Protein 9IF9 (pdb70)

Nearest PDB structures (foldseek):
  3ega-assembly1_A  TM=9.102E-01  e=7.122E-33  Homo sapiens
  3egb-assembly1_A  TM=9.262E-01  e=3.272E-31  Homo sapiens
  3egb-assembly2_B  TM=9.569E-01  e=1.793E-30  Homo sapiens
  2lxf-assembly1_A  TM=3.749E-01  e=6.950E+00  Giardia lamblia ATCC 50803
  3ega-assembly1_A  TM=9.260E-01  e=1.514E-33  Homo sapiens

Secondary structure (DSSP, 8-state):
-PPEEEEEEEEPSS-SPP----EEEEE--SS--EEEEEEEESS--HHHHHHHH-TTSEEEEEE-SSS-EEEEEEEEETTEEEEEEES--STT-SEE-------SS-SS-EEEEEESSTT--EEEEES---TTSEEEE-TTSEEEE-TTS-EEEE-SS-EEEE-SS------EEE-TTS-EEPPPSSTT-SS--PBPSS--SB--TTEEEE-SS-EEEEE-/---EEEEEEE--SS-----TTSSEEEEE--SS--EEEEEEEE-S--HHHHHHHH-TTSEEEEEEEETTEEEEEEEEEETTEEEEEEES--STT-SEE---------SS-TT-EEEEEESSTT--EEEEES---TTSEEEE-TTS-EEE-TTS-EEE--SS-EEEE-SBS-SSTT--B---EEE-TT--EE---SSTT-SS---B--S--SB--TT-EEE-SS-EEEEE-SSSTTT--/-TTT------/-TTT------

Foldseek 3Di:
DWAWFWKKAWPFQQPDDAFLAHGMDIDTQDPFADDWAWDDKDKAPDVVLVCQQQQLVWAWEWDPQDPHTIMIITIGGDRFKHKAWEWCAPDPRHSHHDDQNNPVDDLIHRTAWMWMFTRDPLRWIFIAGGAADSSNYHYDDNQFEWDQDPVRHIKTAHQQFKKKWAQWQAPDPPIDGTDIWTQINNWFTFHADPDRRDRDTHHGDPPGTRGHEAQMWIDRRRIIMGIHGPGHRHHDD/DFDWLWKKAWDQPLPDDRPPVRMDIDTQDPFAADWAWDDKDWAPDVVLVCQQQPLVWAWEWEAADPHTIIIITTGGDRFKHKAWEWCAPDPRHPHHDDFNVDALFHRTFWMWIFGNDPPGWIFIAGGGQDSSNYHYDHNLFAWDADPVGDIKGADQQFKWKWAPDACVTAIWTAIRNWFTFHADPDRRDNDTHHGDPSGTRTHDAQMWMDRRRIIIGIHD/DVVPDDDDPD/DVVPDDDDPD

Structure (mmCIF, N/CA/C/O backbone):
data_9IF9
#
_entry.id   9IF9
#
_cell.length_a   52.853
_cell.length_b   75.087
_cell.length_c   165.134
_cell.angle_alpha   90.00
_cell.angle_beta   90.00
_cell.angle_gamma   90.00
#
_symmetry.space_group_name_H-M   'P 21 21 21'
#
loop_
_entity.id
_entity.type
_entity.pdbx_description
1 polymer 'E3 ubiquitin-protein ligase pellino homolog 1'
2 polymer 'Mediator of DNA damage checkpoint protein 1'
3 non-polymer 'SULFATE ION'
4 water water
#
loop_
_atom_site.group_PDB
_atom_site.id
_atom_site.type_symbol
_atom_site.label_atom_id
_atom_site.label_alt_id
_atom_site.label_comp_id
_atom_site.label_asym_id
_atom_site.label_entity_id
_atom_site.label_seq_id
_atom_site.pdbx_PDB_ins_code
_atom_site.Cartn_x
_atom_site.Cartn_y
_atom_site.Cartn_z
_atom_site.occupancy
_atom_site.B_iso_or_equiv
_atom_site.auth_seq_id
_atom_site.auth_comp_id
_atom_site.auth_asym_id
_atom_site.auth_atom_id
_atom_site.pdbx_PDB_model_num
ATOM 1 N N . ALA A 1 1 ? 10.896 33.243 -26.059 1.00 41.71 13 ALA B N 1
ATOM 2 C CA . ALA A 1 1 ? 10.853 32.014 -25.253 1.00 48.68 13 ALA B CA 1
ATOM 3 C C . ALA A 1 1 ? 10.113 30.892 -25.972 1.00 48.59 13 ALA B C 1
ATOM 4 O O . ALA A 1 1 ? 8.946 31.035 -26.348 1.00 50.52 13 ALA B O 1
ATOM 6 N N . PRO A 1 2 ? 10.787 29.763 -26.153 1.00 49.66 14 PRO B N 1
ATOM 7 C CA . PRO A 1 2 ? 10.188 28.676 -26.934 1.00 48.48 14 PRO B CA 1
ATOM 8 C C . PRO A 1 2 ? 9.103 27.990 -26.125 1.00 47.01 14 PRO B C 1
ATOM 9 O O . PRO A 1 2 ? 9.172 27.908 -24.894 1.00 48.26 14 PRO B O 1
ATOM 13 N N . VAL A 1 3 ? 8.084 27.506 -26.834 1.00 38.05 15 VAL B N 1
ATOM 14 C CA . VAL A 1 3 ? 7.011 26.752 -26.197 1.00 31.56 15 VAL B CA 1
ATOM 15 C C . VAL A 1 3 ? 7.558 25.420 -25.706 1.00 28.89 15 VAL B C 1
ATOM 16 O O . VAL A 1 3 ? 8.185 24.677 -26.468 1.00 33.06 15 VAL B O 1
ATOM 20 N N . LYS A 1 4 ? 7.343 25.113 -24.426 1.00 28.13 16 LYS B N 1
ATOM 21 C CA . LYS A 1 4 ? 7.748 23.822 -23.863 1.00 27.03 16 LYS B CA 1
ATOM 22 C C . LYS A 1 4 ? 6.580 22.850 -24.007 1.00 30.96 16 LYS B C 1
ATOM 23 O O . LYS A 1 4 ? 5.593 22.930 -23.271 1.00 34.09 16 LYS B O 1
ATOM 29 N N . TYR A 1 5 ? 6.685 21.942 -24.982 1.00 26.31 17 TYR B N 1
ATOM 30 C CA . TYR A 1 5 ? 5.674 20.903 -25.166 1.00 23.56 17 TYR B CA 1
ATOM 31 C C . TYR A 1 5 ? 5.524 20.041 -23.913 1.00 26.09 17 TYR B C 1
ATOM 32 O O . TYR A 1 5 ? 4.404 19.721 -23.500 1.00 25.38 17 TYR B O 1
ATOM 41 N N . GLY A 1 6 ? 6.635 19.666 -23.295 1.00 26.59 18 GLY B N 1
ATOM 42 C CA . GLY A 1 6 ? 6.609 18.749 -22.174 1.00 22.77 18 GLY B CA 1
ATOM 43 C C . GLY A 1 6 ? 7.974 18.147 -21.905 1.00 22.21 18 GLY B C 1
ATOM 44 O O . GLY A 1 6 ? 8.951 18.408 -22.594 1.00 22.92 18 GLY B O 1
ATOM 45 N N . GLU A 1 7 ? 8.015 17.319 -20.878 1.00 22.71 19 GLU B N 1
ATOM 46 C CA . GLU A 1 7 ? 9.279 16.793 -20.399 1.00 26.98 19 GLU B CA 1
ATOM 47 C C . GLU A 1 7 ? 9.171 15.290 -20.200 1.00 29.67 19 GLU B C 1
ATOM 48 O O . GLU A 1 7 ? 8.156 14.789 -19.702 1.00 28.15 19 GLU B O 1
ATOM 54 N N . LEU A 1 8 ? 10.216 14.576 -20.595 1.00 24.94 20 LEU B N 1
ATOM 55 C CA . LEU A 1 8 ? 10.271 13.140 -20.421 1.00 23.20 20 LEU B CA 1
ATOM 56 C C . LEU A 1 8 ? 11.218 12.850 -19.271 1.00 29.39 20 LEU B C 1
ATOM 57 O O . LEU A 1 8 ? 12.289 13.453 -19.188 1.00 34.59 20 LEU B O 1
ATOM 62 N N . ILE A 1 9 ? 10.821 11.946 -18.379 1.00 31.53 21 ILE B N 1
ATOM 63 C CA . ILE A 1 9 ? 11.596 11.597 -17.190 1.00 32.47 21 ILE B CA 1
ATOM 64 C C . ILE A 1 9 ? 11.782 10.087 -17.158 1.00 33.28 21 ILE B C 1
ATOM 65 O O . ILE A 1 9 ? 10.803 9.336 -17.263 1.00 31.94 21 ILE B O 1
ATOM 70 N N . VAL A 1 10 ? 13.026 9.646 -16.988 1.00 33.16 22 VAL B N 1
ATOM 71 C CA . VAL A 1 10 ? 13.330 8.217 -16.967 1.00 30.65 22 VAL B CA 1
ATOM 72 C C . VAL A 1 10 ? 13.049 7.651 -15.580 1.00 35.22 22 VAL B C 1
ATOM 73 O O . VAL A 1 10 ? 13.518 8.184 -14.564 1.00 38.17 22 VAL B O 1
ATOM 77 N N . LEU A 1 11 ? 12.285 6.559 -15.533 1.00 33.37 23 LEU B N 1
ATOM 78 C CA . LEU A 1 11 ? 11.941 5.908 -14.269 1.00 38.27 23 LEU B CA 1
ATOM 79 C C . LEU A 1 11 ? 12.973 4.815 -14.028 1.00 47.76 23 LEU B C 1
ATOM 80 O O . LEU A 1 11 ? 12.785 3.669 -14.426 1.00 53.22 23 LEU B O 1
ATOM 85 N N . GLY A 1 12 ? 14.064 5.178 -13.355 1.00 46.87 24 GLY B N 1
ATOM 86 C CA . GLY A 1 12 ? 15.236 4.316 -13.296 1.00 49.74 24 GLY B CA 1
ATOM 87 C C . GLY A 1 12 ? 14.957 2.990 -12.604 1.00 59.59 24 GLY B C 1
ATOM 88 O O . GLY A 1 12 ? 14.389 2.950 -11.505 1.00 58.49 24 GLY B O 1
ATOM 89 N N . TYR A 1 13 ? 15.375 1.890 -13.257 1.00 65.37 25 TYR B N 1
ATOM 90 C CA . TYR A 1 13 ? 15.252 0.527 -12.731 1.00 64.70 25 TYR B CA 1
ATOM 91 C C . TYR A 1 13 ? 16.277 0.246 -11.627 1.00 64.54 25 TYR B C 1
ATOM 92 O O . TYR A 1 13 ? 16.023 -0.572 -10.730 1.00 62.01 25 TYR B O 1
ATOM 101 N N . ASN A 1 14 ? 17.433 0.913 -11.678 1.00 67.61 26 ASN B N 1
ATOM 102 C CA . ASN A 1 14 ? 18.525 0.597 -10.762 1.00 66.77 26 ASN B CA 1
ATOM 103 C C . ASN A 1 14 ? 18.129 0.838 -9.308 1.00 67.55 26 ASN B C 1
ATOM 104 O O . ASN A 1 14 ? 18.434 0.019 -8.430 1.00 67.37 26 ASN B O 1
ATOM 109 N N . GLY A 1 15 ? 17.423 1.935 -9.033 1.00 64.07 27 GLY B N 1
ATOM 110 C CA . GLY A 1 15 ? 17.226 2.343 -7.656 1.00 58.37 27 GLY B CA 1
ATOM 111 C C . GLY A 1 15 ? 18.347 3.190 -7.107 1.00 57.11 27 GLY B C 1
ATOM 112 O O . GLY A 1 15 ? 18.516 3.260 -5.885 1.00 50.58 27 GLY B O 1
ATOM 113 N N . SER 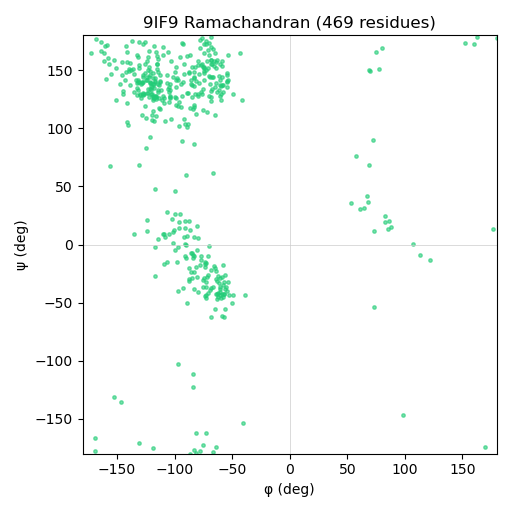A 1 16 ? 19.144 3.805 -7.984 1.00 61.80 28 SER B N 1
ATOM 114 C CA . SER A 1 16 ? 20.137 4.807 -7.617 1.00 58.68 28 SER B CA 1
ATOM 115 C C . SER A 1 16 ? 19.466 6.168 -7.435 1.00 53.64 28 SER B C 1
ATOM 116 O O . SER A 1 16 ? 18.248 6.320 -7.584 1.00 55.62 28 SER B O 1
ATOM 119 N N . LEU A 1 17 ? 20.270 7.174 -7.102 1.00 52.54 29 LEU B N 1
ATOM 120 C CA . LEU A 1 17 ? 19.734 8.516 -6.902 1.00 50.21 29 LEU B CA 1
ATOM 121 C C . LEU A 1 17 ? 19.620 9.239 -8.237 1.00 49.12 29 LEU B C 1
ATOM 122 O O . LEU A 1 17 ? 20.647 9.499 -8.881 1.00 46.11 29 LEU B O 1
ATOM 127 N N . PRO A 1 18 ? 18.402 9.603 -8.672 1.00 47.92 30 PRO B N 1
ATOM 128 C CA . PRO A 1 18 ? 17.971 10.233 -9.929 1.00 47.63 30 PRO B CA 1
ATOM 129 C C . PRO A 1 18 ? 18.831 11.394 -10.444 1.00 39.50 30 PRO B C 1
ATOM 130 O O . PRO A 1 18 ? 19.025 12.365 -9.722 1.00 49.72 30 PRO B O 1
ATOM 134 N N . GLY A 1 23 ? 19.526 16.544 -20.206 1.00 49.77 35 GLY B N 1
ATOM 135 C CA . GLY A 1 23 ? 20.328 16.341 -21.411 1.00 53.10 35 GLY B CA 1
ATOM 136 C C . GLY A 1 23 ? 20.013 15.199 -22.381 1.00 53.16 35 GLY B C 1
ATOM 137 O O . GLY A 1 23 ? 19.251 14.298 -22.030 1.00 53.82 35 GLY B O 1
ATOM 138 N N . ARG A 1 24 ? 20.567 15.204 -23.592 1.00 54.96 36 ARG B N 1
ATOM 139 C CA . ARG A 1 24 ? 20.211 14.161 -24.590 1.00 54.59 36 ARG B CA 1
ATOM 140 C C . ARG A 1 24 ? 20.451 12.761 -24.013 1.00 52.07 36 ARG B C 1
ATOM 141 O O . ARG A 1 24 ? 19.680 11.842 -24.344 1.00 47.25 36 ARG B O 1
ATOM 149 N N . ARG A 1 25 ? 21.505 12.603 -23.215 1.00 51.59 37 ARG B N 1
ATOM 150 C CA . ARG A 1 25 ? 21.767 11.312 -22.583 1.00 58.37 37 ARG B CA 1
ATOM 151 C C . ARG A 1 25 ? 21.508 11.248 -21.082 1.00 62.32 37 ARG B C 1
ATOM 152 O O . ARG A 1 25 ? 21.826 10.231 -20.449 1.00 63.29 37 ARG B O 1
ATOM 160 N N . LYS A 1 26 ? 20.944 12.312 -20.503 1.00 55.99 38 LYS B N 1
ATOM 161 C CA . LYS A 1 26 ? 20.682 12.436 -19.076 1.00 48.07 38 LYS B CA 1
ATOM 162 C C . LYS A 1 26 ? 19.374 11.699 -18.750 1.00 49.70 38 LYS B C 1
ATOM 163 O O . LYS A 1 26 ? 18.932 10.848 -19.531 1.00 48.52 38 LYS B O 1
ATOM 169 N N . SER A 1 27 ? 18.751 11.981 -17.604 1.00 50.22 39 SER B N 1
ATOM 170 C CA . SER A 1 27 ? 17.547 11.280 -17.153 1.00 40.99 39 SER B CA 1
ATOM 171 C C . SER A 1 27 ? 16.259 12.020 -17.453 1.00 39.12 39 SER B C 1
ATOM 172 O O . SER A 1 27 ? 15.183 11.440 -17.278 1.00 36.93 39 SER B O 1
ATOM 175 N N . ARG A 1 28 ? 16.342 13.303 -17.787 1.00 40.84 40 ARG B N 1
ATOM 176 C CA . ARG A 1 28 ? 15.194 14.129 -18.116 1.00 35.77 40 ARG B CA 1
ATOM 177 C C . ARG A 1 28 ? 15.513 14.854 -19.406 1.00 37.10 40 ARG B C 1
ATOM 178 O O . ARG A 1 28 ? 16.648 15.295 -19.608 1.00 44.98 40 ARG B O 1
ATOM 186 N N . PHE A 1 29 ? 14.521 14.969 -20.281 1.00 34.62 41 PHE B N 1
ATOM 187 C CA . PHE A 1 29 ? 14.674 15.706 -21.527 1.00 30.94 41 PHE B CA 1
ATOM 188 C C . PHE A 1 29 ? 13.388 16.464 -21.809 1.00 28.11 41 PHE B C 1
ATOM 189 O O . PHE A 1 29 ? 12.317 15.860 -21.898 1.00 27.81 41 PHE B O 1
ATOM 197 N N . ALA A 1 30 ? 13.488 17.778 -21.933 1.00 27.32 42 ALA B N 1
ATOM 198 C CA . ALA A 1 30 ? 12.341 18.578 -22.328 1.00 29.21 42 ALA B CA 1
ATOM 199 C C . ALA A 1 30 ? 12.217 18.613 -23.847 1.00 34.77 42 ALA B C 1
ATOM 200 O O . ALA A 1 30 ? 13.197 18.461 -24.582 1.00 38.98 42 ALA B O 1
ATOM 202 N N . LEU A 1 31 ? 10.991 18.800 -24.312 1.00 30.92 43 LEU B N 1
ATOM 203 C CA . LEU A 1 31 ? 10.700 18.913 -25.728 1.00 25.17 43 LEU B CA 1
ATOM 204 C C . LEU A 1 31 ? 10.217 20.332 -25.953 1.00 24.69 43 LEU B C 1
ATOM 205 O O . LEU A 1 31 ? 9.329 20.804 -25.240 1.00 26.69 43 LEU B O 1
ATOM 210 N N . PHE A 1 32 ? 10.846 21.030 -26.883 1.00 30.69 44 PHE B N 1
ATOM 211 C CA . PHE A 1 32 ? 10.570 22.437 -27.122 1.00 28.07 44 PHE B CA 1
ATOM 212 C C . PHE A 1 32 ? 10.193 22.617 -28.580 1.00 27.18 44 PHE B C 1
ATOM 213 O O . PHE A 1 32 ? 10.763 21.951 -29.450 1.00 28.06 44 PHE B O 1
ATOM 221 N N . LYS A 1 33 ? 9.220 23.501 -28.831 1.00 25.85 45 LYS B N 1
ATOM 222 C CA . LYS A 1 33 ? 8.882 23.922 -30.189 1.00 25.45 45 LYS B CA 1
ATOM 223 C C . LYS A 1 33 ? 10.146 24.325 -30.929 1.00 28.77 45 LYS B C 1
ATOM 224 O O . LYS A 1 33 ? 10.952 25.107 -30.415 1.00 29.00 45 LYS B O 1
ATOM 230 N N . ARG A 1 34 ? 10.332 23.745 -32.207 1.00 29.70 46 ARG B N 1
ATOM 231 C CA . ARG A 1 34 ? 11.528 23.934 -33.015 1.00 28.42 46 ARG B CA 1
ATOM 232 C C . ARG A 1 34 ? 11.408 25.185 -33.880 1.00 32.67 46 ARG B C 1
ATOM 233 O O . ARG A 1 34 ? 10.298 25.565 -34.287 1.00 33.05 46 ARG B O 1
ATOM 241 N N . PRO A 1 35 ? 12.553 25.838 -34.149 1.00 35.59 47 PRO B N 1
ATOM 242 C CA . PRO A 1 35 ? 12.546 27.019 -35.043 1.00 34.00 47 PRO B CA 1
ATOM 243 C C . PRO A 1 35 ? 11.835 26.815 -36.382 1.00 35.28 47 PRO B C 1
ATOM 244 O O . PRO A 1 35 ? 10.996 27.651 -36.755 1.00 30.68 47 PRO B O 1
ATOM 248 N N . LYS A 1 36 ? 12.150 25.738 -37.120 1.00 35.69 48 LYS B N 1
ATOM 249 C CA . LYS A 1 36 ? 11.383 25.315 -38.291 1.00 37.59 48 LYS B CA 1
ATOM 250 C C . LYS A 1 36 ? 10.792 23.923 -38.046 1.00 35.96 48 LYS B C 1
ATOM 251 O O . LYS A 1 36 ? 11.479 23.018 -37.555 1.00 35.96 48 LYS B O 1
ATOM 257 N N . ALA A 1 37 ? 9.512 23.763 -38.392 1.00 30.50 49 ALA B N 1
ATOM 258 C CA . ALA A 1 37 ? 8.816 22.492 -38.209 1.00 32.62 49 ALA B CA 1
ATOM 259 C C . ALA A 1 37 ? 9.476 21.348 -38.969 1.00 32.4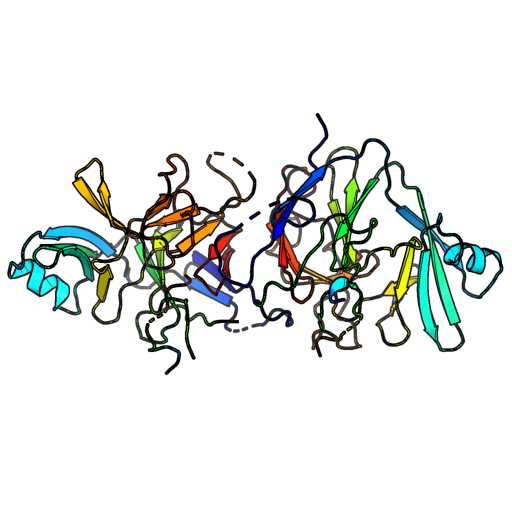8 49 ALA B C 1
ATOM 260 O O . ALA A 1 37 ? 9.816 21.488 -40.144 1.00 36.33 49 ALA B O 1
ATOM 262 N N . ASN A 1 38 ? 9.596 20.191 -38.308 1.00 31.07 50 ASN B N 1
ATOM 263 C CA . ASN A 1 38 ? 10.269 19.014 -38.851 1.00 30.89 50 ASN B CA 1
ATOM 264 C C . ASN A 1 38 ? 9.369 17.787 -38.866 1.00 28.57 50 ASN B C 1
ATOM 265 O O . ASN A 1 38 ? 9.857 16.666 -39.060 1.00 31.80 50 ASN B O 1
ATOM 270 N N . GLY A 1 39 ? 8.090 17.952 -38.639 1.00 27.56 51 GLY B N 1
ATOM 271 C CA . GLY A 1 39 ? 7.225 16.805 -38.560 1.00 25.51 51 GLY B CA 1
ATOM 272 C C . GLY A 1 39 ? 6.852 16.269 -39.921 1.00 29.45 51 GLY B C 1
ATOM 273 O O . GLY A 1 39 ? 6.838 16.964 -40.938 1.00 31.79 51 GLY B O 1
ATOM 274 N N . VAL A 1 40 ? 6.540 14.985 -39.942 1.00 31.99 52 VAL B N 1
ATOM 275 C CA . VAL A 1 40 ? 6.109 14.331 -41.163 1.00 29.30 52 VAL B CA 1
ATOM 276 C C . VAL A 1 40 ? 4.679 13.870 -40.958 1.00 29.58 52 VAL B C 1
ATOM 277 O O . VAL A 1 40 ? 4.178 13.815 -39.828 1.00 32.98 52 VAL B O 1
ATOM 281 N N . LYS A 1 41 ? 4.030 13.521 -42.066 1.00 27.86 53 LYS B N 1
ATOM 282 C CA . LYS A 1 41 ? 2.658 13.037 -42.088 1.00 26.31 53 LYS B CA 1
ATOM 283 C C . LYS A 1 41 ? 2.539 12.021 -43.198 1.00 25.60 53 LYS B C 1
ATOM 284 O O . LYS A 1 41 ? 3.355 12.028 -44.139 1.00 27.22 53 LYS B O 1
ATOM 290 N N . PRO A 1 42 ? 1.563 11.105 -43.155 1.00 23.66 54 PRO B N 1
ATOM 291 C CA . PRO A 1 42 ? 1.434 10.090 -44.205 1.00 24.94 54 PRO B CA 1
ATOM 292 C C . PRO A 1 42 ? 1.234 10.705 -45.586 1.00 26.90 54 PRO B C 1
ATOM 293 O O . PRO A 1 42 ? 0.735 11.823 -45.724 1.00 27.25 54 PRO B O 1
ATOM 297 N N . SER A 1 43 ? 1.646 9.961 -46.616 1.00 30.93 55 SER B N 1
ATOM 298 C CA . SER A 1 43 ? 1.568 10.430 -48.001 1.00 27.65 55 SER B CA 1
ATOM 299 C C . SER A 1 43 ? 1.435 9.260 -48.971 1.00 29.69 55 SER B C 1
ATOM 300 O O . SER A 1 43 ? 0.594 8.386 -48.760 1.00 32.35 55 SER B O 1
ATOM 303 N N . THR A 1 44 ? 2.243 9.222 -50.032 1.00 31.02 56 THR B N 1
ATOM 304 C CA . THR A 1 44 ? 1.951 8.322 -51.147 1.00 29.42 56 THR B CA 1
ATOM 305 C C . THR A 1 44 ? 2.274 6.875 -50.792 1.00 29.10 56 THR B C 1
ATOM 306 O O . THR A 1 44 ? 3.273 6.589 -50.127 1.00 30.78 56 THR B O 1
ATOM 310 N N . VAL A 1 45 ? 1.422 5.961 -51.251 1.00 29.41 57 VAL B N 1
ATOM 311 C CA . VAL A 1 45 ? 1.563 4.525 -51.028 1.00 27.35 57 VAL B CA 1
ATOM 312 C C . VAL A 1 45 ? 2.036 3.874 -52.323 1.00 27.84 57 VAL B C 1
ATOM 313 O O . VAL A 1 45 ? 1.499 4.155 -53.403 1.00 28.02 57 VAL B O 1
ATOM 317 N N . HIS A 1 46 ? 3.035 2.995 -52.209 1.00 30.86 58 HIS B N 1
ATOM 318 C CA . HIS A 1 46 ? 3.552 2.191 -53.313 1.00 27.50 58 HIS B CA 1
ATOM 319 C C . HIS A 1 46 ? 3.425 0.715 -52.971 1.00 30.57 58 HIS B C 1
ATOM 320 O O . HIS A 1 46 ? 3.695 0.311 -51.836 1.00 34.57 58 HIS B O 1
ATOM 327 N N . ILE A 1 47 ? 3.042 -0.103 -53.950 1.00 32.39 59 ILE B N 1
ATOM 328 C CA . ILE A 1 47 ? 2.804 -1.518 -53.702 1.00 31.08 59 ILE B CA 1
ATOM 329 C C . ILE A 1 47 ? 3.756 -2.420 -54.475 1.00 30.20 59 ILE B C 1
ATOM 330 O O . ILE A 1 47 ? 3.712 -3.648 -54.303 1.00 30.76 59 ILE B O 1
ATOM 335 N N . ALA A 1 48 ? 4.633 -1.855 -55.297 1.00 26.26 60 ALA B N 1
ATOM 336 C CA . ALA A 1 48 ? 5.628 -2.657 -55.985 1.00 30.74 60 ALA B CA 1
ATOM 337 C C . ALA A 1 48 ? 6.838 -1.782 -56.261 1.00 29.33 60 ALA B C 1
ATOM 338 O O . ALA A 1 48 ? 6.737 -0.555 -56.288 1.00 30.35 60 ALA B O 1
ATOM 340 N N .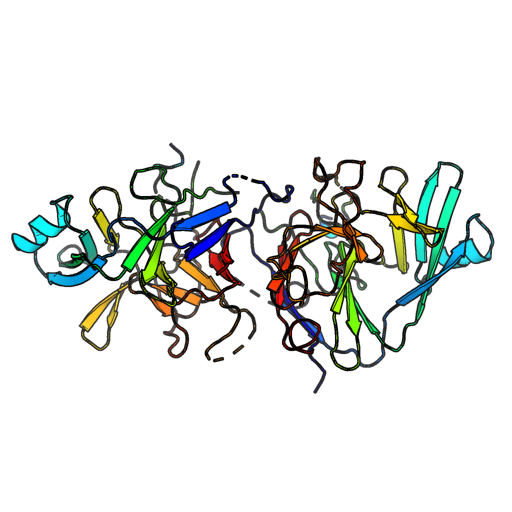 CYS A 1 49 ? 7.990 -2.418 -56.482 1.00 28.01 61 CYS B N 1
ATOM 341 C CA . CYS A 1 49 ? 9.224 -1.648 -56.620 1.00 30.90 61 CYS B CA 1
ATOM 342 C C . CYS A 1 49 ? 9.259 -0.770 -57.870 1.00 30.21 61 CYS B C 1
ATOM 343 O O . CYS A 1 49 ? 10.132 -0.914 -58.736 1.00 26.86 61 CYS B O 1
ATOM 346 N N . THR A 1 50 ? 8.324 0.168 -57.941 1.00 28.29 62 THR B N 1
ATOM 347 C CA . THR A 1 50 ? 8.320 1.177 -58.977 1.00 29.84 62 THR B CA 1
ATOM 348 C C . THR A 1 50 ? 9.446 2.183 -58.723 1.00 30.58 62 THR B C 1
ATOM 349 O O . THR A 1 50 ? 9.929 2.307 -57.596 1.00 29.93 62 THR B O 1
ATOM 353 N N . PRO A 1 51 ? 9.891 2.909 -59.756 1.00 27.79 63 PRO B N 1
ATOM 354 C CA . PRO A 1 51 ? 11.045 3.793 -59.551 1.00 25.42 63 PRO B CA 1
ATOM 355 C C . PRO A 1 51 ? 10.788 4.842 -58.498 1.00 29.04 63 PRO B C 1
ATOM 356 O O . PRO A 1 51 ? 11.699 5.179 -57.728 1.00 28.62 63 PRO B O 1
ATOM 360 N N . GLN A 1 52 ? 9.555 5.355 -58.433 1.00 30.67 64 GLN B N 1
ATOM 361 C CA . GLN A 1 52 ? 9.201 6.253 -57.341 1.00 30.18 64 GLN B CA 1
ATOM 362 C C . GLN A 1 52 ? 9.294 5.546 -56.001 1.00 26.70 64 GLN B C 1
ATOM 363 O O . GLN A 1 52 ? 9.848 6.093 -55.040 1.00 29.21 64 GLN B O 1
ATOM 369 N N . ALA A 1 53 ? 8.760 4.327 -55.916 1.00 26.80 65 ALA B N 1
ATOM 370 C CA . ALA A 1 53 ? 8.890 3.550 -54.686 1.00 26.70 65 ALA B CA 1
ATOM 371 C C . ALA A 1 53 ? 10.351 3.384 -54.298 1.00 28.13 65 ALA B C 1
ATOM 372 O O . ALA A 1 53 ? 10.694 3.433 -53.115 1.00 26.44 65 ALA B O 1
ATOM 374 N N . ALA A 1 54 ? 11.225 3.190 -55.290 1.00 28.53 66 ALA B N 1
ATOM 375 C CA . ALA A 1 54 ? 12.653 3.064 -55.029 1.00 26.50 66 ALA B CA 1
ATOM 376 C C . ALA A 1 54 ? 13.235 4.391 -54.577 1.00 30.09 66 ALA B C 1
ATOM 377 O O . ALA A 1 54 ? 14.093 4.420 -53.686 1.00 29.65 66 ALA B O 1
ATOM 379 N N . LYS A 1 55 ? 12.776 5.499 -55.178 1.00 28.24 67 LYS B N 1
ATOM 380 C CA . LYS A 1 55 ? 13.188 6.823 -54.717 1.00 25.81 67 LYS B CA 1
ATOM 381 C C . LYS A 1 55 ? 12.844 7.020 -53.245 1.00 30.80 67 LYS B C 1
ATOM 382 O O . LYS A 1 55 ? 13.668 7.526 -52.479 1.00 34.19 67 LYS B O 1
ATOM 388 N N . ALA A 1 56 ? 11.648 6.586 -52.819 1.00 31.18 68 ALA B N 1
ATOM 389 C CA . ALA A 1 56 ? 11.228 6.776 -51.429 1.00 28.59 68 ALA B CA 1
ATOM 390 C C . ALA A 1 56 ? 12.190 6.128 -50.434 1.00 25.85 68 ALA B C 1
ATOM 391 O O . ALA A 1 56 ? 12.312 6.600 -49.298 1.00 30.52 68 ALA B O 1
ATOM 393 N N . ILE A 1 57 ? 12.887 5.065 -50.824 1.00 25.61 69 ILE B N 1
ATOM 394 C CA . ILE A 1 57 ? 13.735 4.356 -49.864 1.00 29.04 69 ILE B CA 1
ATOM 395 C C . ILE A 1 57 ? 15.196 4.801 -49.955 1.00 26.74 69 ILE B C 1
ATOM 396 O O . ILE A 1 57 ? 15.872 4.946 -48.931 1.00 24.11 69 ILE B O 1
ATOM 401 N N . SER A 1 58 ? 15.717 5.025 -51.161 1.00 26.34 70 SER B N 1
ATOM 402 C CA . SER A 1 58 ? 17.138 5.321 -51.276 1.00 30.04 70 SER B CA 1
ATOM 403 C C . SER A 1 58 ? 17.431 6.802 -51.074 1.00 29.34 70 SER B C 1
ATOM 404 O O . SER A 1 58 ? 18.557 7.172 -50.716 1.00 28.55 70 SER B O 1
ATOM 407 N N . ASN A 1 59 ? 16.448 7.659 -51.303 1.00 26.65 71 ASN B N 1
ATOM 408 C CA . ASN A 1 59 ? 16.638 9.080 -51.067 1.00 30.36 71 ASN B CA 1
ATOM 409 C C . ASN A 1 59 ? 16.677 9.331 -49.567 1.00 33.76 71 ASN B C 1
ATOM 410 O O . ASN A 1 59 ? 15.679 9.132 -48.861 1.00 35.31 71 ASN B O 1
ATOM 415 N N . LYS A 1 60 ? 17.836 9.761 -49.076 1.00 32.03 72 LYS B N 1
ATOM 416 C CA . LYS A 1 60 ? 17.990 9.970 -47.647 1.00 32.45 72 LYS B CA 1
ATOM 417 C C . LYS A 1 60 ? 17.387 11.299 -47.191 1.00 38.10 72 LYS B C 1
ATOM 418 O O . LYS A 1 60 ? 17.489 11.645 -46.005 1.00 35.55 72 LYS B O 1
ATOM 424 N N . ASP A 1 61 ? 16.719 12.018 -48.098 1.00 36.85 73 ASP B N 1
ATOM 425 C CA . ASP A 1 61 ? 16.006 13.252 -47.797 1.00 38.98 73 ASP B CA 1
ATOM 426 C C . ASP A 1 61 ? 14.497 13.063 -47.758 1.00 36.97 73 ASP B C 1
ATOM 427 O O . ASP A 1 61 ? 13.765 14.057 -47.720 1.00 39.16 73 ASP B O 1
ATOM 432 N N . GLN A 1 62 ? 14.021 11.819 -47.813 1.00 33.97 74 GLN B N 1
ATOM 433 C CA . GLN A 1 62 ? 12.600 11.487 -47.855 1.00 32.87 74 GLN B CA 1
ATOM 434 C C . GLN A 1 62 ? 12.362 10.454 -46.774 1.00 33.56 74 GLN B C 1
ATOM 435 O O . GLN A 1 62 ? 13.047 9.427 -46.751 1.00 35.66 74 GLN B O 1
ATOM 441 N N . HIS A 1 63 ? 11.411 10.719 -45.883 1.00 28.83 75 HIS B N 1
ATOM 442 C CA . HIS A 1 63 ? 10.983 9.687 -44.957 1.00 24.22 75 HIS B CA 1
ATOM 443 C C . HIS A 1 63 ? 10.163 8.642 -45.689 1.00 27.59 75 HIS B C 1
ATOM 444 O O . HIS A 1 63 ? 9.491 8.934 -46.679 1.00 29.62 75 HIS B O 1
ATOM 451 N N . SER A 1 64 ? 10.230 7.408 -45.202 1.00 25.88 76 SER B N 1
ATOM 452 C CA . SER A 1 64 ? 9.397 6.355 -45.761 1.00 24.24 76 SER B CA 1
ATOM 453 C C . SER A 1 64 ? 9.308 5.212 -44.761 1.00 25.86 76 SER B C 1
ATOM 454 O O . SER A 1 64 ? 10.170 5.059 -43.888 1.00 24.97 76 SER B O 1
ATOM 457 N N . ILE A 1 65 ? 8.247 4.411 -44.905 1.00 24.53 77 ILE B N 1
ATOM 458 C CA . ILE A 1 65 ? 7.994 3.240 -44.068 1.00 21.54 77 ILE B CA 1
ATOM 459 C C . ILE A 1 65 ? 7.708 2.038 -44.959 1.00 25.09 77 ILE B C 1
ATOM 460 O O . ILE A 1 65 ? 6.845 2.110 -45.841 1.00 24.13 77 ILE B O 1
ATOM 465 N N . SER A 1 66 ? 8.408 0.929 -44.715 1.00 26.98 78 SER B N 1
ATOM 466 C CA . SER A 1 66 ? 8.357 -0.248 -45.579 1.00 25.43 78 SER B CA 1
ATOM 467 C C . SER A 1 66 ? 7.697 -1.406 -44.838 1.00 28.85 78 SER B C 1
ATOM 468 O O . SER A 1 66 ? 8.235 -1.893 -43.838 1.00 29.98 78 SER B O 1
ATOM 471 N N . TYR A 1 67 ? 6.546 -1.863 -45.345 1.00 29.46 79 TYR B N 1
ATOM 472 C CA . TYR A 1 67 ? 5.769 -2.942 -44.739 1.00 27.13 79 TYR B CA 1
ATOM 473 C C . TYR A 1 67 ? 5.992 -4.224 -45.533 1.00 29.49 79 TYR B C 1
ATOM 474 O O . TYR A 1 67 ? 5.469 -4.359 -46.644 1.00 29.80 79 TYR B O 1
ATOM 483 N N . THR A 1 68 ? 6.732 -5.175 -44.950 1.00 29.57 80 THR B N 1
ATOM 484 C CA . THR A 1 68 ? 7.098 -6.433 -45.613 1.00 27.40 80 THR B CA 1
ATOM 485 C C . THR A 1 68 ? 5.958 -7.439 -45.468 1.00 26.59 80 THR B C 1
ATOM 486 O O . THR A 1 68 ? 5.943 -8.279 -44.565 1.00 30.13 80 THR B O 1
ATOM 490 N N . LEU A 1 69 ? 4.997 -7.376 -46.390 1.00 24.73 81 LEU B N 1
ATOM 491 C CA . LEU A 1 69 ? 3.874 -8.309 -46.358 1.00 25.62 81 LEU B CA 1
ATOM 492 C C . LEU A 1 69 ? 4.303 -9.729 -46.673 1.00 26.93 81 LEU B C 1
ATOM 493 O O . LEU A 1 69 ? 3.748 -10.687 -46.121 1.00 29.17 81 LEU B O 1
ATOM 498 N N . SER A 1 70 ? 5.243 -9.886 -47.600 1.00 29.69 82 SER B N 1
ATOM 499 C CA . SER A 1 70 ? 5.530 -11.198 -48.158 1.00 30.99 82 SER B CA 1
ATOM 500 C C . SER A 1 70 ? 6.928 -11.202 -48.757 1.00 31.16 82 SER B C 1
ATOM 501 O O . SER A 1 70 ? 7.584 -10.159 -48.874 1.00 30.81 82 SER B O 1
ATOM 504 N N . ARG A 1 71 ? 7.377 -12.404 -49.144 1.00 31.54 83 ARG B N 1
ATOM 505 C CA . ARG A 1 71 ? 8.664 -12.491 -49.818 1.00 34.14 83 ARG B CA 1
ATOM 506 C C . ARG A 1 71 ? 8.618 -11.722 -51.131 1.00 30.72 83 ARG B C 1
ATOM 507 O O . ARG A 1 71 ? 9.637 -11.174 -51.561 1.00 30.87 83 ARG B O 1
ATOM 515 N N . ALA A 1 72 ? 7.431 -11.597 -51.736 1.00 29.63 84 ALA B N 1
ATOM 516 C CA . ALA A 1 72 ? 7.281 -10.956 -53.039 1.00 29.59 84 ALA B CA 1
ATOM 517 C C . ALA A 1 72 ? 6.795 -9.512 -52.974 1.00 31.19 84 ALA B C 1
ATOM 518 O O . ALA A 1 72 ? 6.740 -8.852 -54.024 1.00 29.69 84 ALA B O 1
ATOM 520 N N . GLN A 1 73 ? 6.457 -8.999 -51.789 1.00 32.18 85 GLN B N 1
ATOM 521 C CA . GLN A 1 73 ? 5.885 -7.665 -51.680 1.00 31.45 85 GLN B CA 1
ATOM 522 C C . GLN A 1 73 ? 6.354 -6.975 -50.414 1.00 28.61 85 GLN B C 1
ATOM 523 O O . GLN A 1 73 ? 6.266 -7.553 -49.330 1.00 27.80 85 GLN B O 1
ATOM 529 N N . THR A 1 74 ? 6.857 -5.746 -50.558 1.00 27.66 86 THR B N 1
ATOM 530 C CA . THR A 1 74 ? 6.955 -4.814 -49.447 1.00 27.35 86 THR B CA 1
ATOM 531 C C . THR A 1 74 ? 6.339 -3.498 -49.893 1.00 25.98 86 THR B C 1
ATOM 532 O O . THR A 1 74 ? 6.551 -3.063 -51.025 1.00 27.17 86 THR B O 1
ATOM 536 N N . VAL A 1 75 ? 5.567 -2.870 -49.005 1.00 31.23 87 VAL B N 1
ATOM 537 C CA . VAL A 1 75 ? 4.784 -1.677 -49.331 1.00 29.51 87 VAL B CA 1
ATOM 538 C C . VAL A 1 75 ? 5.464 -0.447 -48.751 1.00 26.97 87 VAL B C 1
ATOM 539 O O . VAL A 1 75 ? 5.698 -0.374 -47.538 1.00 27.44 87 VAL B O 1
ATOM 543 N N . VAL A 1 76 ? 5.711 0.549 -49.594 1.00 25.48 88 VAL B N 1
ATOM 544 C CA . VAL A 1 76 ? 6.466 1.732 -49.205 1.00 25.92 88 VAL B CA 1
ATOM 545 C C . VAL A 1 76 ? 5.505 2.918 -49.109 1.00 29.52 88 VAL B C 1
ATOM 546 O O . VAL A 1 76 ? 5.043 3.455 -50.127 1.00 26.29 88 VAL B O 1
ATOM 550 N N . VAL A 1 77 ? 5.211 3.314 -47.864 1.00 26.72 89 VAL B N 1
ATOM 551 C CA . VAL A 1 77 ? 4.386 4.472 -47.536 1.00 23.32 89 VAL B CA 1
ATOM 552 C C . VAL A 1 77 ? 5.309 5.660 -47.297 1.00 24.94 89 VAL B C 1
ATOM 553 O O . VAL A 1 77 ? 6.138 5.641 -46.374 1.00 25.56 89 VAL B O 1
ATOM 557 N N . GLU A 1 78 ? 5.173 6.696 -48.118 1.00 25.55 90 GLU B N 1
ATOM 558 C CA . GLU A 1 78 ? 5.968 7.891 -47.905 1.00 25.77 90 GLU B CA 1
ATOM 559 C C . GLU A 1 78 ? 5.357 8.736 -46.802 1.00 25.58 90 GLU B C 1
ATOM 560 O O . GLU A 1 78 ? 4.169 8.629 -46.494 1.00 26.25 90 GLU B O 1
ATOM 566 N N . TYR A 1 79 ? 6.189 9.586 -46.206 1.00 25.65 91 TYR B N 1
ATOM 567 C CA . TYR A 1 79 ? 5.728 10.628 -45.298 1.00 29.66 91 TYR B CA 1
ATOM 568 C C . TYR A 1 79 ? 6.357 11.953 -45.717 1.00 32.26 91 TYR B C 1
ATOM 569 O O . TYR A 1 79 ? 7.580 12.049 -45.888 1.00 31.86 91 TYR B O 1
ATOM 578 N N . THR A 1 80 ? 5.525 12.973 -45.877 1.00 31.80 92 THR B N 1
ATOM 579 C CA . THR A 1 80 ? 5.986 14.281 -46.313 1.00 33.03 92 THR B CA 1
ATOM 580 C C . THR A 1 80 ? 5.892 15.315 -45.200 1.00 31.24 92 THR B C 1
ATOM 581 O O . THR A 1 80 ? 5.305 15.097 -44.132 1.00 28.43 92 THR B O 1
ATOM 585 N N . HIS A 1 81 ? 6.502 16.458 -45.493 1.00 30.48 93 HIS B N 1
ATOM 586 C CA . HIS A 1 81 ? 6.612 17.529 -44.524 1.00 29.87 93 HIS B CA 1
ATOM 587 C C . HIS A 1 81 ? 5.240 17.906 -43.978 1.00 33.45 93 HIS B C 1
ATOM 588 O O . HIS A 1 81 ? 4.229 17.886 -44.691 1.00 30.82 93 HIS B O 1
ATOM 595 N N . ASP A 1 82 ? 5.209 18.172 -42.677 1.00 31.75 94 ASP B N 1
ATOM 596 C CA . ASP A 1 82 ? 4.052 18.732 -42.003 1.00 28.64 94 ASP B CA 1
ATOM 597 C C . ASP A 1 82 ? 4.521 19.988 -41.293 1.00 28.31 94 ASP B C 1
ATOM 598 O O . ASP A 1 82 ? 5.248 19.905 -40.302 1.00 29.80 94 ASP B O 1
ATOM 603 N N . SER A 1 83 ? 4.112 21.148 -41.807 1.00 28.37 95 SER B N 1
ATOM 604 C CA . SER A 1 83 ? 4.541 22.415 -41.232 1.00 30.30 95 SER B CA 1
ATOM 605 C C . SER A 1 83 ? 3.852 22.719 -39.904 1.00 32.73 95 SER B C 1
ATOM 606 O O . SER A 1 83 ? 4.319 23.597 -39.168 1.00 30.55 95 SER B O 1
ATOM 609 N N . ASN A 1 84 ? 2.762 22.013 -39.583 1.00 29.66 96 ASN B N 1
ATOM 610 C CA . ASN A 1 84 ? 1.961 22.259 -38.392 1.00 27.08 96 ASN B CA 1
ATOM 611 C C . ASN A 1 84 ? 2.430 21.481 -37.185 1.00 33.79 96 ASN B C 1
ATOM 612 O O . ASN A 1 84 ? 1.750 21.485 -36.153 1.00 32.33 96 ASN B O 1
ATOM 617 N N . THR A 1 85 ? 3.561 20.799 -37.282 1.00 33.51 97 THR B N 1
ATOM 618 C CA . THR A 1 85 ? 3.835 19.779 -36.296 1.00 25.82 97 THR B CA 1
ATOM 619 C C . THR A 1 85 ? 5.337 19.636 -36.116 1.00 25.64 97 THR B C 1
ATOM 620 O O . THR A 1 85 ? 6.121 19.917 -37.020 1.00 27.12 97 THR B O 1
ATOM 624 N N . ASP A 1 86 ? 5.724 19.226 -34.923 1.00 27.58 98 ASP B N 1
ATOM 625 C CA . ASP A 1 86 ? 7.110 18.974 -34.570 1.00 27.44 98 ASP B CA 1
ATOM 626 C C . ASP A 1 86 ? 7.227 17.517 -34.148 1.00 26.40 98 ASP B C 1
ATOM 627 O O . ASP A 1 86 ? 6.334 16.980 -33.477 1.00 25.03 98 ASP B O 1
ATOM 632 N N . MET A 1 87 ? 8.310 16.879 -34.576 1.00 22.22 99 MET B N 1
ATOM 633 C CA . MET A 1 87 ? 8.552 15.467 -34.338 1.00 22.64 99 MET B CA 1
ATOM 634 C C . MET A 1 87 ? 9.826 15.284 -33.528 1.00 26.27 99 MET B C 1
ATOM 635 O O . MET A 1 87 ? 10.836 15.951 -33.781 1.00 26.48 99 MET B O 1
ATOM 640 N N . PHE A 1 88 ? 9.758 14.361 -32.563 1.00 24.41 100 PHE B N 1
ATOM 641 C CA . PHE A 1 88 ? 10.824 14.031 -31.629 1.00 23.44 100 PHE B CA 1
ATOM 642 C C . PHE A 1 88 ? 10.913 12.515 -31.540 1.00 23.62 100 PHE B C 1
ATOM 643 O O . PHE A 1 88 ? 9.891 11.832 -31.622 1.00 23.75 100 PHE B O 1
ATOM 651 N N . GLN A 1 89 ? 12.118 11.988 -31.353 1.00 20.61 101 GLN B N 1
ATOM 652 C CA . GLN A 1 89 ? 12.314 10.550 -31.398 1.00 23.96 101 GLN B CA 1
ATOM 653 C C . GLN A 1 89 ? 13.160 10.069 -30.222 1.00 26.36 101 GLN B C 1
ATOM 654 O O . GLN A 1 89 ? 14.114 10.737 -29.815 1.00 24.64 101 GLN B O 1
ATOM 660 N N . ILE A 1 90 ? 12.800 8.900 -29.688 1.00 25.08 102 ILE B N 1
ATOM 661 C CA . ILE A 1 90 ? 13.433 8.281 -28.529 1.00 26.29 102 ILE B CA 1
ATOM 662 C C . ILE A 1 90 ? 13.965 6.918 -28.941 1.00 26.00 102 ILE B C 1
ATOM 663 O O . ILE A 1 90 ? 13.338 6.235 -29.752 1.00 29.80 102 ILE B O 1
ATOM 668 N N . GLY A 1 91 ? 15.089 6.491 -28.371 1.00 24.58 103 GLY B N 1
ATOM 669 C CA . GLY A 1 91 ? 15.516 5.129 -28.627 1.00 26.94 103 GLY B CA 1
ATOM 670 C C . GLY A 1 91 ? 16.920 4.846 -28.137 1.00 29.42 103 GLY B C 1
ATOM 671 O O . GLY A 1 91 ? 17.562 5.685 -27.508 1.00 31.20 103 GLY B O 1
ATOM 672 N N . ARG A 1 92 ? 17.384 3.630 -28.460 1.00 30.24 104 ARG B N 1
ATOM 673 C CA . ARG A 1 92 ? 18.688 3.150 -28.011 1.00 29.31 104 ARG B CA 1
ATOM 674 C C . ARG A 1 92 ? 19.832 3.788 -28.778 1.00 33.90 104 ARG B C 1
ATOM 675 O O . ARG A 1 92 ? 20.889 4.056 -28.192 1.00 37.63 104 ARG B O 1
ATOM 683 N N . SER A 1 93 ? 19.646 4.032 -30.074 1.00 33.98 105 SER B N 1
ATOM 684 C CA . SER A 1 93 ? 20.720 4.571 -30.888 1.00 33.54 105 SER B CA 1
ATOM 685 C C . SER A 1 93 ? 21.107 5.964 -30.410 1.00 32.66 105 SER B C 1
ATOM 686 O O . SER A 1 93 ? 20.337 6.661 -29.744 1.00 34.77 105 SER B O 1
ATOM 689 N N . THR A 1 94 ? 22.338 6.353 -30.743 1.00 37.74 106 THR B N 1
ATOM 690 C CA . THR A 1 94 ? 22.883 7.669 -30.429 1.00 35.71 106 THR B CA 1
ATOM 691 C C . THR A 1 94 ? 23.046 8.535 -31.672 1.00 35.13 106 THR B C 1
ATOM 692 O O . THR A 1 94 ? 23.643 9.616 -31.588 1.00 34.83 106 THR B O 1
ATOM 696 N N . GLU A 1 95 ? 22.525 8.085 -32.819 1.00 33.73 107 GLU B N 1
ATOM 697 C CA . GLU A 1 95 ? 22.674 8.786 -34.083 1.00 33.42 107 GLU B CA 1
ATOM 698 C C . GLU A 1 95 ? 21.887 10.085 -34.048 1.00 32.70 107 GLU B C 1
ATOM 699 O O . GLU A 1 95 ? 21.106 10.346 -33.132 1.00 35.85 107 GLU B O 1
ATOM 705 N N . SER A 1 96 ? 22.100 10.920 -35.056 1.00 33.40 108 SER B N 1
ATOM 706 C CA . SER A 1 96 ? 21.433 12.210 -35.047 1.00 36.67 108 SER B CA 1
ATOM 707 C C . SER A 1 96 ? 19.902 12.129 -35.042 1.00 38.81 108 SER B C 1
ATOM 708 O O . SER A 1 96 ? 19.292 13.053 -34.482 1.00 41.05 108 SER B O 1
ATOM 711 N N . PRO A 1 97 ? 19.226 11.107 -35.595 1.00 34.33 109 PRO B N 1
ATOM 712 C CA . PRO A 1 97 ? 17.750 11.122 -35.541 1.00 34.02 109 PRO B CA 1
ATOM 713 C C . PRO A 1 97 ? 17.159 10.941 -34.141 1.00 35.52 109 PRO B C 1
ATOM 714 O O . PRO A 1 97 ? 16.009 11.355 -33.916 1.00 30.14 109 PRO B O 1
ATOM 718 N N . ILE A 1 98 ? 17.895 10.362 -33.196 1.00 31.92 110 ILE B N 1
ATOM 719 C CA . ILE A 1 98 ? 17.392 10.169 -31.845 1.00 27.37 110 ILE B CA 1
ATOM 720 C C . ILE A 1 98 ? 17.596 11.450 -31.059 1.00 27.45 110 ILE B C 1
ATOM 721 O O . ILE A 1 98 ? 18.727 11.910 -30.890 1.00 32.28 110 ILE B O 1
ATOM 726 N N . ASP A 1 99 ? 16.507 12.027 -30.571 1.00 28.38 111 ASP B N 1
ATOM 727 C CA . ASP A 1 99 ? 16.612 13.247 -29.786 1.00 27.89 111 ASP B CA 1
ATOM 728 C C . ASP A 1 99 ? 16.825 12.981 -28.306 1.00 29.75 111 ASP B C 1
ATOM 729 O O . ASP A 1 99 ? 17.330 13.863 -27.603 1.00 33.33 111 ASP B O 1
ATOM 734 N N . PHE A 1 100 ? 16.484 11.783 -27.827 1.00 32.01 112 PHE B N 1
ATOM 735 C CA . PHE A 1 100 ? 16.647 11.407 -26.422 1.00 29.69 112 PHE B CA 1
ATOM 736 C C . PHE A 1 100 ? 17.126 9.963 -26.372 1.00 32.90 112 PHE B C 1
ATOM 737 O O . PHE A 1 100 ? 16.326 9.039 -26.554 1.00 30.45 112 PHE B O 1
ATOM 745 N N . VAL A 1 101 ? 18.422 9.772 -26.110 1.00 37.06 113 VAL B N 1
ATOM 746 C CA . VAL A 1 101 ? 18.956 8.424 -26.037 1.00 31.59 113 VAL B CA 1
ATOM 747 C C . VAL A 1 101 ? 18.505 7.790 -24.733 1.00 33.17 113 VAL B C 1
ATOM 748 O O . VAL A 1 101 ? 18.318 8.470 -23.718 1.00 39.54 113 VAL B O 1
ATOM 752 N N . VAL A 1 102 ? 18.337 6.472 -24.753 1.00 32.39 114 VAL B N 1
ATOM 753 C CA . VAL A 1 102 ? 17.748 5.739 -23.643 1.00 32.51 114 VAL B CA 1
ATOM 754 C C . VAL A 1 102 ? 18.442 4.389 -23.540 1.00 35.95 114 VAL B C 1
ATOM 755 O O . VAL A 1 102 ? 18.611 3.707 -24.554 1.00 34.69 114 VAL B O 1
ATOM 759 N N . THR A 1 103 ? 18.852 4.006 -22.326 1.00 40.91 115 THR B N 1
ATOM 760 C CA . THR A 1 103 ? 19.626 2.787 -22.099 1.00 39.50 115 THR B CA 1
ATOM 761 C C . THR A 1 103 ? 18.866 1.820 -21.205 1.00 40.23 115 THR B C 1
ATOM 762 O O . THR A 1 103 ? 17.846 2.154 -20.595 1.00 39.55 115 THR B O 1
ATOM 766 N N . ASP A 1 104 ? 19.404 0.613 -21.106 1.00 43.31 116 ASP B N 1
ATOM 767 C CA . ASP A 1 104 ? 18.866 -0.350 -20.164 1.00 49.45 116 ASP B CA 1
ATOM 768 C C . ASP A 1 104 ? 19.294 0.021 -18.758 1.00 54.87 116 ASP B C 1
ATOM 769 O O . ASP A 1 104 ? 20.489 0.026 -18.441 1.00 52.25 116 ASP B O 1
ATOM 774 N N . THR A 1 105 ? 18.318 0.355 -17.926 1.00 60.65 117 THR B N 1
ATOM 775 C CA . THR A 1 105 ? 18.591 0.742 -16.552 1.00 64.00 117 THR B CA 1
ATOM 776 C C . THR A 1 105 ? 18.681 -0.448 -15.613 1.00 67.48 117 THR B C 1
ATOM 777 O O . THR A 1 105 ? 19.064 -0.271 -14.456 1.00 66.90 117 THR B O 1
ATOM 781 N N . VAL A 1 106 ? 18.363 -1.647 -16.092 1.00 75.67 118 VAL B N 1
ATOM 782 C CA . VAL A 1 106 ? 18.192 -2.825 -15.242 1.00 75.09 118 VAL B CA 1
ATOM 783 C C . VAL A 1 106 ? 19.483 -3.166 -14.498 1.00 81.02 118 VAL B C 1
ATOM 784 O O . VAL A 1 106 ? 19.407 -3.714 -13.388 1.00 87.15 118 VAL B O 1
ATOM 788 N N . PRO A 1 107 ? 20.684 -2.925 -15.074 1.00 82.08 119 PRO B N 1
ATOM 789 C CA . PRO A 1 107 ? 21.939 -2.977 -14.314 1.00 88.01 119 PRO B CA 1
ATOM 790 C C . PRO A 1 107 ? 21.833 -2.362 -12.932 1.00 81.05 119 PRO B C 1
ATOM 791 O O . PRO A 1 107 ? 22.235 -1.201 -12.718 1.00 85.14 119 PRO B O 1
ATOM 795 N N . VAL A 1 118 ? 25.973 -6.986 -24.833 1.00 61.85 130 VAL B N 1
ATOM 796 C CA . VAL A 1 118 ? 25.544 -5.798 -25.572 1.00 65.97 130 VAL B CA 1
ATOM 797 C C . VAL A 1 118 ? 24.155 -6.037 -26.178 1.00 67.08 130 VAL B C 1
ATOM 798 O O . VAL A 1 118 ? 23.743 -5.352 -27.128 1.00 63.00 130 VAL B O 1
ATOM 802 N N . GLN A 1 119 ? 23.447 -7.026 -25.631 1.00 60.98 131 GLN B N 1
ATOM 803 C CA . GLN A 1 119 ? 22.105 -7.360 -26.079 1.00 60.52 131 GLN B CA 1
ATOM 804 C C . GLN A 1 119 ? 21.088 -6.476 -25.372 1.00 63.84 131 GLN B C 1
ATOM 805 O O . GLN A 1 119 ? 21.180 -6.245 -24.161 1.00 68.58 131 GLN B O 1
ATOM 811 N N . SER A 1 120 ? 20.109 -5.991 -26.128 1.00 54.95 132 SER B N 1
ATOM 812 C CA . SER A 1 120 ? 19.077 -5.142 -25.562 1.00 47.98 132 SER B CA 1
ATOM 813 C C . SER A 1 120 ? 17.758 -5.402 -26.272 1.00 51.73 132 SER B C 1
ATOM 814 O O . SER A 1 120 ? 17.728 -5.684 -27.474 1.00 54.38 132 SER B O 1
ATOM 817 N N . THR A 1 121 ? 16.665 -5.303 -25.516 1.00 50.42 133 THR B N 1
ATOM 818 C CA . THR A 1 121 ? 15.319 -5.382 -26.074 1.00 43.94 133 THR B CA 1
ATOM 819 C C . THR A 1 121 ? 14.762 -4.019 -26.484 1.00 43.05 133 THR B C 1
ATOM 820 O O . THR A 1 121 ? 13.635 -3.952 -26.985 1.00 42.55 133 THR B O 1
ATOM 824 N N . ILE A 1 122 ? 15.518 -2.941 -26.291 1.00 42.11 134 ILE B N 1
ATOM 825 C CA . ILE A 1 122 ? 15.073 -1.593 -26.633 1.00 40.20 134 ILE B CA 1
ATOM 826 C C . ILE A 1 122 ? 15.468 -1.297 -28.075 1.00 40.10 134 ILE B C 1
ATOM 827 O O . ILE A 1 122 ? 16.625 -1.495 -28.468 1.00 40.84 134 ILE B O 1
ATOM 832 N N . SER A 1 123 ? 14.517 -0.823 -28.869 1.00 37.91 135 SER B N 1
ATOM 833 C CA . SER A 1 123 ? 14.826 -0.549 -30.260 1.00 35.71 135 SER B CA 1
ATOM 834 C C . SER A 1 123 ? 15.747 0.653 -30.401 1.00 34.00 135 SER B C 1
ATOM 835 O O . SER A 1 123 ? 15.680 1.623 -29.641 1.00 31.09 135 SER B O 1
ATOM 838 N N . ARG A 1 124 ? 16.619 0.570 -31.400 1.00 35.20 136 ARG B N 1
ATOM 839 C CA . ARG A 1 124 ? 17.508 1.680 -31.694 1.00 30.93 136 ARG B CA 1
ATOM 840 C C . ARG A 1 124 ? 16.729 2.948 -31.984 1.00 28.79 136 ARG B C 1
ATOM 841 O O . ARG A 1 124 ? 17.165 4.049 -31.630 1.00 26.49 136 ARG B O 1
ATOM 849 N N . PHE A 1 125 ? 15.572 2.813 -32.623 1.00 29.49 137 PHE B N 1
ATOM 850 C CA . PHE A 1 125 ? 14.672 3.934 -32.878 1.00 25.77 137 PHE B CA 1
ATOM 851 C C . PHE A 1 125 ? 13.305 3.577 -32.300 1.00 27.27 137 PHE B C 1
ATOM 852 O O . PHE A 1 125 ? 12.404 3.133 -33.010 1.00 29.74 137 PHE B O 1
ATOM 860 N N . ALA A 1 126 ? 13.155 3.809 -30.993 1.00 27.92 138 ALA B N 1
ATOM 861 C CA . ALA A 1 126 ? 12.043 3.237 -30.242 1.00 26.61 138 ALA B CA 1
ATOM 862 C C . ALA A 1 126 ? 10.698 3.773 -30.714 1.00 23.69 138 ALA B C 1
ATOM 863 O O . ALA A 1 126 ? 9.794 2.994 -31.040 1.00 26.90 138 ALA B O 1
ATOM 865 N N . CYS A 1 127 ? 10.533 5.092 -30.723 1.00 21.27 139 CYS B N 1
ATOM 866 C CA . CYS A 1 127 ? 9.248 5.689 -31.057 1.00 22.19 139 CYS B CA 1
ATOM 867 C C . CYS A 1 127 ? 9.482 7.137 -31.459 1.00 23.11 139 CYS B C 1
ATOM 868 O O . CYS A 1 127 ? 10.587 7.665 -31.315 1.00 25.10 139 CYS B O 1
ATOM 871 N N . ARG A 1 128 ? 8.438 7.776 -31.983 1.00 21.13 140 ARG B N 1
ATOM 872 C CA . ARG A 1 128 ? 8.471 9.208 -32.230 1.00 20.08 140 ARG B CA 1
ATOM 873 C C . ARG A 1 128 ? 7.298 9.855 -31.507 1.00 22.29 140 ARG B C 1
ATOM 874 O O . ARG A 1 128 ? 6.232 9.248 -31.359 1.00 23.75 140 ARG B O 1
ATOM 882 N N . ILE A 1 129 ? 7.525 11.062 -30.998 1.00 19.58 141 ILE B N 1
ATOM 883 C CA . ILE A 1 129 ? 6.504 11.868 -30.343 1.00 18.50 141 ILE B CA 1
ATOM 884 C C . ILE A 1 129 ? 6.309 13.109 -31.183 1.00 22.62 141 ILE B C 1
ATOM 885 O O . ILE A 1 129 ? 7.276 13.814 -31.483 1.00 26.55 141 ILE B O 1
ATOM 890 N N . ILE A 1 130 ? 5.069 13.381 -31.562 1.00 24.66 142 ILE B N 1
ATOM 891 C CA . ILE A 1 130 ? 4.762 14.435 -32.512 1.00 21.54 142 ILE B CA 1
ATOM 892 C C . ILE A 1 130 ? 3.878 15.452 -31.808 1.00 22.22 142 ILE B C 1
ATOM 893 O O . ILE A 1 130 ? 2.831 15.102 -31.247 1.00 20.78 142 ILE B O 1
ATOM 898 N N . CYS A 1 131 ? 4.312 16.701 -31.810 1.00 23.11 143 CYS B N 1
ATOM 899 C CA . CYS A 1 131 ? 3.686 17.732 -31.004 1.00 22.62 143 CYS B CA 1
ATOM 900 C C . CYS A 1 131 ? 3.203 18.848 -31.903 1.00 22.19 143 CYS B C 1
ATOM 901 O O . CYS A 1 131 ? 3.946 19.303 -32.770 1.00 24.55 143 CYS B O 1
ATOM 904 N N . GLU A 1 132 ? 1.973 19.300 -31.677 1.00 23.41 144 GLU B N 1
ATOM 905 C CA . GLU A 1 132 ? 1.448 20.428 -32.434 1.00 24.15 144 GLU B CA 1
ATOM 906 C C . GLU A 1 132 ? 2.209 21.708 -32.102 1.00 24.43 144 GLU B C 1
ATOM 907 O O . GLU A 1 132 ? 2.631 21.925 -30.970 1.00 24.98 144 GLU B O 1
ATOM 913 N N . ARG A 1 133 ? 2.395 22.557 -33.106 1.00 28.80 145 ARG B N 1
ATOM 914 C CA . ARG A 1 133 ? 3.144 23.793 -32.953 1.00 24.36 145 ARG B CA 1
ATOM 915 C C . ARG A 1 133 ? 2.265 24.958 -32.542 1.00 22.99 145 ARG B C 1
ATOM 916 O O . ARG A 1 133 ? 2.794 26.014 -32.191 1.00 23.19 145 ARG B O 1
ATOM 924 N N . ASN A 1 134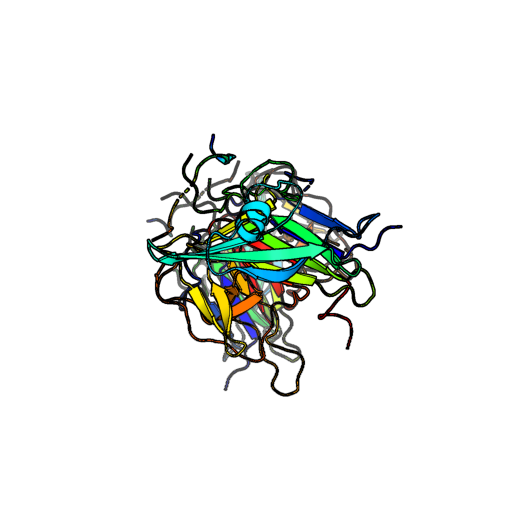 ? 0.945 24.797 -32.606 1.00 22.31 146 ASN B N 1
ATOM 925 C CA . ASN A 1 134 ? 0.000 25.787 -32.129 1.00 24.79 146 ASN B CA 1
ATOM 926 C C . ASN A 1 134 ? -0.921 25.203 -31.059 1.00 28.95 146 ASN B C 1
ATOM 927 O O . ASN A 1 134 ? -1.161 23.987 -31.034 1.00 31.21 146 ASN B O 1
ATOM 932 N N . PRO A 1 135 ? -1.431 26.026 -30.155 1.00 28.50 147 PRO B N 1
ATOM 933 C CA . PRO A 1 135 ? -2.198 25.520 -29.020 1.00 26.69 147 PRO B CA 1
ATOM 934 C C . PRO A 1 135 ? -3.349 24.642 -29.478 1.00 25.63 147 PRO B C 1
ATOM 935 O O . PRO A 1 135 ? -3.944 24.874 -30.549 1.00 29.91 147 PRO B O 1
ATOM 939 N N . PRO A 1 136 ? -3.722 23.616 -28.689 1.00 28.28 148 PRO B N 1
ATOM 940 C CA . PRO A 1 136 ? -3.215 23.273 -27.353 1.00 26.05 148 PRO B CA 1
ATOM 941 C C . PRO A 1 136 ? -1.901 22.516 -27.358 1.00 26.93 148 PRO B C 1
ATOM 942 O O . PRO A 1 136 ? -1.569 21.957 -26.328 1.00 30.43 148 PRO B O 1
ATOM 946 N N . PHE A 1 137 ? -1.135 22.478 -28.453 1.00 23.85 149 PHE B N 1
ATOM 947 C CA . PHE A 1 137 ? 0.177 21.828 -28.464 1.00 23.03 149 PHE B CA 1
ATOM 948 C C . PHE A 1 137 ? 0.079 20.332 -28.146 1.00 26.65 149 PHE B C 1
ATOM 949 O O . PHE A 1 137 ? 0.999 19.754 -27.547 1.00 23.24 149 PHE B O 1
ATOM 957 N N . THR A 1 138 ? -1.043 19.704 -28.518 1.00 26.75 150 THR B N 1
ATOM 958 C CA . THR A 1 138 ? -1.258 18.286 -28.231 1.00 23.27 150 THR B CA 1
ATOM 959 C C . THR A 1 138 ? -0.114 17.436 -28.770 1.00 22.14 150 THR B C 1
ATOM 960 O O . THR A 1 138 ? 0.329 17.617 -29.908 1.00 23.69 150 THR B O 1
ATOM 964 N N . ALA A 1 139 ? 0.350 16.492 -27.949 1.00 23.30 151 ALA B N 1
ATOM 965 C CA . ALA A 1 139 ? 1.428 15.573 -28.304 1.00 23.38 151 ALA B CA 1
ATOM 966 C C . ALA A 1 139 ? 0.898 14.147 -28.491 1.00 22.12 151 ALA B C 1
ATOM 967 O O . ALA A 1 139 ? 0.228 13.599 -27.608 1.00 21.22 151 ALA B O 1
ATOM 969 N N . ARG A 1 140 ? 1.215 13.544 -29.635 1.00 21.75 152 ARG B N 1
ATOM 970 C CA . ARG A 1 140 ? 0.805 12.184 -29.962 1.00 22.14 152 ARG B CA 1
ATOM 971 C C . ARG A 1 140 ? 2.031 11.282 -30.080 1.00 21.28 152 ARG B C 1
ATOM 972 O O . ARG A 1 140 ? 3.124 11.736 -30.432 1.00 21.25 152 ARG B O 1
ATOM 980 N N . ILE A 1 141 ? 1.849 9.999 -29.776 1.00 20.60 153 ILE B N 1
ATOM 981 C CA . ILE A 1 141 ? 2.946 9.037 -29.759 1.00 22.89 153 ILE B CA 1
ATOM 982 C C . ILE A 1 141 ? 2.714 7.959 -30.819 1.00 22.88 153 ILE B C 1
ATOM 983 O O . ILE A 1 141 ? 1.585 7.505 -31.032 1.00 21.47 153 ILE B O 1
ATOM 988 N N . TYR A 1 142 ? 3.791 7.572 -31.500 1.00 20.70 154 TYR B N 1
ATOM 989 C CA . TYR A 1 142 ? 3.765 6.549 -32.535 1.00 23.72 154 TYR B CA 1
ATOM 990 C C . TYR A 1 142 ? 4.890 5.569 -32.259 1.00 21.80 154 TYR B C 1
ATOM 991 O O . TYR A 1 142 ? 5.901 5.925 -31.657 1.00 23.35 154 TYR B O 1
ATOM 1000 N N . ALA A 1 143 ? 4.703 4.330 -32.687 1.00 24.28 155 ALA B N 1
ATOM 1001 C CA . ALA A 1 143 ? 5.718 3.308 -32.496 1.00 26.03 155 ALA B CA 1
ATOM 1002 C C . ALA A 1 143 ? 6.767 3.386 -33.600 1.00 27.05 155 ALA B C 1
ATOM 1003 O O . ALA A 1 143 ? 6.452 3.689 -34.759 1.00 27.97 155 ALA B O 1
ATOM 1005 N N . ALA A 1 144 ? 8.028 3.121 -33.220 1.00 23.00 156 ALA B N 1
ATOM 1006 C CA . ALA A 1 144 ? 9.200 3.109 -34.100 1.00 20.06 156 ALA B CA 1
ATOM 1007 C C . ALA A 1 144 ? 9.543 4.500 -34.590 1.00 21.53 156 ALA B C 1
ATOM 1008 O O . ALA A 1 144 ? 8.664 5.351 -34.736 1.00 24.55 156 ALA B O 1
ATOM 1010 N N . GLY A 1 145 ? 10.820 4.748 -34.855 1.00 20.08 157 GLY B N 1
ATOM 1011 C CA . GLY A 1 145 ? 11.244 6.018 -35.392 1.00 20.97 157 GLY B CA 1
ATOM 1012 C C . GLY A 1 145 ? 12.046 5.796 -36.657 1.00 25.28 157 GLY B C 1
ATOM 1013 O O . GLY A 1 145 ? 12.356 4.656 -37.026 1.00 25.67 157 GLY B O 1
ATOM 1014 N N . PHE A 1 146 ? 12.390 6.905 -37.308 1.00 23.69 158 PHE B N 1
ATOM 1015 C CA . PHE A 1 146 ? 13.114 6.848 -38.569 1.00 26.52 158 PHE B CA 1
ATOM 1016 C C . PHE A 1 146 ? 14.621 6.755 -38.348 1.00 31.09 158 PHE B C 1
ATOM 1017 O O . PHE A 1 146 ? 15.171 7.430 -37.475 1.00 34.90 158 PHE B O 1
ATOM 1025 N N . ASP A 1 147 ? 15.282 5.902 -39.144 1.00 30.88 159 ASP B N 1
ATOM 1026 C CA . ASP A 1 147 ? 16.722 5.679 -39.080 1.00 28.55 159 ASP B CA 1
ATOM 1027 C C . ASP A 1 147 ? 17.457 6.862 -39.717 1.00 28.98 159 ASP B C 1
ATOM 1028 O O . ASP A 1 147 ? 16.858 7.879 -40.072 1.00 26.55 159 ASP B O 1
ATOM 1033 N N . SER A 1 148 ? 18.775 6.743 -39.878 1.00 28.80 160 SER B N 1
ATOM 1034 C CA . SER A 1 148 ? 19.521 7.826 -40.500 1.00 31.81 160 SER B CA 1
ATOM 1035 C C . SER A 1 148 ? 19.256 7.956 -41.998 1.00 31.61 160 SER B C 1
ATOM 1036 O O . SER A 1 148 ? 19.680 8.945 -42.606 1.00 28.52 160 SER B O 1
ATOM 1039 N N . SER A 1 149 ? 18.565 7.000 -42.602 1.00 33.19 161 SER B N 1
ATOM 1040 C CA . SER A 1 149 ? 18.109 7.106 -43.980 1.00 30.15 161 SER B CA 1
ATOM 1041 C C . SER A 1 149 ? 16.717 7.706 -44.070 1.00 29.42 161 SER B C 1
ATOM 1042 O O . SER A 1 149 ? 16.179 7.843 -45.176 1.00 30.03 161 SER B O 1
ATOM 1045 N N . LYS A 1 150 ? 16.133 8.051 -42.924 1.00 27.96 162 LYS B N 1
ATOM 1046 C CA . LYS A 1 150 ? 14.747 8.485 -42.824 1.00 27.50 162 LYS B CA 1
ATOM 1047 C C . LYS A 1 150 ? 13.776 7.368 -43.221 1.00 28.24 162 LYS B C 1
ATOM 1048 O O . LYS A 1 150 ? 12.680 7.627 -43.728 1.00 26.18 162 LYS B O 1
ATOM 1054 N N . ASN A 1 151 ? 14.153 6.111 -42.961 1.00 26.38 163 ASN B N 1
ATOM 1055 C CA . ASN A 1 151 ? 13.335 4.954 -43.305 1.00 28.60 163 ASN B CA 1
ATOM 1056 C C . ASN A 1 151 ? 12.926 4.174 -42.056 1.00 28.17 163 ASN B C 1
ATOM 1057 O O . ASN A 1 151 ? 13.727 3.975 -41.136 1.00 28.83 163 ASN B O 1
ATOM 1062 N N . ILE A 1 152 ? 11.676 3.734 -42.010 1.00 24.19 164 ILE B N 1
ATOM 1063 C CA . ILE A 1 152 ? 11.231 2.798 -40.988 1.00 21.96 164 ILE B CA 1
ATOM 1064 C C . ILE A 1 152 ? 10.926 1.501 -41.696 1.00 24.01 164 ILE B C 1
ATOM 1065 O O . ILE A 1 152 ? 10.406 1.516 -42.820 1.00 26.18 164 ILE B O 1
ATOM 1070 N N . PHE A 1 153 ? 11.302 0.387 -41.060 1.00 23.14 165 PHE B N 1
ATOM 1071 C CA . PHE A 1 153 ? 11.153 -0.947 -41.624 1.00 20.32 165 PHE B CA 1
ATOM 1072 C C . PHE A 1 153 ? 10.339 -1.773 -40.659 1.00 20.57 165 PHE B C 1
ATOM 1073 O O . PHE A 1 153 ? 10.640 -1.816 -39.467 1.00 23.18 165 PHE B O 1
ATOM 1081 N N . LEU A 1 154 ? 9.329 -2.428 -41.178 1.00 28.50 166 LEU B N 1
ATOM 1082 C CA . LEU A 1 154 ? 8.549 -3.413 -40.454 1.00 28.33 166 LEU B CA 1
ATOM 1083 C C . LEU A 1 154 ? 8.740 -4.733 -41.198 1.00 29.07 166 LEU B C 1
ATOM 1084 O O . LEU A 1 154 ? 8.223 -4.910 -42.304 1.00 26.76 166 LEU B O 1
ATOM 1089 N N . GLY A 1 155 ? 9.525 -5.631 -40.613 1.00 34.50 167 GLY B N 1
ATOM 1090 C CA . GLY A 1 155 ? 9.963 -6.853 -41.275 1.00 32.76 167 GLY B CA 1
ATOM 1091 C C . GLY A 1 155 ? 8.854 -7.882 -41.416 1.00 30.83 167 GLY B C 1
ATOM 1092 O O . GLY A 1 155 ? 7.737 -7.720 -40.924 1.00 31.65 167 GLY B O 1
ATOM 1093 N N . GLU A 1 156 ? 9.186 -8.977 -42.112 1.00 34.74 168 GLU B N 1
ATOM 1094 C CA . GLU A 1 156 ? 8.181 -9.984 -42.475 1.00 38.90 168 GLU B CA 1
ATOM 1095 C C . GLU A 1 156 ? 7.483 -10.539 -41.237 1.00 36.57 168 GLU B C 1
ATOM 1096 O O . GLU A 1 156 ? 6.253 -10.637 -41.191 1.00 32.38 168 GLU B O 1
ATOM 1102 N N . LYS A 1 157 ? 8.258 -10.869 -40.207 1.00 38.89 169 LYS B N 1
ATOM 1103 C CA . LYS A 1 157 ? 7.734 -11.559 -39.034 1.00 40.90 169 LYS B CA 1
ATOM 1104 C C . LYS A 1 157 ? 6.882 -10.657 -38.132 1.00 41.47 169 LYS B C 1
ATOM 1105 O O . LYS A 1 157 ? 6.090 -11.176 -37.341 1.00 35.19 169 LYS B O 1
ATOM 1111 N N . ALA A 1 158 ? 7.009 -9.331 -38.231 1.00 43.11 170 ALA B N 1
ATOM 1112 C CA . ALA A 1 158 ? 6.221 -8.444 -37.382 1.00 33.29 170 ALA B CA 1
ATOM 1113 C C . ALA A 1 158 ? 4.750 -8.452 -37.797 1.00 29.68 170 ALA B C 1
ATOM 1114 O O . ALA A 1 158 ? 4.376 -8.961 -38.850 1.00 35.73 170 ALA B O 1
ATOM 1116 N N . ALA A 1 159 ? 3.908 -7.886 -36.944 1.00 28.36 171 ALA B N 1
ATOM 1117 C CA . ALA A 1 159 ? 2.470 -7.898 -37.180 1.00 29.50 171 ALA B CA 1
ATOM 1118 C C . ALA A 1 159 ? 2.049 -6.694 -38.017 1.00 32.43 171 ALA B C 1
ATOM 1119 O O . ALA A 1 159 ? 2.417 -5.555 -37.717 1.00 34.63 171 ALA B O 1
ATOM 1121 N N . LYS A 1 160 ? 1.284 -6.937 -39.072 1.00 29.40 172 LYS B N 1
ATOM 1122 C CA . LYS A 1 160 ? 0.735 -5.841 -39.851 1.00 26.47 172 LYS B CA 1
ATOM 1123 C C . LYS A 1 160 ? -0.674 -6.219 -40.272 1.00 31.47 172 LYS B C 1
ATOM 1124 O O . LYS A 1 160 ? -1.126 -7.353 -40.065 1.00 34.03 172 LYS B O 1
ATOM 1130 N N . TRP A 1 161 ? -1.381 -5.243 -40.831 1.00 27.58 173 TRP B N 1
ATOM 1131 C CA . TRP A 1 161 ? -2.743 -5.450 -41.299 1.00 28.19 173 TRP B CA 1
ATOM 1132 C C . TRP A 1 161 ? -3.095 -4.295 -42.220 1.00 32.14 173 TRP B C 1
ATOM 1133 O O . TRP A 1 161 ? -2.375 -3.298 -42.304 1.00 36.16 173 TRP B O 1
ATOM 1144 N N . LYS A 1 162 ? -4.190 -4.462 -42.943 1.00 31.62 174 LYS B N 1
ATOM 1145 C CA . LYS A 1 162 ? -4.776 -3.380 -43.705 1.00 37.74 174 LYS B CA 1
ATOM 1146 C C . LYS A 1 162 ? -5.915 -2.816 -42.856 1.00 46.63 174 LYS B C 1
ATOM 1147 O O . LYS A 1 162 ? -6.570 -3.568 -42.130 1.00 45.94 174 LYS B O 1
ATOM 1153 N N . THR A 1 163 ? -6.108 -1.488 -42.892 1.00 51.57 175 THR B N 1
ATOM 1154 C CA . THR A 1 163 ? -7.086 -0.823 -42.030 1.00 48.52 175 THR B CA 1
ATOM 1155 C C . THR A 1 163 ? -8.475 -0.830 -42.674 1.00 56.45 175 THR B C 1
ATOM 1156 O O . THR A 1 163 ? -8.688 -1.362 -43.769 1.00 58.58 175 THR B O 1
ATOM 1160 N N . SER A 1 164 ? -9.446 -0.243 -41.967 1.00 60.64 176 SER B N 1
ATOM 1161 C CA . SER A 1 164 ? -10.737 0.059 -42.582 1.00 59.91 176 SER B CA 1
ATOM 1162 C C . SER A 1 164 ? -10.559 0.949 -43.813 1.00 59.91 176 SER B C 1
ATOM 1163 O O . SER A 1 164 ? -11.200 0.738 -44.849 1.00 57.22 176 SER B O 1
ATOM 1166 N N . ASP A 1 165 ? -9.686 1.953 -43.711 1.00 54.50 177 ASP B N 1
ATOM 1167 C CA . ASP A 1 165 ? -9.306 2.863 -44.789 1.00 55.16 177 ASP B CA 1
ATOM 1168 C C . ASP A 1 165 ? -8.459 2.132 -45.837 1.00 63.27 177 ASP B C 1
ATOM 1169 O O . ASP A 1 165 ? -8.069 2.711 -46.848 1.00 59.78 177 ASP B O 1
ATOM 1174 N N . GLY A 1 166 ? -8.192 0.853 -45.608 1.00 61.98 178 GLY B N 1
ATOM 1175 C CA . GLY A 1 166 ? -7.389 0.074 -46.516 1.00 55.75 178 GLY B CA 1
ATOM 1176 C C . GLY A 1 166 ? -5.939 0.527 -46.532 1.00 54.19 178 GLY B C 1
ATOM 1177 O O . GLY A 1 166 ? -5.276 0.542 -47.588 1.00 55.99 178 GLY B O 1
ATOM 1178 N N . GLN A 1 167 ? -5.428 0.929 -45.376 1.00 50.71 179 GLN B N 1
ATOM 1179 C CA . GLN A 1 167 ? -4.083 1.462 -45.263 1.00 48.97 179 GLN B CA 1
ATOM 1180 C C . GLN A 1 167 ? -3.197 0.471 -44.523 1.00 43.86 179 GLN B C 1
ATOM 1181 O O . GLN A 1 167 ? -3.677 -0.441 -43.853 1.00 45.55 179 GLN B O 1
ATOM 1187 N N . MET A 1 168 ? -1.895 0.649 -44.646 1.00 37.90 180 MET B N 1
ATOM 1188 C CA . MET A 1 168 ? -0.997 -0.188 -43.873 1.00 35.33 180 MET B CA 1
ATOM 1189 C C . MET A 1 168 ? -0.901 0.298 -42.423 1.00 40.87 180 MET B C 1
ATOM 1190 O O . MET A 1 168 ? -0.976 1.499 -42.131 1.00 39.58 180 MET B O 1
ATOM 1195 N N . ASP A 1 169 ? -0.733 -0.658 -41.509 1.00 35.52 181 ASP B N 1
ATOM 1196 C CA . ASP A 1 169 ? -0.413 -0.360 -40.120 1.00 34.84 181 ASP B CA 1
ATOM 1197 C C . ASP A 1 169 ? 0.234 -1.608 -39.554 1.00 28.05 181 ASP B C 1
ATOM 1198 O O . ASP A 1 169 ? 0.087 -2.694 -40.112 1.00 28.05 181 ASP B O 1
ATOM 1203 N N . GLY A 1 170 ? 0.957 -1.446 -38.450 1.00 27.96 182 GLY B N 1
ATOM 1204 C CA . GLY A 1 170 ? 1.638 -2.590 -37.871 1.00 28.79 182 GLY B CA 1
ATOM 1205 C C . GLY A 1 170 ? 2.166 -2.302 -36.483 1.00 30.61 182 GLY B C 1
ATOM 1206 O O . GLY A 1 170 ? 2.060 -1.186 -35.967 1.00 31.14 182 GLY B O 1
ATOM 1207 N N . LEU A 1 171 ? 2.738 -3.346 -35.881 1.00 28.03 183 LEU B N 1
ATOM 1208 C CA . LEU A 1 171 ? 3.346 -3.288 -34.560 1.00 26.35 183 LEU B CA 1
ATOM 1209 C C . LEU A 1 171 ? 4.839 -3.523 -34.685 1.00 27.66 183 LEU B C 1
ATOM 1210 O O . LEU A 1 171 ? 5.289 -4.266 -35.561 1.00 32.54 183 LEU B O 1
ATOM 1215 N N . THR A 1 172 ? 5.606 -2.902 -33.796 1.00 23.88 184 THR B N 1
ATOM 1216 C CA . THR A 1 172 ? 7.000 -3.286 -33.675 1.00 25.39 184 THR B CA 1
ATOM 1217 C C . THR A 1 172 ? 7.082 -4.693 -33.091 1.00 29.77 184 THR B C 1
ATOM 1218 O O . THR A 1 172 ? 6.071 -5.333 -32.782 1.00 33.75 184 THR B O 1
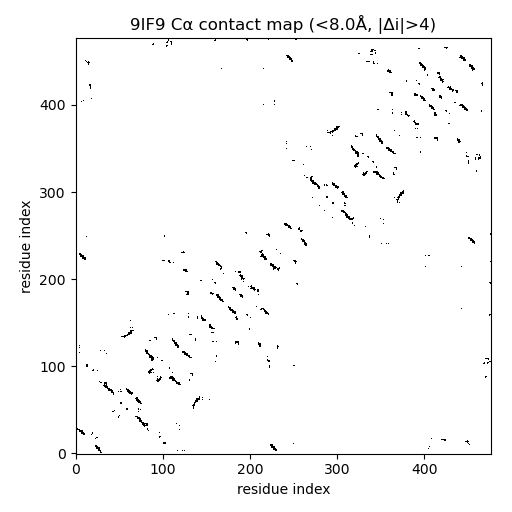ATOM 1222 N N . THR A 1 173 ? 8.303 -5.196 -32.941 1.00 29.59 185 THR B N 1
ATOM 1223 C CA . THR A 1 173 ? 8.452 -6.544 -32.409 1.00 33.96 185 THR B CA 1
ATOM 1224 C C . THR A 1 173 ? 8.033 -6.601 -30.945 1.00 34.62 185 THR B C 1
ATOM 1225 O O . THR A 1 173 ? 7.083 -7.307 -30.583 1.00 33.54 185 THR B O 1
ATOM 1229 N N . ASN A 1 174 ? 8.729 -5.858 -30.087 1.00 35.38 186 ASN B N 1
ATOM 1230 C CA . ASN A 1 174 ? 8.401 -5.860 -28.667 1.00 34.09 186 ASN B CA 1
ATOM 1231 C C . ASN A 1 174 ? 7.277 -4.893 -28.318 1.00 35.47 186 ASN B C 1
ATOM 1232 O O . ASN A 1 174 ? 6.811 -4.911 -27.172 1.00 38.05 186 ASN B O 1
ATOM 1237 N N . GLY A 1 175 ? 6.847 -4.045 -29.258 1.00 28.30 187 GLY B N 1
ATOM 1238 C CA . GLY A 1 175 ? 5.750 -3.120 -29.020 1.00 26.28 187 GLY B CA 1
ATOM 1239 C C . GLY A 1 175 ? 6.083 -1.882 -28.195 1.00 30.74 187 GLY B C 1
ATOM 1240 O O . GLY A 1 175 ? 6.981 -1.892 -27.339 1.00 28.34 187 GLY B O 1
ATOM 1241 N N . VAL A 1 176 ? 5.357 -0.800 -28.455 1.00 28.05 188 VAL B N 1
ATOM 1242 C CA . VAL A 1 176 ? 5.412 0.406 -27.645 1.00 23.66 188 VAL B CA 1
ATOM 1243 C C . VAL A 1 176 ? 4.158 0.427 -26.786 1.00 25.94 188 VAL B C 1
ATOM 1244 O O . VAL A 1 176 ? 3.037 0.309 -27.302 1.00 26.18 188 VAL B O 1
ATOM 1248 N N . LEU A 1 177 ? 4.351 0.565 -25.476 1.00 28.42 189 LEU B N 1
ATOM 1249 C CA . LEU A 1 177 ? 3.315 0.343 -24.474 1.00 26.63 189 LEU B CA 1
ATOM 1250 C C . LEU A 1 177 ? 3.060 1.642 -23.719 1.00 23.98 189 LEU B C 1
ATOM 1251 O O . LEU A 1 177 ? 4.000 2.239 -23.184 1.00 26.34 189 LEU B O 1
ATOM 1256 N N . VAL A 1 178 ? 1.799 2.082 -23.681 1.00 22.86 190 VAL B N 1
ATOM 1257 C CA . VAL A 1 178 ? 1.425 3.359 -23.070 1.00 25.61 190 VAL B CA 1
ATOM 1258 C C . VAL A 1 178 ? 0.213 3.160 -22.164 1.00 25.74 190 VAL B C 1
ATOM 1259 O O . VAL A 1 178 ? -0.773 2.531 -22.561 1.00 29.45 190 VAL B O 1
ATOM 1263 N N . MET A 1 179 ? 0.260 3.735 -20.969 1.00 23.00 191 MET B N 1
ATOM 1264 C CA . MET A 1 179 ? -0.906 3.792 -20.095 1.00 28.17 191 MET B CA 1
ATOM 1265 C C . MET A 1 179 ? -1.163 5.244 -19.700 1.00 27.55 191 MET B C 1
ATOM 1266 O O . MET A 1 179 ? -0.301 5.880 -19.089 1.00 27.93 191 MET B O 1
ATOM 1271 N N . HIS A 1 180 ? -2.346 5.776 -20.060 1.00 25.28 192 HIS B N 1
ATOM 1272 C CA . HIS A 1 180 ? -2.651 7.151 -19.702 1.00 25.68 192 HIS B CA 1
ATOM 1273 C C . HIS A 1 180 ? -3.250 7.212 -18.314 1.00 30.41 192 HIS B C 1
ATOM 1274 O O . HIS A 1 180 ? -3.728 6.202 -17.793 1.00 34.95 192 HIS B O 1
ATOM 1281 N N . PRO A 1 181 ? -3.269 8.396 -17.687 1.00 35.18 193 PRO B N 1
ATOM 1282 C CA . PRO A 1 181 ? -4.027 8.515 -16.425 1.00 32.32 193 PRO B CA 1
ATOM 1283 C C . PRO A 1 181 ? -5.503 8.208 -16.609 1.00 32.83 193 PRO B C 1
ATOM 1284 O O . PRO A 1 181 ? -6.098 7.526 -15.766 1.00 35.57 193 PRO B O 1
ATOM 1288 N N . ARG A 1 182 ? -6.105 8.678 -17.706 1.00 33.77 194 ARG B N 1
ATOM 1289 C CA . ARG A 1 182 ? -7.530 8.522 -17.979 1.00 36.24 194 ARG B CA 1
ATOM 1290 C C . ARG A 1 182 ? -7.720 7.880 -19.341 1.00 33.12 194 ARG B C 1
ATOM 1291 O O . ARG A 1 182 ? -6.852 7.988 -20.208 1.00 32.01 194 ARG B O 1
ATOM 1299 N N . ASN A 1 183 ? -8.862 7.212 -19.532 1.00 34.58 195 ASN B N 1
ATOM 1300 C CA . ASN A 1 183 ? -9.147 6.670 -20.862 1.00 41.74 195 ASN B CA 1
ATOM 1301 C C . ASN A 1 183 ? -9.687 7.748 -21.800 1.00 39.11 195 ASN B C 1
ATOM 1302 O O . ASN A 1 183 ? -9.467 7.682 -23.018 1.00 32.55 195 ASN B O 1
ATOM 1307 N N . GLY A 1 184 ? -10.341 8.759 -21.242 1.00 41.00 196 GLY B N 1
ATOM 1308 C CA . GLY A 1 184 ? -10.859 9.863 -22.017 1.00 37.40 196 GLY B CA 1
ATOM 1309 C C . GLY A 1 184 ? -11.320 10.971 -21.097 1.00 41.01 196 GLY B C 1
ATOM 1310 O O . GLY A 1 184 ? -11.010 10.985 -19.901 1.00 40.86 196 GLY B O 1
ATOM 1311 N N . PHE A 1 185 ? -12.069 11.915 -21.675 1.00 40.11 197 PHE B N 1
ATOM 1312 C CA . PHE A 1 185 ? -12.605 13.054 -20.933 1.00 42.00 197 PHE B CA 1
ATOM 1313 C C . PHE A 1 185 ? -14.100 13.187 -21.242 1.00 44.36 197 PHE B C 1
ATOM 1314 O O . PHE A 1 185 ? -14.551 14.150 -21.870 1.00 45.66 197 PHE B O 1
ATOM 1322 N N . THR A 1 186 ? -14.864 12.203 -20.758 1.00 48.02 198 THR B N 1
ATOM 1323 C CA . THR A 1 186 ? -16.312 12.152 -20.905 1.00 50.70 198 THR B CA 1
ATOM 1324 C C . THR A 1 186 ? -17.005 11.867 -19.573 1.00 55.86 198 THR B C 1
ATOM 1325 O O . THR A 1 186 ? -16.375 11.869 -18.504 1.00 50.71 198 THR B O 1
ATOM 1329 N N . GLU A 1 187 ? -18.314 11.609 -19.640 1.00 59.54 199 GLU B N 1
ATOM 1330 C CA . GLU A 1 187 ? -19.103 11.329 -18.448 1.00 60.64 199 GLU B CA 1
ATOM 1331 C C . GLU A 1 187 ? -18.979 9.875 -17.984 1.00 60.83 199 GLU B C 1
ATOM 1332 O O . GLU A 1 187 ? -19.289 9.586 -16.823 1.00 61.10 199 GLU B O 1
ATOM 1338 N N . ASP A 1 188 ? -18.536 8.963 -18.861 1.00 59.94 200 ASP B N 1
ATOM 1339 C CA . ASP A 1 188 ? -18.180 7.590 -18.508 1.00 54.77 200 ASP B CA 1
ATOM 1340 C C . ASP A 1 188 ? -16.670 7.394 -18.404 1.00 56.09 200 ASP B C 1
ATOM 1341 O O . ASP A 1 188 ? -16.183 6.264 -18.539 1.00 53.09 200 ASP B O 1
ATOM 1346 N N . SER A 1 189 ? -15.917 8.469 -18.182 1.00 55.67 201 SER B N 1
ATOM 1347 C CA . SER A 1 189 ? -14.465 8.375 -18.219 1.00 51.77 201 SER B CA 1
ATOM 1348 C C . SER A 1 189 ? -13.953 7.524 -17.059 1.00 45.81 201 SER B C 1
ATOM 1349 O O . SER A 1 189 ? -14.511 7.522 -15.962 1.00 53.49 201 SER B O 1
ATOM 1352 N N . LYS A 1 190 ? -12.898 6.775 -17.328 1.00 47.17 202 LYS B N 1
ATOM 1353 C CA . LYS A 1 190 ? -12.356 5.773 -16.425 1.00 49.56 202 LYS B CA 1
ATOM 1354 C C . LYS A 1 190 ? -10.845 5.983 -16.329 1.00 43.99 202 LYS B C 1
ATOM 1355 O O . LYS A 1 190 ? -10.254 6.646 -17.182 1.00 40.87 202 LYS B O 1
ATOM 1361 N N . PRO A 1 191 ? -10.211 5.434 -15.294 1.00 41.81 203 PRO B N 1
ATOM 1362 C CA . PRO A 1 191 ? -8.748 5.336 -15.323 1.00 40.43 203 PRO B CA 1
ATOM 1363 C C . PRO A 1 191 ? -8.283 4.532 -16.535 1.00 42.38 203 PRO B C 1
ATOM 1364 O O . PRO A 1 191 ? -9.041 3.759 -17.132 1.00 44.37 203 PRO B O 1
ATOM 1368 N N . GLY A 1 192 ? -7.025 4.751 -16.921 1.00 38.77 204 GLY B N 1
ATOM 1369 C CA . GLY A 1 192 ? -6.456 4.135 -18.105 1.00 33.90 204 GLY B CA 1
ATOM 1370 C C . GLY A 1 192 ? -5.598 2.929 -17.763 1.00 34.97 204 GLY B C 1
ATOM 1371 O O . GLY A 1 192 ? -4.981 2.861 -16.695 1.00 33.85 204 GLY B O 1
ATOM 1372 N N . ILE A 1 193 ? -5.578 1.967 -18.688 1.00 34.02 205 ILE B N 1
ATOM 1373 C CA . ILE A 1 193 ? -4.890 0.697 -18.523 1.00 31.32 205 ILE B CA 1
ATOM 1374 C C . ILE A 1 193 ? -3.778 0.646 -19.567 1.00 30.07 205 ILE B C 1
ATOM 1375 O O . ILE A 1 193 ? -3.752 1.430 -20.522 1.00 26.86 205 ILE B O 1
ATOM 1380 N N . TRP A 1 194 ? -2.816 -0.249 -19.344 1.00 28.84 206 TRP B N 1
ATOM 1381 C CA . TRP A 1 194 ? -1.722 -0.409 -20.294 1.00 29.86 206 TRP B CA 1
ATOM 1382 C C . TRP A 1 194 ? -2.245 -0.820 -21.668 1.00 30.98 206 TRP B C 1
ATOM 1383 O O . TRP A 1 194 ? -2.991 -1.793 -21.804 1.00 34.73 206 TRP B O 1
ATOM 1394 N N . ARG A 1 195 ? -1.841 -0.078 -22.696 1.00 31.48 207 ARG B N 1
ATOM 1395 C CA . ARG A 1 195 ? -2.281 -0.317 -24.060 1.00 27.99 207 ARG B CA 1
ATOM 1396 C C . ARG A 1 195 ? -1.086 -0.300 -25.003 1.00 31.47 207 ARG B C 1
ATOM 1397 O O . ARG A 1 195 ? -0.006 0.190 -24.658 1.00 28.46 207 ARG B O 1
ATOM 1405 N N . GLU A 1 196 ? -1.298 -0.853 -26.205 1.00 31.96 208 GLU B N 1
ATOM 1406 C CA . GLU A 1 196 ? -0.278 -0.908 -27.246 1.00 27.71 208 GLU B CA 1
ATOM 1407 C C . GLU A 1 196 ? -0.564 0.138 -28.312 1.00 30.59 208 GLU B C 1
ATOM 1408 O O . GLU A 1 196 ? -1.722 0.352 -28.705 1.00 27.09 208 GLU B O 1
ATOM 1414 N N . ILE A 1 197 ? 0.501 0.795 -28.761 1.00 26.44 209 ILE B N 1
ATOM 1415 C CA . ILE A 1 197 ? 0.436 1.796 -29.813 1.00 25.68 209 ILE B CA 1
ATOM 1416 C C . ILE A 1 197 ? 1.161 1.252 -31.035 1.00 27.08 209 ILE B C 1
ATOM 1417 O O . ILE A 1 197 ? 2.198 0.584 -30.919 1.00 28.03 209 ILE B O 1
ATOM 1422 N N . SER A 1 198 ? 0.595 1.522 -32.203 1.00 27.45 210 SER B N 1
ATOM 1423 C CA . SER A 1 198 ? 1.083 1.020 -33.476 1.00 26.23 210 SER B CA 1
ATOM 1424 C C . SER A 1 198 ? 2.028 2.024 -34.130 1.00 27.71 210 SER B C 1
ATOM 1425 O O . SER A 1 198 ? 2.208 3.148 -33.661 1.00 31.57 210 SER B O 1
ATOM 1428 N N . VAL A 1 199 ? 2.638 1.602 -35.240 1.00 27.17 211 VAL B N 1
ATOM 1429 C CA . VAL A 1 199 ? 3.453 2.500 -36.045 1.00 24.42 211 VAL B CA 1
ATOM 1430 C C . VAL A 1 199 ? 2.634 3.697 -36.506 1.00 24.42 211 VAL B C 1
ATOM 1431 O O . VAL A 1 199 ? 3.191 4.732 -36.878 1.00 23.10 211 VAL B O 1
ATOM 1435 N N . CYS A 1 200 ? 1.311 3.596 -36.457 1.00 24.83 212 CYS B N 1
ATOM 1436 C CA . CYS A 1 200 ? 0.453 4.683 -36.883 1.00 25.15 212 CYS B CA 1
ATOM 1437 C C . CYS A 1 200 ? -0.351 5.291 -35.752 1.00 27.83 212 CYS B C 1
ATOM 1438 O O . CYS A 1 200 ? -1.166 6.183 -36.002 1.00 27.30 212 CYS B O 1
ATOM 1441 N N . GLY A 1 201 ? -0.131 4.852 -34.516 1.00 27.25 213 GLY B N 1
ATOM 1442 C CA . GLY A 1 201 ? -0.720 5.518 -33.373 1.00 25.49 213 GLY B CA 1
ATOM 1443 C C . GLY A 1 201 ? -2.097 5.043 -32.970 1.00 26.13 213 GLY B C 1
ATOM 1444 O O . GLY A 1 201 ? -2.781 5.733 -32.203 1.00 26.21 213 GLY B O 1
ATOM 1445 N N . ASN A 1 202 ? -2.533 3.899 -33.450 1.00 27.08 214 ASN B N 1
ATOM 1446 C CA . ASN A 1 202 ? -3.831 3.413 -33.028 1.00 28.98 214 ASN B CA 1
ATOM 1447 C C . ASN A 1 202 ? -3.651 2.519 -31.813 1.00 30.37 214 ASN B C 1
ATOM 1448 O O . ASN A 1 202 ? -2.572 1.969 -31.571 1.00 29.47 214 ASN B O 1
ATOM 1453 N N . VAL A 1 203 ? -4.701 2.410 -31.021 1.00 26.84 215 VAL B N 1
ATOM 1454 C CA . VAL A 1 203 ? -4.588 1.748 -29.733 1.00 29.58 215 VAL B CA 1
ATOM 1455 C C . VAL A 1 203 ? -5.061 0.310 -29.876 1.00 28.53 215 VAL B C 1
ATOM 1456 O O . VAL A 1 203 ? -6.002 0.016 -30.626 1.00 30.77 215 VAL B O 1
ATOM 1460 N N . PHE A 1 204 ? -4.374 -0.598 -29.204 1.00 25.62 216 PHE B N 1
ATOM 1461 C CA . PHE A 1 204 ? -4.751 -1.999 -29.226 1.00 30.42 216 PHE B CA 1
ATOM 1462 C C . PHE A 1 204 ? -4.574 -2.545 -27.828 1.00 32.10 216 PHE B C 1
ATOM 1463 O O . PHE A 1 204 ? -3.748 -2.041 -27.057 1.00 30.22 216 PHE B O 1
ATOM 1471 N N . SER A 1 205 ? -5.375 -3.555 -27.497 1.00 33.37 217 SER B N 1
ATOM 1472 C CA . SER A 1 205 ? -5.202 -4.228 -26.219 1.00 34.91 217 SER B CA 1
ATOM 1473 C C . SER A 1 205 ? -3.890 -5.001 -26.228 1.00 32.49 217 SER B C 1
ATOM 1474 O O . SER A 1 205 ? -3.362 -5.363 -27.286 1.00 32.08 217 SER B O 1
ATOM 1477 N N . LEU A 1 206 ? -3.353 -5.232 -25.035 1.00 35.16 218 LEU B N 1
ATOM 1478 C CA . LEU A 1 206 ? -2.054 -5.884 -24.923 1.00 33.99 218 LEU B CA 1
ATOM 1479 C C . LEU A 1 206 ? -2.078 -7.278 -25.536 1.00 34.43 218 LEU B C 1
ATOM 1480 O O . LEU A 1 206 ? -3.123 -7.933 -25.615 1.00 36.22 218 LEU B O 1
ATOM 1485 N N . ARG A 1 207 ? -0.898 -7.737 -25.950 1.00 35.50 219 ARG B N 1
ATOM 1486 C CA . ARG A 1 207 ? -0.754 -9.075 -26.500 1.00 32.69 219 ARG B CA 1
ATOM 1487 C C . ARG A 1 207 ? -0.777 -10.106 -25.374 1.00 33.73 219 ARG B C 1
ATOM 1488 O O . ARG A 1 207 ? -0.904 -9.777 -24.196 1.00 35.28 219 ARG B O 1
ATOM 1496 N N . GLU A 1 208 ? -0.693 -11.385 -25.747 1.00 40.75 220 GLU B N 1
ATOM 1497 C CA . GLU A 1 208 ? -0.672 -12.449 -24.742 1.00 41.63 220 GLU B CA 1
ATOM 1498 C C . GLU A 1 208 ? 0.731 -12.663 -24.198 1.00 39.05 220 GLU B C 1
ATOM 1499 O O . GLU A 1 208 ? 0.912 -12.927 -23.004 1.00 40.93 220 GLU B O 1
ATOM 1505 N N . THR A 1 209 ? 1.726 -12.572 -25.062 1.00 38.05 221 THR B N 1
ATOM 1506 C CA . THR A 1 209 ? 3.114 -12.437 -24.657 1.00 41.89 221 THR B CA 1
ATOM 1507 C C . THR A 1 209 ? 3.656 -11.154 -25.276 1.00 40.30 221 THR B C 1
ATOM 1508 O O . THR A 1 209 ? 3.026 -10.546 -26.152 1.00 36.86 221 THR B O 1
ATOM 1512 N N . ARG A 1 210 ? 4.823 -10.726 -24.784 1.00 38.30 222 ARG B N 1
ATOM 1513 C CA . ARG A 1 210 ? 5.343 -9.419 -25.165 1.00 37.94 222 ARG B CA 1
ATOM 1514 C C . ARG A 1 210 ? 5.531 -9.325 -26.672 1.00 39.45 222 ARG B C 1
ATOM 1515 O O . ARG A 1 210 ? 4.881 -8.515 -27.338 1.00 37.84 222 ARG B O 1
ATOM 1523 N N . SER A 1 211 ? 6.386 -10.180 -27.236 1.00 41.81 223 SER B N 1
ATOM 1524 C CA . SER A 1 211 ? 6.682 -10.176 -28.666 1.00 37.95 223 SER B CA 1
ATOM 1525 C C . SER A 1 211 ? 5.842 -11.175 -29.466 1.00 37.81 223 SER B C 1
ATOM 1526 O O . SER A 1 211 ? 6.278 -11.612 -30.535 1.00 43.59 223 SER B O 1
ATOM 1529 N N . ALA A 1 212 ? 4.651 -11.533 -28.985 1.00 37.15 224 ALA B N 1
ATOM 1530 C CA . ALA A 1 212 ? 3.794 -12.479 -29.694 1.00 35.66 224 ALA B CA 1
ATOM 1531 C C . ALA A 1 212 ? 3.408 -11.951 -31.078 1.00 40.16 224 ALA B C 1
ATOM 1532 O O . ALA A 1 212 ? 3.215 -10.746 -31.261 1.00 37.58 224 ALA B O 1
ATOM 1534 N N . GLN A 1 213 ? 3.285 -12.859 -32.065 1.00 40.76 225 GLN B N 1
ATOM 1535 C CA . GLN A 1 213 ? 2.953 -12.412 -33.423 1.00 39.30 225 GLN B CA 1
ATOM 1536 C C . GLN A 1 213 ? 1.535 -11.831 -33.511 1.00 39.85 225 GLN B C 1
ATOM 1537 O O . GLN A 1 213 ? 1.298 -10.874 -34.260 1.00 42.02 225 GLN B O 1
ATOM 1543 N N . GLN A 1 214 ? 0.569 -12.388 -32.781 1.00 35.70 226 GLN B N 1
ATOM 1544 C CA . GLN A 1 214 ? -0.800 -11.900 -32.932 1.00 35.50 226 GLN B CA 1
ATOM 1545 C C . GLN A 1 214 ? -0.982 -10.567 -32.203 1.00 37.54 226 GLN B C 1
ATOM 1546 O O . GLN A 1 214 ? -0.601 -10.416 -31.034 1.00 38.26 226 GLN B O 1
ATOM 1552 N N . ARG A 1 215 ? -1.567 -9.601 -32.906 1.00 34.20 227 ARG B N 1
ATOM 1553 C CA . ARG A 1 215 ? -1.897 -8.313 -32.320 1.00 32.59 227 ARG B CA 1
ATOM 1554 C C . ARG A 1 215 ? -3.061 -8.454 -31.338 1.00 34.27 227 ARG B C 1
ATOM 1555 O O . ARG A 1 215 ? -3.908 -9.341 -31.462 1.00 35.52 227 ARG B O 1
ATOM 1563 N N . GLY A 1 216 ? -3.100 -7.573 -30.342 1.00 33.21 228 GLY B N 1
ATOM 1564 C CA . GLY A 1 216 ? -4.281 -7.502 -29.504 1.00 31.53 228 GLY B CA 1
ATOM 1565 C C . GLY A 1 216 ? -5.497 -7.063 -30.296 1.00 29.19 228 GLY B C 1
ATOM 1566 O O . GLY A 1 216 ? -5.437 -6.925 -31.526 1.00 25.49 228 GLY B O 1
ATOM 1567 N N . LYS A 1 217 ? -6.615 -6.852 -29.611 1.00 32.20 229 LYS B N 1
ATOM 1568 C CA . LYS A 1 217 ? -7.814 -6.407 -30.304 1.00 37.60 229 LYS B CA 1
ATOM 1569 C C . LYS A 1 217 ? -7.795 -4.894 -30.379 1.00 35.31 229 LYS B C 1
ATOM 1570 O O . LYS A 1 217 ? -7.239 -4.219 -29.505 1.00 32.40 229 LYS B O 1
ATOM 1576 N N . MET A 1 218 ? -8.372 -4.374 -31.463 1.00 36.16 230 MET B N 1
ATOM 1577 C CA . MET A 1 218 ? -8.537 -2.939 -31.609 1.00 33.78 230 MET B CA 1
ATOM 1578 C C . MET A 1 218 ? -9.279 -2.356 -30.412 1.00 37.15 230 MET B C 1
ATOM 1579 O O . MET A 1 218 ? -10.243 -2.938 -29.907 1.00 32.75 230 MET B O 1
ATOM 1584 N N . VAL A 1 219 ? -8.839 -1.183 -29.981 1.00 42.49 231 VAL B N 1
ATOM 1585 C CA . VAL A 1 219 ? -9.461 -0.456 -28.887 1.00 39.20 231 VAL B CA 1
ATOM 1586 C C . VAL A 1 219 ? -9.922 0.864 -29.467 1.00 40.53 231 VAL B C 1
ATOM 1587 O O . VAL A 1 219 ? -9.099 1.735 -29.771 1.00 42.83 231 VAL B O 1
ATOM 1591 N N . GLU A 1 220 ? -11.222 1.016 -29.649 1.00 45.56 232 GLU B N 1
ATOM 1592 C CA . GLU A 1 220 ? -11.682 2.274 -30.205 1.00 46.36 232 GLU B CA 1
ATOM 1593 C C . GLU A 1 220 ? -11.677 3.339 -29.111 1.00 44.67 232 GLU B C 1
ATOM 1594 O O . GLU A 1 220 ? -11.361 3.070 -27.951 1.00 44.47 232 GLU B O 1
ATOM 1600 N N . ILE A 1 221 ? -12.004 4.571 -29.492 1.00 47.87 233 ILE B N 1
ATOM 1601 C CA . ILE A 1 221 ? -12.269 5.680 -28.570 1.00 47.69 233 ILE B CA 1
ATOM 1602 C C . ILE A 1 221 ? -11.005 6.225 -27.910 1.00 39.41 233 ILE B C 1
ATOM 1603 O O . ILE A 1 221 ? -10.768 7.436 -27.936 1.00 40.55 233 ILE B O 1
ATOM 1608 N N . GLU A 1 222 ? -10.212 5.365 -27.278 1.00 34.81 234 GLU B N 1
ATOM 1609 C CA . GLU A 1 222 ? -8.956 5.820 -26.692 1.00 33.64 234 GLU B CA 1
ATOM 1610 C C . GLU A 1 222 ? -7.974 6.194 -27.799 1.00 29.47 234 GLU B C 1
ATOM 1611 O O . GLU A 1 222 ? -7.947 5.558 -28.854 1.00 32.21 234 GLU B O 1
ATOM 1617 N N . THR A 1 223 ? -7.171 7.229 -27.572 1.00 23.72 235 THR B N 1
ATOM 1618 C CA . THR A 1 223 ? -6.232 7.681 -28.589 1.00 22.49 235 THR B CA 1
ATOM 1619 C C . THR A 1 223 ? -4.793 7.575 -28.099 1.00 20.75 235 THR B C 1
ATOM 1620 O O . THR A 1 223 ? -4.508 7.060 -27.021 1.00 21.74 235 THR B O 1
ATOM 1624 N N . ASN A 1 224 ? -3.877 8.062 -28.931 1.00 21.95 236 ASN B N 1
ATOM 1625 C CA . ASN A 1 224 ? -2.470 8.195 -28.580 1.00 24.07 236 ASN B CA 1
ATOM 1626 C C . ASN A 1 224 ? -2.125 9.611 -28.171 1.00 21.17 236 ASN B C 1
ATOM 1627 O O . ASN A 1 224 ? -0.986 10.049 -28.363 1.00 20.33 236 ASN B O 1
ATOM 1632 N N . GLN A 1 225 ? -3.098 10.355 -27.670 1.00 21.44 237 GLN B N 1
ATOM 1633 C CA . GLN A 1 225 ? -2.852 11.708 -27.202 1.00 21.53 237 GLN B CA 1
ATOM 1634 C C . GLN A 1 225 ? -2.271 11.618 -25.801 1.00 23.01 237 GLN B C 1
ATOM 1635 O O . GLN A 1 225 ? -2.952 11.177 -24.868 1.00 27.34 237 GLN B O 1
ATOM 1641 N N . LEU A 1 226 ? -1.004 11.993 -25.656 1.00 19.72 238 LEU B N 1
ATOM 1642 C CA . LEU A 1 226 ? -0.373 11.910 -24.354 1.00 20.85 238 LEU B CA 1
ATOM 1643 C C . LEU A 1 226 ? -1.045 12.864 -23.381 1.00 22.17 238 LEU B C 1
ATOM 1644 O O . LEU A 1 226 ? -1.336 14.011 -23.715 1.00 23.63 238 LEU B O 1
ATOM 1649 N N . GLN A 1 227 ? -1.311 12.378 -22.175 1.00 24.28 239 GLN B N 1
ATOM 1650 C CA . GLN A 1 227 ? -1.799 13.216 -21.091 1.00 27.49 239 GLN B CA 1
ATOM 1651 C C . GLN A 1 227 ? -0.685 13.447 -20.092 1.00 24.71 239 GLN B C 1
ATOM 1652 O O . GLN A 1 227 ? 0.332 12.761 -20.093 1.00 24.55 239 GLN B O 1
ATOM 1658 N N . ASP A 1 228 ? -0.902 14.426 -19.226 1.00 27.26 240 ASP B N 1
ATOM 1659 C CA . ASP A 1 228 ? 0.013 14.680 -18.122 1.00 27.07 240 ASP B CA 1
ATOM 1660 C C . ASP A 1 228 ? -0.025 13.484 -17.182 1.00 27.39 240 ASP B C 1
ATOM 1661 O O . ASP A 1 228 ? -1.036 13.242 -16.512 1.00 26.49 240 ASP B O 1
ATOM 1666 N N . GLY A 1 229 ? 1.073 12.733 -17.131 1.00 26.79 241 GLY B N 1
ATOM 1667 C CA . GLY A 1 229 ? 1.144 11.512 -16.351 1.00 27.33 241 GLY B CA 1
ATOM 1668 C C . GLY A 1 229 ? 1.138 10.244 -17.172 1.00 27.99 241 GLY B C 1
ATOM 1669 O O . GLY A 1 229 ? 1.166 9.155 -16.592 1.00 28.72 241 GLY B O 1
ATOM 1670 N N . SER A 1 230 ? 1.085 10.347 -18.498 1.00 27.70 242 SER B N 1
ATOM 1671 C CA . SER A 1 230 ? 1.187 9.179 -19.357 1.00 25.06 242 SER B CA 1
ATOM 1672 C C . SER A 1 230 ? 2.525 8.491 -19.131 1.00 26.37 242 SER B C 1
ATOM 1673 O O . SER A 1 230 ? 3.550 9.151 -18.957 1.00 28.40 242 SER B O 1
ATOM 1676 N N . LEU A 1 231 ? 2.520 7.160 -19.141 1.00 26.65 243 LEU B N 1
ATOM 1677 C CA . LEU A 1 231 ? 3.733 6.365 -18.982 1.00 27.48 243 LEU B CA 1
ATOM 1678 C C . LEU A 1 231 ? 4.013 5.586 -20.265 1.00 26.48 243 LEU B C 1
ATOM 1679 O O . LEU A 1 231 ? 3.110 4.946 -20.820 1.00 26.09 243 LEU B O 1
ATOM 1684 N N . ILE A 1 232 ? 5.265 5.633 -20.723 1.00 27.39 244 ILE B N 1
ATOM 1685 C CA . ILE A 1 232 ? 5.695 5.033 -21.984 1.00 24.72 244 ILE B CA 1
ATOM 1686 C C . ILE A 1 232 ? 6.696 3.930 -21.673 1.00 25.40 244 ILE B C 1
ATOM 1687 O O . ILE A 1 232 ? 7.829 4.218 -21.275 1.00 27.84 244 ILE B O 1
ATOM 1692 N N . ASP A 1 233 ? 6.307 2.672 -21.882 1.00 24.77 245 ASP B N 1
ATOM 1693 C CA . ASP A 1 233 ? 7.202 1.534 -21.680 1.00 28.60 245 ASP B CA 1
ATOM 1694 C C . ASP A 1 233 ? 7.781 1.090 -23.021 1.00 30.20 245 ASP B C 1
ATOM 1695 O O . ASP A 1 233 ? 7.030 0.730 -23.935 1.00 32.53 245 ASP B O 1
ATOM 1700 N N . LEU A 1 234 ? 9.114 1.128 -23.137 1.00 28.40 246 LEU B N 1
ATOM 1701 C CA . LEU A 1 234 ? 9.813 0.792 -24.370 1.00 27.48 246 LEU B CA 1
ATOM 1702 C C . LEU A 1 234 ? 10.519 -0.555 -24.279 1.00 34.62 246 LEU B C 1
ATOM 1703 O O . LEU A 1 234 ? 11.531 -0.760 -24.952 1.00 33.42 246 LEU B O 1
ATOM 1708 N N . CYS A 1 235 ? 9.997 -1.470 -23.447 1.00 38.07 247 CYS B N 1
ATOM 1709 C CA . CYS A 1 235 ? 10.566 -2.807 -23.215 1.00 35.78 247 CYS B CA 1
ATOM 1710 C C . CYS A 1 235 ? 12.015 -2.727 -22.721 1.00 35.87 247 CYS B C 1
ATOM 1711 O O . CYS A 1 235 ? 12.966 -2.998 -23.451 1.00 31.02 247 CYS B O 1
ATOM 1714 N N . GLY A 1 236 ? 12.157 -2.386 -21.439 1.00 36.00 248 GLY B N 1
ATOM 1715 C CA . GLY A 1 236 ? 13.466 -2.221 -20.830 1.00 40.29 248 GLY B CA 1
ATOM 1716 C C . GLY A 1 236 ? 13.781 -0.801 -20.424 1.00 40.39 248 GLY B C 1
ATOM 1717 O O . GLY A 1 236 ? 14.801 -0.564 -19.755 1.00 44.69 248 GLY B O 1
ATOM 1718 N N . ALA A 1 237 ? 12.938 0.146 -20.822 1.00 38.50 249 ALA B N 1
ATOM 1719 C CA . ALA A 1 237 ? 12.977 1.520 -20.357 1.00 34.81 249 ALA B CA 1
ATOM 1720 C C . ALA A 1 237 ? 11.549 2.024 -20.219 1.00 32.16 249 ALA B C 1
ATOM 1721 O O . ALA A 1 237 ? 10.685 1.707 -21.040 1.00 30.22 249 ALA B O 1
ATOM 1723 N N . THR A 1 238 ? 11.308 2.804 -19.175 1.00 31.23 250 THR B N 1
ATOM 1724 C CA . THR A 1 238 ? 9.997 3.367 -18.883 1.00 30.79 250 THR B CA 1
ATOM 1725 C C . THR A 1 238 ? 10.126 4.873 -18.691 1.00 31.93 250 THR B C 1
ATOM 1726 O O . THR A 1 238 ? 10.961 5.322 -17.900 1.00 35.29 250 THR B O 1
ATOM 1730 N N . LEU A 1 239 ? 9.294 5.653 -19.386 1.00 27.91 251 LEU B N 1
ATOM 1731 C CA . LEU A 1 239 ? 9.340 7.108 -19.299 1.00 26.61 251 LEU B CA 1
ATOM 1732 C C . LEU A 1 239 ? 8.056 7.669 -18.687 1.00 29.33 251 LEU B C 1
ATOM 1733 O O . LEU A 1 239 ? 6.990 7.047 -18.737 1.00 28.86 251 LEU B O 1
ATOM 1738 N N . LEU A 1 240 ? 8.162 8.856 -18.106 1.00 27.83 252 LEU B N 1
ATOM 1739 C CA . LEU A 1 240 ? 7.008 9.595 -17.623 1.00 25.48 252 LEU B CA 1
ATOM 1740 C C . LEU A 1 240 ? 6.879 10.888 -18.417 1.00 25.55 252 LEU B C 1
ATOM 1741 O O . LEU A 1 240 ? 7.846 11.647 -18.533 1.00 26.92 252 LEU B O 1
ATOM 1746 N N . TRP A 1 241 ? 5.699 11.131 -18.974 1.00 24.94 253 TRP B N 1
ATOM 1747 C CA . TRP A 1 241 ? 5.429 12.355 -19.720 1.00 25.84 253 TRP B CA 1
ATOM 1748 C C . TRP A 1 241 ? 4.747 13.344 -18.774 1.00 24.14 253 TRP B C 1
ATOM 1749 O O . TRP A 1 241 ? 3.725 13.012 -18.165 1.00 26.01 253 TRP B O 1
ATOM 1760 N N . ARG A 1 242 ? 5.354 14.531 -18.609 1.00 25.96 254 ARG B N 1
ATOM 1761 C CA . ARG A 1 242 ? 4.877 15.618 -17.755 1.00 24.81 254 ARG B CA 1
ATOM 1762 C C . ARG A 1 242 ? 4.642 16.826 -18.647 1.00 23.19 254 ARG B C 1
ATOM 1763 O O . ARG A 1 242 ? 5.468 17.109 -19.520 1.00 24.77 254 ARG B O 1
ATOM 1771 N N . THR A 1 243 ? 3.519 17.529 -18.462 1.00 22.30 255 THR B N 1
ATOM 1772 C CA . THR A 1 243 ? 3.164 18.548 -19.449 1.00 27.14 255 THR B CA 1
ATOM 1773 C C . THR A 1 243 ? 2.192 19.586 -18.889 1.00 30.38 255 THR B C 1
ATOM 1774 O O . THR A 1 243 ? 1.272 19.248 -18.137 1.00 30.22 255 THR B O 1
ATOM 1778 N N . ALA A 1 244 ? 2.390 20.851 -19.292 1.00 31.89 256 ALA B N 1
ATOM 1779 C CA . ALA A 1 244 ? 1.505 21.966 -18.950 1.00 29.54 256 ALA B CA 1
ATOM 1780 C C . ALA A 1 244 ? 0.490 22.279 -20.049 1.00 33.96 256 ALA B C 1
ATOM 1781 O O . ALA A 1 244 ? -0.364 23.162 -19.870 1.00 34.24 256 ALA B O 1
ATOM 1783 N N . GLU A 1 245 ? 0.554 21.561 -21.169 1.00 33.83 257 GLU B N 1
ATOM 1784 C CA . GLU A 1 245 ? -0.238 21.836 -22.357 1.00 36.79 257 GLU B CA 1
ATOM 1785 C C . GLU A 1 245 ? -0.978 20.578 -22.794 1.00 36.23 257 GLU B C 1
ATOM 1786 O O . GLU A 1 245 ? -0.766 19.480 -22.270 1.00 32.73 257 GLU B O 1
ATOM 1792 N N . GLY A 1 246 ? -1.852 20.759 -23.781 1.00 34.50 258 GLY B N 1
ATOM 1793 C CA . GLY A 1 246 ? -2.372 19.645 -24.541 1.00 28.44 258 GLY B CA 1
ATOM 1794 C C . GLY A 1 246 ? -3.728 19.128 -24.129 1.00 30.42 258 GLY B C 1
ATOM 1795 O O . GLY A 1 246 ? -4.605 19.875 -23.679 1.00 32.82 258 GLY B O 1
ATOM 1796 N N . LEU A 1 247 ? -3.889 17.816 -24.296 1.00 30.65 259 LEU B N 1
ATOM 1797 C CA . LEU A 1 247 ? -5.155 17.161 -23.997 1.00 34.13 259 LEU B CA 1
ATOM 1798 C C . LEU A 1 247 ? -5.533 17.320 -22.529 1.00 31.95 259 LEU B C 1
ATOM 1799 O O . LEU A 1 247 ? -6.690 17.608 -22.204 1.00 31.70 259 LEU B O 1
ATOM 1804 N N . SER A 1 248 ? -4.563 17.152 -21.630 1.00 27.75 260 SER B N 1
ATOM 1805 C CA . SER A 1 248 ? -4.857 17.165 -20.205 1.00 32.17 260 SER B CA 1
ATOM 1806 C C . SER A 1 248 ? -5.374 18.510 -19.708 1.00 33.59 260 SER B C 1
ATOM 1807 O O . SER A 1 248 ? -6.052 18.547 -18.673 1.00 34.28 260 SER B O 1
ATOM 1810 N N . HIS A 1 249 ? -5.089 19.601 -20.404 1.00 31.62 261 HIS B N 1
ATOM 1811 C CA . HIS A 1 249 ? -5.351 20.918 -19.840 1.00 38.23 261 HIS B CA 1
ATOM 1812 C C . HIS A 1 249 ? -6.375 21.747 -20.600 1.00 37.33 261 HIS B C 1
ATOM 1813 O O . HIS A 1 249 ? -7.052 22.577 -19.979 1.00 31.67 261 HIS B O 1
ATOM 1820 N N . THR A 1 250 ? -6.533 21.525 -21.892 1.00 36.60 262 THR B N 1
ATOM 1821 C CA . THR A 1 250 ? -7.471 22.274 -22.714 1.00 29.69 262 THR B CA 1
ATOM 1822 C C . THR A 1 250 ? -8.756 21.474 -22.893 1.00 32.66 262 THR B C 1
ATOM 1823 O O . THR A 1 250 ? -8.689 20.261 -23.127 1.00 36.51 262 THR B O 1
ATOM 1827 N N . PRO A 1 251 ? -9.948 22.072 -22.763 1.00 33.52 263 PRO B N 1
ATOM 1828 C CA . PRO A 1 251 ? -11.201 21.388 -23.131 1.00 33.33 263 PRO B CA 1
ATOM 1829 C C . PRO A 1 251 ? -11.596 21.545 -24.616 1.00 34.91 263 PRO B C 1
ATOM 1830 O O . PRO A 1 251 ? -11.245 20.759 -25.507 1.00 36.09 263 PRO B O 1
ATOM 1834 N N . ALA B 1 1 ? -20.537 -1.623 0.157 1.00 64.20 13 ALA A N 1
ATOM 1835 C CA . ALA B 1 1 ? -19.093 -1.846 -0.053 1.00 59.66 13 ALA A CA 1
ATOM 1836 C C . ALA B 1 1 ? -18.242 -0.915 0.822 1.00 63.00 13 ALA A C 1
ATOM 1837 O O . ALA B 1 1 ? -18.704 0.152 1.206 1.00 67.03 13 ALA A O 1
ATOM 1839 N N . PRO B 1 2 ? -17.005 -1.316 1.118 1.00 63.08 14 PRO A N 1
ATOM 1840 C CA . PRO B 1 2 ? -16.096 -0.428 1.860 1.00 53.69 14 PRO A CA 1
ATOM 1841 C C . PRO B 1 2 ? -15.587 0.690 0.965 1.00 46.56 14 PRO A C 1
ATOM 1842 O O . PRO B 1 2 ? -15.675 0.628 -0.267 1.00 43.10 14 PRO A O 1
ATOM 1846 N N . VAL B 1 3 ? -15.015 1.710 1.607 1.00 40.65 15 VAL A N 1
ATOM 1847 C CA . VAL B 1 3 ? -14.425 2.812 0.861 1.00 35.27 15 VAL A CA 1
ATOM 1848 C C . VAL B 1 3 ? -13.091 2.357 0.284 1.00 35.93 15 VAL A C 1
ATOM 1849 O O . VAL B 1 3 ? -12.260 1.788 1.006 1.00 30.01 15 VAL A O 1
ATOM 1853 N N . LYS B 1 4 ? -12.891 2.582 -1.026 1.00 34.24 16 LYS A N 1
ATOM 1854 C CA . LYS B 1 4 ? -11.567 2.426 -1.612 1.00 29.42 16 LYS A CA 1
ATOM 1855 C C . LYS B 1 4 ? -10.786 3.711 -1.415 1.00 28.57 16 LYS A C 1
ATOM 1856 O O . LYS B 1 4 ? -11.269 4.792 -1.753 1.00 32.32 16 LYS A O 1
ATOM 1862 N N . TYR B 1 5 ? -9.589 3.589 -0.838 1.00 28.50 17 TYR A N 1
ATOM 1863 C CA . TYR B 1 5 ? -8.725 4.736 -0.616 1.00 26.41 17 TYR A CA 1
ATOM 1864 C C . TYR B 1 5 ? -7.898 5.058 -1.850 1.00 30.54 17 TYR A C 1
ATOM 1865 O O . TYR B 1 5 ? -7.534 6.218 -2.057 1.00 35.50 17 TYR A O 1
ATOM 1874 N N . GLY B 1 6 ? -7.592 4.063 -2.662 1.00 27.08 18 GLY A N 1
ATOM 1875 C CA . GLY B 1 6 ? -6.609 4.196 -3.720 1.00 27.07 18 GLY A CA 1
ATOM 1876 C C . GLY B 1 6 ? -5.982 2.849 -4.019 1.00 31.94 18 GLY A C 1
ATOM 1877 O O . GLY B 1 6 ? -6.226 1.853 -3.339 1.00 33.15 18 GLY A O 1
ATOM 1878 N N . GLU B 1 7 ? -5.162 2.823 -5.068 1.00 31.97 19 GLU A N 1
ATOM 1879 C CA . GLU B 1 7 ? -4.540 1.594 -5.543 1.00 30.48 19 GLU A CA 1
ATOM 1880 C C . GLU B 1 7 ? -3.059 1.836 -5.763 1.00 30.37 19 GLU A C 1
ATOM 1881 O O . GLU B 1 7 ? -2.661 2.896 -6.253 1.00 30.25 19 GLU A O 1
ATOM 1887 N N . LEU B 1 8 ? -2.246 0.853 -5.420 1.00 27.56 20 LEU A N 1
ATOM 1888 C CA . LEU B 1 8 ? -0.828 0.891 -5.726 1.00 28.26 20 LEU A CA 1
ATOM 1889 C C . LEU B 1 8 ? -0.567 -0.056 -6.890 1.00 33.49 20 LEU A C 1
ATOM 1890 O O . LEU B 1 8 ? -0.875 -1.248 -6.804 1.00 35.70 20 LEU A O 1
ATOM 1895 N N . ILE B 1 9 ? -0.008 0.472 -7.970 1.00 31.86 21 ILE A N 1
ATOM 1896 C CA . ILE B 1 9 ? 0.362 -0.312 -9.139 1.00 30.33 21 ILE A CA 1
ATOM 1897 C C . ILE B 1 9 ? 1.879 -0.345 -9.199 1.00 33.30 21 ILE A C 1
ATOM 1898 O O . ILE B 1 9 ? 2.526 0.710 -9.237 1.00 30.14 21 ILE A O 1
ATOM 1903 N N . VAL B 1 10 ? 2.450 -1.547 -9.225 1.00 35.66 22 VAL A N 1
ATOM 1904 C CA . VAL B 1 10 ? 3.898 -1.686 -9.324 1.00 31.41 22 VAL A CA 1
ATOM 1905 C C . VAL B 1 10 ? 4.330 -1.488 -10.773 1.00 32.50 22 VAL A C 1
ATOM 1906 O O . VAL B 1 10 ? 3.766 -2.089 -11.695 1.00 33.83 22 VAL A O 1
ATOM 1910 N N . LEU B 1 11 ? 5.320 -0.621 -10.978 1.00 31.71 23 LEU A N 1
ATOM 1911 C CA . LEU B 1 11 ? 5.982 -0.474 -12.268 1.00 36.46 23 LEU A CA 1
ATOM 1912 C C . LEU B 1 11 ? 7.118 -1.490 -12.337 1.00 42.69 23 LEU A C 1
ATOM 1913 O O . LEU B 1 11 ? 8.067 -1.430 -11.543 1.00 41.73 23 LEU A O 1
ATOM 1918 N N . GLY B 1 12 ? 7.027 -2.413 -13.291 1.00 42.58 24 GLY A N 1
ATOM 1919 C CA . GLY B 1 12 ? 8.006 -3.486 -13.381 1.00 50.81 24 GLY A CA 1
ATOM 1920 C C . GLY B 1 12 ? 9.243 -3.085 -14.175 1.00 51.41 24 GLY A C 1
ATOM 1921 O O . GLY B 1 12 ? 9.167 -2.400 -15.198 1.00 44.59 24 GLY A O 1
ATOM 1922 N N . TYR B 1 13 ? 10.394 -3.554 -13.697 1.00 56.16 25 TYR A N 1
ATOM 1923 C CA . TYR B 1 13 ? 11.672 -3.300 -14.351 1.00 63.25 25 TYR A CA 1
ATOM 1924 C C . TYR B 1 13 ? 11.978 -4.305 -15.462 1.00 60.60 25 TYR A C 1
ATOM 1925 O O . TYR B 1 13 ? 12.950 -4.119 -16.213 1.00 56.95 25 TYR A O 1
ATOM 1934 N N . ASN B 1 14 ? 11.153 -5.345 -15.599 1.00 62.41 26 ASN A N 1
ATOM 1935 C CA . ASN B 1 14 ? 11.525 -6.484 -16.429 1.00 62.92 26 ASN A CA 1
ATOM 1936 C C . ASN B 1 14 ? 11.494 -6.141 -17.911 1.00 58.24 26 ASN A C 1
ATOM 1937 O O . ASN B 1 14 ? 12.243 -6.730 -18.705 1.00 56.12 26 ASN A O 1
ATOM 1942 N N . GLY B 1 15 ? 10.659 -5.184 -18.303 1.00 53.82 27 GLY A N 1
ATOM 1943 C CA . GLY B 1 15 ? 10.325 -5.132 -19.707 1.00 49.43 27 GLY A CA 1
ATOM 1944 C C . GLY B 1 15 ? 9.395 -6.236 -20.149 1.00 42.33 27 GLY A C 1
ATOM 1945 O O . GLY B 1 15 ? 9.221 -6.428 -21.352 1.00 43.45 27 GLY A O 1
ATOM 1946 N N . SER B 1 16 ? 8.801 -6.973 -19.210 1.00 45.47 28 SER A N 1
ATOM 1947 C CA . SER B 1 16 ? 7.705 -7.878 -19.514 1.00 45.28 28 SER A CA 1
ATOM 1948 C C . SER B 1 16 ? 6.400 -7.100 -19.674 1.00 43.08 28 SER A C 1
ATOM 1949 O O . SER B 1 16 ? 6.302 -5.907 -19.356 1.00 42.13 28 SER A O 1
ATOM 1952 N N . LEU B 1 17 ? 5.384 -7.799 -20.172 1.00 44.01 29 LEU A N 1
ATOM 1953 C CA . LEU B 1 17 ? 4.065 -7.195 -20.316 1.00 45.40 29 LEU A CA 1
ATOM 1954 C C . LEU B 1 17 ? 3.513 -6.852 -18.937 1.00 46.24 29 LEU A C 1
ATOM 1955 O O . LEU B 1 17 ? 3.692 -7.627 -17.990 1.00 48.74 29 LEU A O 1
ATOM 1960 N N . PRO B 1 18 ? 2.875 -5.697 -18.778 1.00 41.35 30 PRO A N 1
ATOM 1961 C CA . PRO B 1 18 ? 2.325 -5.339 -17.468 1.00 42.41 30 PRO A CA 1
ATOM 1962 C C . PRO B 1 18 ? 1.305 -6.364 -16.999 1.00 59.16 30 PRO A C 1
ATOM 1963 O O . PRO B 1 18 ? 0.371 -6.714 -17.725 1.00 59.42 30 PRO A O 1
ATOM 1967 N N . ASN B 1 19 ? 1.490 -6.829 -15.760 1.00 70.12 31 ASN A N 1
ATOM 1968 C CA . ASN B 1 19 ? 0.876 -8.048 -15.240 1.00 69.14 31 ASN A CA 1
ATOM 1969 C C . ASN B 1 19 ? -0.555 -7.791 -14.744 1.00 72.85 31 ASN A C 1
ATOM 1970 O O . ASN B 1 19 ? -1.107 -6.690 -14.869 1.00 74.47 31 ASN A O 1
ATOM 1975 N N . GLY B 1 20 ? -1.172 -8.832 -14.181 1.00 70.49 32 GLY A N 1
ATOM 1976 C CA . GLY B 1 20 ? -2.514 -8.723 -13.628 1.00 65.19 32 GLY A CA 1
ATOM 1977 C C . GLY B 1 20 ? -2.849 -9.756 -12.565 1.00 68.30 32 GLY A C 1
ATOM 1978 O O . GLY B 1 20 ? -1.971 -10.444 -12.034 1.00 58.83 32 GLY A O 1
ATOM 1979 N N . LYS B 1 26 ? 0.578 -9.513 -6.134 1.00 32.19 38 LYS A N 1
ATOM 1980 C CA . LYS B 1 26 ? 0.282 -9.131 -7.522 1.00 36.54 38 LYS A CA 1
ATOM 1981 C C . LYS B 1 26 ? 0.826 -7.717 -7.816 1.00 39.58 38 LYS A C 1
ATOM 1982 O O . LYS B 1 26 ? 1.302 -7.021 -6.919 1.00 40.81 38 LYS A O 1
ATOM 1988 N N . SER B 1 27 ? 0.759 -7.299 -9.079 1.00 37.57 39 SER A N 1
ATOM 1989 C CA . SER B 1 27 ? 1.242 -5.987 -9.485 1.00 40.67 39 SER A CA 1
ATOM 1990 C C . SER B 1 27 ? 0.343 -4.836 -9.028 1.00 36.79 39 SER A C 1
ATOM 1991 O O . SER B 1 27 ? 0.793 -3.688 -9.045 1.00 36.38 39 SER A O 1
ATOM 1994 N N . ARG B 1 28 ? -0.893 -5.109 -8.622 1.00 35.77 40 ARG A N 1
ATOM 1995 C CA . ARG B 1 28 ? -1.836 -4.096 -8.170 1.00 34.83 40 ARG A CA 1
ATOM 1996 C C . ARG B 1 28 ? -2.262 -4.417 -6.741 1.00 35.90 40 ARG A C 1
ATOM 1997 O O . ARG B 1 28 ? -2.302 -5.588 -6.340 1.00 36.33 40 ARG A O 1
ATOM 2005 N N . PHE B 1 29 ? -2.572 -3.372 -5.965 1.00 31.93 41 PHE A N 1
ATOM 2006 C CA . PHE B 1 29 ? -3.136 -3.556 -4.630 1.00 29.64 41 PHE A CA 1
ATOM 2007 C C . PHE B 1 29 ? -4.014 -2.368 -4.297 1.00 29.11 41 PHE A C 1
ATOM 2008 O O . PHE B 1 29 ? -3.557 -1.226 -4.342 1.00 30.73 41 PHE A O 1
ATOM 2016 N N . ALA B 1 30 ? -5.263 -2.633 -3.956 1.00 31.51 42 ALA A N 1
ATOM 2017 C CA . ALA B 1 30 ? -6.158 -1.576 -3.513 1.00 33.27 42 ALA A CA 1
ATOM 2018 C C . ALA B 1 30 ? -6.106 -1.429 -1.998 1.00 32.57 42 ALA A C 1
ATOM 2019 O O . ALA B 1 30 ? -5.909 -2.404 -1.261 1.00 33.67 42 ALA A O 1
ATOM 2021 N N . LEU B 1 31 ? -6.279 -0.192 -1.538 1.00 29.38 43 LEU A N 1
ATOM 2022 C CA . LEU B 1 31 ? -6.371 0.106 -0.114 1.00 31.47 43 LEU A CA 1
ATOM 2023 C C . LEU B 1 31 ? -7.832 0.383 0.213 1.00 31.21 43 LEU A C 1
ATOM 2024 O O . LEU B 1 31 ? -8.485 1.153 -0.497 1.00 31.85 43 LEU A O 1
ATOM 2029 N N . PHE B 1 32 ? -8.348 -0.248 1.266 1.00 32.17 44 PHE A N 1
ATOM 2030 C CA . PHE B 1 32 ? -9.753 -0.111 1.627 1.00 31.30 44 PHE A CA 1
ATOM 2031 C C . PHE B 1 32 ? -9.908 0.286 3.096 1.00 30.38 44 PHE A C 1
ATOM 2032 O O . PHE B 1 32 ? -9.134 -0.157 3.948 1.00 35.64 44 PHE A O 1
ATOM 2040 N N . LYS B 1 33 ? -10.933 1.096 3.392 1.00 29.33 45 LYS A N 1
ATOM 2041 C CA . LYS B 1 33 ? -11.196 1.537 4.763 1.00 31.52 45 LYS A CA 1
ATOM 2042 C C . LYS B 1 33 ? -11.453 0.361 5.692 1.00 30.10 45 LYS A C 1
ATOM 2043 O O . LYS B 1 33 ? -12.357 -0.441 5.455 1.00 34.16 45 LYS A O 1
ATOM 2049 N N . ARG B 1 34 ? -10.680 0.280 6.773 1.00 32.07 46 ARG A N 1
ATOM 2050 C CA . ARG B 1 34 ? -10.745 -0.885 7.639 1.00 35.99 46 ARG A CA 1
ATOM 2051 C C . ARG B 1 34 ? -11.978 -0.832 8.534 1.00 39.56 46 ARG A C 1
ATOM 2052 O O . ARG B 1 34 ? -12.532 0.240 8.800 1.00 37.88 46 ARG A O 1
ATOM 2060 N N . PRO B 1 35 ? -12.449 -1.997 8.979 1.00 39.23 47 PRO A N 1
ATOM 2061 C CA . PRO B 1 35 ? -13.609 -2.025 9.893 1.00 34.72 47 PRO A CA 1
ATOM 2062 C C . PRO B 1 35 ? -13.404 -1.279 11.207 1.00 36.40 47 PRO A C 1
ATOM 2063 O O . PRO B 1 35 ? -14.297 -0.536 11.635 1.00 34.49 47 PRO A O 1
ATOM 2067 N N . LYS B 1 36 ? -12.269 -1.467 11.874 1.00 37.90 48 LYS A N 1
ATOM 2068 C CA . LYS B 1 36 ? -11.860 -0.599 12.974 1.00 36.18 48 LYS A CA 1
ATOM 2069 C C . LYS B 1 36 ? -10.558 0.098 12.586 1.00 28.96 48 LYS A C 1
ATOM 2070 O O . LYS B 1 36 ? -9.703 -0.488 11.917 1.00 26.46 48 LYS A O 1
ATOM 2076 N N . ALA B 1 37 ? -10.415 1.353 12.994 1.00 26.01 49 ALA A N 1
ATOM 2077 C CA . ALA B 1 37 ? -9.176 2.082 12.758 1.00 28.56 49 ALA A CA 1
ATOM 2078 C C . ALA B 1 37 ? -7.967 1.322 13.311 1.00 28.05 49 ALA A C 1
ATOM 2079 O O . ALA B 1 37 ? -8.046 0.650 14.340 1.00 26.38 49 ALA A O 1
ATOM 2081 N N . ASN B 1 38 ? -6.825 1.447 12.618 1.00 26.10 50 ASN A N 1
ATOM 2082 C CA . ASN B 1 38 ? -5.588 0.820 13.066 1.00 24.66 50 ASN A CA 1
ATOM 2083 C C . ASN B 1 38 ? -4.407 1.776 12.952 1.00 26.52 50 ASN A C 1
ATOM 2084 O O . ASN B 1 38 ? -3.252 1.352 13.131 1.00 24.05 50 ASN A O 1
ATOM 2089 N N . GLY B 1 39 ? -4.664 3.048 12.655 1.00 26.06 51 GLY A N 1
ATOM 2090 C CA . GLY B 1 39 ? -3.598 4.012 12.542 1.00 23.87 51 GLY A CA 1
ATOM 2091 C C . GLY B 1 39 ? -3.076 4.447 13.886 1.00 22.29 51 GLY A C 1
ATOM 2092 O O . GLY B 1 39 ? -3.761 4.373 14.903 1.00 24.80 51 GLY A O 1
ATOM 2093 N N . VAL B 1 40 ? -1.830 4.905 13.885 1.00 23.03 52 VAL A N 1
ATOM 2094 C CA . VAL B 1 40 ? -1.194 5.426 15.084 1.00 22.34 52 VAL A CA 1
ATOM 2095 C C . VAL B 1 40 ? -0.730 6.848 14.807 1.00 20.36 52 VAL A C 1
ATOM 2096 O O . VAL B 1 40 ? -0.594 7.274 13.663 1.00 21.42 52 VAL A O 1
ATOM 2100 N N . LYS B 1 41 ? -0.489 7.580 15.883 1.00 19.66 53 LYS A N 1
ATOM 2101 C CA . LYS B 1 41 ? -0.046 8.957 15.842 1.00 21.54 53 LYS A CA 1
ATOM 2102 C C . LYS B 1 41 ? 1.028 9.121 16.923 1.00 23.25 53 LYS A C 1
ATOM 2103 O O . LYS B 1 41 ? 1.033 8.365 17.893 1.00 21.77 53 LYS A O 1
ATOM 2109 N N . PRO B 1 42 ? 1.899 10.115 16.765 1.00 21.89 54 PRO A N 1
ATOM 2110 C CA . PRO B 1 42 ? 2.989 10.295 17.749 1.00 21.56 54 PRO A CA 1
ATOM 2111 C C . PRO B 1 42 ? 2.501 10.633 19.150 1.00 20.52 54 PRO A C 1
ATOM 2112 O O . PRO B 1 42 ? 1.461 11.267 19.347 1.00 23.16 54 PRO A O 1
ATOM 2116 N N . SER B 1 43 ? 3.306 10.237 20.134 1.00 21.48 55 SER A N 1
ATOM 2117 C CA . SER B 1 43 ? 2.950 10.354 21.543 1.00 24.73 55 SER A CA 1
ATOM 2118 C C . SER B 1 43 ? 4.168 10.634 22.428 1.00 25.07 55 SER A C 1
ATOM 2119 O O . SER B 1 43 ? 5.026 11.449 22.066 1.00 24.08 55 SER A O 1
ATOM 2122 N N . THR B 1 44 ? 4.268 9.931 23.564 1.00 23.76 56 THR A N 1
ATOM 2123 C CA . THR B 1 44 ? 5.252 10.256 24.598 1.00 25.47 56 THR A CA 1
ATOM 2124 C C . THR B 1 44 ? 6.687 9.989 24.154 1.00 25.29 56 THR A C 1
ATOM 2125 O O . THR B 1 44 ? 7.004 8.897 23.671 1.00 29.67 56 THR A O 1
ATOM 2129 N N . VAL B 1 45 ? 7.575 10.959 24.379 1.00 19.69 57 VAL A N 1
ATOM 2130 C CA . VAL B 1 45 ? 8.996 10.779 24.093 1.00 21.86 57 VAL A CA 1
ATOM 2131 C C . VAL B 1 45 ? 9.709 10.331 25.359 1.00 20.37 57 VAL A C 1
ATOM 2132 O O . VAL B 1 45 ? 9.455 10.852 26.442 1.00 19.57 57 VAL A O 1
ATOM 2136 N N . HIS B 1 46 ? 10.620 9.380 25.225 1.00 23.02 58 HIS A N 1
ATOM 2137 C CA . HIS B 1 46 ? 11.459 8.962 26.336 1.00 22.09 58 HIS A CA 1
ATOM 2138 C C . HIS B 1 46 ? 12.936 9.155 25.988 1.00 24.14 58 HIS A C 1
ATOM 2139 O O . HIS B 1 46 ? 13.367 8.892 24.865 1.00 23.35 58 HIS A O 1
ATOM 2146 N N . ILE B 1 47 ? 13.711 9.631 26.957 1.00 27.02 59 ILE A N 1
ATOM 2147 C CA . ILE B 1 47 ? 15.132 9.898 26.761 1.00 25.95 59 ILE A CA 1
ATOM 2148 C C . ILE B 1 47 ? 16.009 8.863 27.457 1.00 30.70 59 ILE A C 1
ATOM 2149 O O . ILE B 1 47 ? 17.214 8.764 27.139 1.00 27.00 59 ILE A O 1
ATOM 2154 N N . ALA B 1 48 ? 15.440 8.068 28.367 1.00 28.85 60 ALA A N 1
ATOM 2155 C CA . ALA B 1 48 ? 16.177 7.093 29.151 1.00 26.86 60 ALA A CA 1
ATOM 2156 C C . ALA B 1 48 ? 15.358 5.808 29.195 1.00 27.16 60 ALA A C 1
ATOM 2157 O O . ALA B 1 48 ? 14.222 5.764 28.720 1.00 27.00 60 ALA A O 1
ATOM 2159 N N . CYS B 1 49 ? 15.915 4.750 29.786 1.00 30.12 61 CYS A N 1
ATOM 2160 C CA . CYS B 1 49 ? 15.214 3.459 29.817 1.00 28.85 61 CYS A CA 1
ATOM 2161 C C . CYS B 1 49 ? 14.325 3.326 31.055 1.00 26.72 61 CYS A C 1
ATOM 2162 O O . CYS B 1 49 ? 14.455 2.397 31.853 1.00 25.27 61 CYS A O 1
ATOM 2165 N N . THR B 1 50 ? 13.374 4.253 31.175 1.00 26.90 62 THR A N 1
ATOM 2166 C CA . THR B 1 50 ? 12.401 4.171 32.254 1.00 33.19 62 THR A CA 1
ATOM 2167 C C . THR B 1 50 ? 11.486 2.970 32.003 1.00 32.46 62 THR A C 1
ATOM 2168 O O . THR B 1 50 ? 11.393 2.482 30.878 1.00 32.16 62 THR A O 1
ATOM 2172 N N . PRO B 1 51 ? 10.819 2.450 33.036 1.00 35.40 63 PRO A N 1
ATOM 2173 C CA . PRO B 1 51 ? 9.932 1.300 32.794 1.00 30.12 63 PRO A CA 1
ATOM 2174 C C . PRO B 1 51 ? 8.871 1.570 31.734 1.00 30.92 63 PRO A C 1
ATOM 2175 O O . PRO B 1 51 ? 8.430 0.635 31.057 1.00 35.11 63 PRO A O 1
ATOM 2179 N N . GLN B 1 52 ? 8.482 2.829 31.535 1.00 32.92 64 GLN A N 1
ATOM 2180 C CA . GLN B 1 52 ? 7.465 3.142 30.533 1.00 34.36 64 GLN A CA 1
ATOM 2181 C C . GLN B 1 52 ? 8.024 3.027 29.113 1.00 34.74 64 GLN A C 1
ATOM 2182 O O . GLN B 1 52 ? 7.355 2.497 28.216 1.00 35.72 64 GLN A O 1
ATOM 2188 N N . ALA B 1 53 ? 9.231 3.550 28.877 1.00 32.05 65 ALA A N 1
ATOM 2189 C CA . ALA B 1 53 ? 9.901 3.323 27.601 1.00 24.02 65 ALA A CA 1
ATOM 2190 C C . ALA B 1 53 ? 10.138 1.842 27.382 1.00 28.30 65 ALA A C 1
ATOM 2191 O O . ALA B 1 53 ? 10.018 1.341 26.260 1.00 29.96 65 ALA A O 1
ATOM 2193 N N . ALA B 1 54 ? 10.478 1.125 28.449 1.00 30.66 66 ALA A N 1
ATOM 2194 C CA . ALA B 1 54 ? 10.729 -0.307 28.343 1.00 32.84 66 ALA A CA 1
ATOM 2195 C C . ALA B 1 54 ? 9.474 -1.049 27.905 1.00 29.81 66 ALA A C 1
ATOM 2196 O O . ALA B 1 54 ? 9.542 -1.941 27.054 1.00 28.83 66 ALA A O 1
ATOM 2198 N N . LYS B 1 55 ? 8.321 -0.688 28.471 1.00 30.79 67 LYS A N 1
ATOM 2199 C CA . LYS B 1 55 ? 7.056 -1.250 28.011 1.00 32.99 67 LYS A CA 1
ATOM 2200 C C . LYS B 1 55 ? 6.865 -1.014 26.519 1.00 32.97 67 LYS A C 1
ATOM 2201 O O . LYS B 1 55 ? 6.690 -1.964 25.747 1.00 31.02 67 LYS A O 1
ATOM 2207 N N . ALA B 1 56 ? 6.943 0.255 26.099 1.00 33.27 68 ALA A N 1
ATOM 2208 C CA . ALA B 1 56 ? 6.686 0.644 24.714 1.00 30.77 68 ALA A CA 1
ATOM 2209 C C . ALA B 1 56 ? 7.451 -0.213 23.708 1.00 30.86 68 ALA A C 1
ATOM 2210 O O . ALA B 1 56 ? 6.893 -0.618 22.676 1.00 33.66 68 ALA A O 1
ATOM 2212 N N . ILE B 1 57 ? 8.733 -0.488 23.973 1.00 26.68 69 ILE A N 1
ATOM 2213 C CA . ILE B 1 57 ? 9.497 -1.339 23.062 1.00 26.55 69 ILE A CA 1
ATOM 2214 C C . ILE B 1 57 ? 9.054 -2.787 23.197 1.00 27.31 69 ILE A C 1
ATOM 2215 O O . ILE B 1 57 ? 8.817 -3.478 22.204 1.00 27.61 69 ILE A O 1
ATOM 2220 N N . SER B 1 58 ? 8.913 -3.260 24.426 1.00 27.53 70 SER A N 1
ATOM 2221 C CA . SER B 1 58 ? 8.746 -4.686 24.640 1.00 28.81 70 SER A CA 1
ATOM 2222 C C . SER B 1 58 ? 7.324 -5.130 24.366 1.00 28.79 70 SER A C 1
ATOM 2223 O O . SER B 1 58 ? 7.107 -6.186 23.771 1.00 30.88 70 SER A O 1
ATOM 2226 N N . ASN B 1 59 ? 6.348 -4.343 24.791 1.00 31.10 71 ASN A N 1
ATOM 2227 C CA . ASN B 1 59 ? 4.950 -4.725 24.644 1.00 33.43 71 ASN A CA 1
ATOM 2228 C C . ASN B 1 59 ? 4.534 -4.719 23.180 1.00 33.39 71 ASN A C 1
ATOM 2229 O O . ASN B 1 59 ? 4.630 -3.691 22.497 1.00 33.12 71 ASN A O 1
ATOM 2234 N N . LYS B 1 60 ? 4.041 -5.863 22.710 1.00 32.70 72 LYS A N 1
ATOM 2235 C CA . LYS B 1 60 ? 3.675 -6.019 21.307 1.00 39.22 72 LYS A CA 1
ATOM 2236 C C . LYS B 1 60 ? 2.293 -5.481 20.999 1.00 37.91 72 LYS A C 1
ATOM 2237 O O . LYS B 1 60 ? 1.810 -5.657 19.878 1.00 39.92 72 LYS A O 1
ATOM 2243 N N . ASP B 1 61 ? 1.653 -4.841 21.972 1.00 37.66 73 ASP A N 1
ATOM 2244 C CA . ASP B 1 61 ? 0.408 -4.124 21.758 1.00 41.63 73 ASP A CA 1
ATOM 2245 C C . ASP B 1 61 ? 0.632 -2.627 21.656 1.00 37.02 73 ASP A C 1
ATOM 2246 O O . ASP B 1 61 ? -0.327 -1.870 21.510 1.00 36.26 73 ASP A O 1
ATOM 2251 N N . GLN B 1 62 ? 1.874 -2.195 21.745 1.00 35.14 74 GLN A N 1
ATOM 2252 C CA . GLN B 1 62 ? 2.240 -0.797 21.709 1.00 32.07 74 GLN A CA 1
ATOM 2253 C C . GLN B 1 62 ? 3.141 -0.553 20.506 1.00 34.39 74 GLN A C 1
ATOM 2254 O O . GLN B 1 62 ? 3.918 -1.428 20.106 1.00 34.72 74 GLN A O 1
ATOM 2260 N N . HIS B 1 63 ? 3.049 0.638 19.931 1.00 32.51 75 HIS A N 1
ATOM 2261 C CA . HIS B 1 63 ? 3.938 1.025 18.846 1.00 27.83 75 HIS A CA 1
ATOM 2262 C C . HIS B 1 63 ? 5.070 1.879 19.387 1.00 24.39 75 HIS A C 1
ATOM 2263 O O . HIS B 1 63 ? 4.861 2.711 20.272 1.00 24.68 75 HIS A O 1
ATOM 2270 N N . SER B 1 64 ? 6.271 1.668 18.854 1.00 23.69 76 SER A N 1
ATOM 2271 C CA . SER B 1 64 ? 7.415 2.479 19.239 1.00 26.89 76 SER A CA 1
ATOM 2272 C C . SER B 1 64 ? 8.295 2.734 18.020 1.00 24.64 76 SER A C 1
ATOM 2273 O O . SER B 1 64 ? 8.359 1.927 17.090 1.00 20.22 76 SER A O 1
ATOM 2276 N N . ILE B 1 65 ? 8.936 3.898 18.020 1.00 23.05 77 ILE A N 1
ATOM 2277 C CA . ILE B 1 65 ? 10.049 4.201 17.131 1.00 19.38 77 ILE A CA 1
ATOM 2278 C C . ILE B 1 65 ? 11.220 4.585 18.015 1.00 19.67 77 ILE A C 1
ATOM 2279 O O . ILE B 1 65 ? 11.052 5.353 18.967 1.00 22.78 77 ILE A O 1
ATOM 2284 N N . SER B 1 66 ? 12.393 4.040 17.726 1.00 20.09 78 SER A N 1
ATOM 2285 C CA . SER B 1 66 ? 13.521 4.115 18.648 1.00 21.35 78 SER A CA 1
ATOM 2286 C C . SER B 1 66 ? 14.730 4.642 17.891 1.00 21.85 78 SER A C 1
ATOM 2287 O O . SER B 1 66 ? 15.264 3.961 17.011 1.00 24.47 78 SER A O 1
ATOM 2290 N N . TYR B 1 67 ? 15.146 5.855 18.230 1.00 24.24 79 TYR A N 1
ATOM 2291 C CA . TYR B 1 67 ? 16.230 6.557 17.557 1.00 20.24 79 TYR A CA 1
ATOM 2292 C C . TYR B 1 67 ? 17.511 6.356 18.347 1.00 23.91 79 TYR A C 1
ATOM 2293 O O . TYR B 1 67 ? 17.602 6.794 19.498 1.00 22.16 79 TYR A O 1
ATOM 2302 N N . THR B 1 68 ? 18.510 5.752 17.710 1.00 27.09 80 THR A N 1
ATOM 2303 C CA . THR B 1 68 ? 19.807 5.478 18.329 1.00 25.61 80 THR A CA 1
ATOM 2304 C C . THR B 1 68 ? 20.776 6.641 18.070 1.00 23.11 80 THR A C 1
ATOM 2305 O O . THR B 1 68 ? 21.263 6.812 16.951 1.00 23.44 80 THR A O 1
ATOM 2309 N N . LEU B 1 69 ? 21.073 7.428 19.111 1.00 24.63 81 LEU A N 1
ATOM 2310 C CA . LEU B 1 69 ? 21.903 8.630 18.998 1.00 23.16 81 LEU A CA 1
ATOM 2311 C C . LEU B 1 69 ? 23.376 8.355 19.268 1.00 26.73 81 LEU A C 1
ATOM 2312 O O . LEU B 1 69 ? 24.247 8.950 18.625 1.00 25.98 81 LEU A O 1
ATOM 2317 N N . SER B 1 70 ? 23.664 7.473 20.219 1.00 29.78 82 SER A N 1
ATOM 2318 C CA . SER B 1 70 ? 25.019 7.063 20.561 1.00 27.99 82 SER A CA 1
ATOM 2319 C C . SER B 1 70 ? 24.898 5.792 21.389 1.00 29.68 82 SER A C 1
ATOM 2320 O O . SER B 1 70 ? 23.793 5.370 21.742 1.00 34.07 82 SER A O 1
ATOM 2323 N N . ARG B 1 71 ? 26.044 5.185 21.710 1.00 30.72 83 ARG A N 1
ATOM 2324 C CA . ARG B 1 71 ? 26.037 3.977 22.537 1.00 33.40 83 ARG A CA 1
ATOM 2325 C C . ARG B 1 71 ? 25.278 4.190 23.845 1.00 32.27 83 ARG A C 1
ATOM 2326 O O . ARG B 1 71 ? 24.656 3.253 24.367 1.00 29.96 83 ARG A O 1
ATOM 2334 N N . ALA B 1 72 ? 25.316 5.414 24.375 1.00 31.67 84 ALA A N 1
ATOM 2335 C CA . ALA B 1 72 ? 24.694 5.778 25.639 1.00 29.76 84 ALA A CA 1
ATOM 2336 C C . ALA B 1 72 ? 23.234 6.196 25.498 1.00 30.60 84 ALA A C 1
ATOM 2337 O O . ALA B 1 72 ? 22.446 5.989 26.433 1.00 30.23 84 ALA A O 1
ATOM 2339 N N . GLN B 1 73 ? 22.846 6.758 24.356 1.00 28.29 85 GLN A N 1
ATOM 2340 C CA . GLN B 1 73 ? 21.573 7.454 24.230 1.00 29.03 85 GLN A CA 1
ATOM 2341 C C . GLN B 1 73 ? 20.685 6.791 23.186 1.00 29.85 85 GLN A C 1
ATOM 2342 O O . GLN B 1 73 ? 21.099 6.605 22.033 1.00 25.42 85 GLN A O 1
ATOM 2348 N N . THR B 1 74 ? 19.461 6.454 23.594 1.00 30.63 86 THR A N 1
ATOM 2349 C CA . THR B 1 74 ? 18.389 6.060 22.687 1.00 27.37 86 THR A CA 1
ATOM 2350 C C . THR B 1 74 ? 17.137 6.832 23.070 1.00 23.43 86 THR A C 1
ATOM 2351 O O . THR B 1 74 ? 16.750 6.868 24.243 1.00 26.89 86 THR A O 1
ATOM 2355 N N . VAL B 1 75 ? 16.535 7.477 22.087 1.00 22.59 87 VAL A N 1
ATOM 2356 C CA . VAL B 1 75 ? 15.244 8.116 22.235 1.00 20.16 87 VAL A CA 1
ATOM 2357 C C . VAL B 1 75 ? 14.206 7.103 21.790 1.00 20.97 87 VAL A C 1
ATOM 2358 O O . VAL B 1 75 ? 14.330 6.508 20.714 1.00 21.80 87 VAL A O 1
ATOM 2362 N N . VAL B 1 76 ? 13.213 6.862 22.632 1.00 22.05 88 VAL A N 1
ATOM 2363 C CA . VAL B 1 76 ? 12.110 5.970 22.311 1.00 21.45 88 VAL A CA 1
ATOM 2364 C C . VAL B 1 76 ? 10.863 6.831 22.293 1.00 23.75 88 VAL A C 1
ATOM 2365 O O . VAL B 1 76 ? 10.589 7.560 23.258 1.00 21.41 88 VAL A O 1
ATOM 2369 N N . VAL B 1 77 ? 10.141 6.786 21.180 1.00 23.88 89 VAL A N 1
ATOM 2370 C CA . VAL B 1 77 ? 8.955 7.605 20.977 1.00 26.09 89 VAL A CA 1
ATOM 2371 C C . VAL B 1 77 ? 7.759 6.679 20.806 1.00 23.80 89 VAL A C 1
ATOM 2372 O O . VAL B 1 77 ? 7.786 5.764 19.971 1.00 22.50 89 VAL A O 1
ATOM 2376 N N . GLU B 1 78 ? 6.726 6.911 21.606 1.00 23.07 90 GLU A N 1
ATOM 2377 C CA . GLU B 1 78 ? 5.541 6.072 21.587 1.00 25.05 90 GLU A CA 1
ATOM 2378 C C . GLU B 1 78 ? 4.617 6.519 20.470 1.00 24.06 90 GLU A C 1
ATOM 2379 O O . GLU B 1 78 ? 4.510 7.712 20.181 1.00 25.41 90 GLU A O 1
ATOM 2385 N N . TYR B 1 79 ? 3.946 5.562 19.837 1.00 20.40 91 TYR A N 1
ATOM 2386 C CA . TYR B 1 79 ? 2.913 5.876 18.861 1.00 22.22 91 TYR A CA 1
ATOM 2387 C C . TYR B 1 79 ? 1.604 5.293 19.352 1.00 21.61 91 TYR A C 1
ATOM 2388 O O . TYR B 1 79 ? 1.434 4.072 19.388 1.00 25.94 91 TYR A O 1
ATOM 2397 N N . THR B 1 80 ? 0.689 6.166 19.722 1.00 22.56 92 THR A N 1
ATOM 2398 C CA . THR B 1 80 ? -0.571 5.739 20.295 1.00 26.94 92 THR A CA 1
ATOM 2399 C C . THR B 1 80 ? -1.654 5.654 19.232 1.00 27.37 92 THR A C 1
ATOM 2400 O O . THR B 1 80 ? -1.562 6.253 18.160 1.00 30.17 92 THR A O 1
ATOM 2404 N N . HIS B 1 81 ? -2.706 4.918 19.571 1.00 28.07 93 HIS A N 1
ATOM 2405 C CA . HIS B 1 81 ? -3.764 4.613 18.628 1.00 25.86 93 HIS A CA 1
ATOM 2406 C C . HIS B 1 81 ? -4.424 5.892 18.133 1.00 28.90 93 HIS A C 1
ATOM 2407 O O . HIS B 1 81 ? -4.672 6.822 18.905 1.00 31.61 93 HIS A O 1
ATOM 2414 N N . ASP B 1 82 ? -4.691 5.943 16.832 1.00 23.87 94 ASP A N 1
ATOM 2415 C CA . ASP B 1 82 ? -5.419 7.043 16.214 1.00 27.74 94 ASP A CA 1
ATOM 2416 C C . ASP B 1 82 ? -6.699 6.504 15.588 1.00 31.20 94 ASP A C 1
ATOM 2417 O O . ASP B 1 82 ? -6.645 5.722 14.632 1.00 34.35 94 ASP A O 1
ATOM 2422 N N . SER B 1 83 ? -7.845 6.933 16.113 1.00 29.17 95 SER A N 1
ATOM 2423 C CA . SER B 1 83 ? -9.125 6.445 15.629 1.00 28.44 95 SER A CA 1
ATOM 2424 C C . SER B 1 83 ? -9.543 7.080 14.310 1.00 35.50 95 SER A C 1
ATOM 2425 O O . SER B 1 83 ? -10.471 6.570 13.668 1.00 35.50 95 SER A O 1
ATOM 2428 N N . ASN B 1 84 ? -8.883 8.166 13.883 1.00 35.46 96 ASN A N 1
ATOM 2429 C CA . ASN B 1 84 ? -9.246 8.858 12.647 1.00 35.30 96 ASN A CA 1
ATOM 2430 C C . ASN B 1 84 ? -8.637 8.258 11.386 1.00 30.77 96 ASN A C 1
ATOM 2431 O O . ASN B 1 84 ? -9.039 8.660 10.287 1.00 32.21 96 ASN A O 1
ATOM 2436 N N . THR B 1 85 ? -7.667 7.350 11.498 1.00 25.23 97 THR A N 1
ATOM 2437 C CA . THR B 1 85 ? -6.839 7.001 10.353 1.00 26.57 97 THR A CA 1
ATOM 2438 C C . THR B 1 85 ? -6.615 5.501 10.282 1.00 23.89 97 THR A C 1
ATOM 2439 O O . THR B 1 85 ? -6.571 4.814 11.302 1.00 26.64 97 THR A O 1
ATOM 2443 N N . ASP B 1 86 ? -6.437 5.007 9.062 1.00 24.61 98 ASP A N 1
ATOM 2444 C CA . ASP B 1 86 ? -6.021 3.635 8.806 1.00 28.33 98 ASP A CA 1
ATOM 2445 C C . ASP B 1 86 ? -4.570 3.594 8.343 1.00 24.21 98 ASP A C 1
ATOM 2446 O O . ASP B 1 86 ? -4.107 4.489 7.632 1.00 27.00 98 ASP A O 1
ATOM 2451 N N . MET B 1 87 ? -3.849 2.547 8.725 1.00 21.43 99 MET A N 1
ATOM 2452 C CA . MET B 1 87 ? -2.432 2.462 8.403 1.00 26.28 99 MET A CA 1
ATOM 2453 C C . MET B 1 87 ? -2.167 1.234 7.548 1.00 23.76 99 MET A C 1
ATOM 2454 O O . MET B 1 87 ? -2.616 0.135 7.883 1.00 25.17 99 MET A O 1
ATOM 2459 N N . PHE B 1 88 ? -1.471 1.436 6.429 1.00 22.51 100 PHE A N 1
ATOM 2460 C CA . PHE B 1 88 ? -1.061 0.363 5.534 1.00 26.06 100 PHE A CA 1
ATOM 2461 C C . PHE B 1 88 ? 0.443 0.443 5.354 1.00 22.84 100 PHE A C 1
ATOM 2462 O O . PHE B 1 88 ? 0.995 1.539 5.267 1.00 22.09 100 PHE A O 1
ATOM 2470 N N . GLN B 1 89 ? 1.104 -0.709 5.303 1.00 24.26 101 GLN A N 1
ATOM 2471 C CA . GLN B 1 89 ? 2.555 -0.762 5.186 1.00 25.57 101 GLN A CA 1
ATOM 2472 C C . GLN B 1 89 ? 2.988 -1.560 3.954 1.00 23.54 101 GLN A C 1
ATOM 2473 O O . GLN B 1 89 ? 2.302 -2.478 3.506 1.00 23.51 101 GLN A O 1
ATOM 2479 N N . ILE B 1 90 ? 4.139 -1.202 3.405 1.00 23.02 102 ILE A N 1
ATOM 2480 C CA . ILE B 1 90 ? 4.668 -1.833 2.204 1.00 26.20 102 ILE A CA 1
ATOM 2481 C C . ILE B 1 90 ? 6.101 -2.280 2.478 1.00 27.75 102 ILE A C 1
ATOM 2482 O O . ILE B 1 90 ? 6.867 -1.561 3.129 1.00 26.83 102 ILE A O 1
ATOM 2487 N N . GLY B 1 91 ? 6.475 -3.457 1.988 1.00 25.33 103 GLY A N 1
ATOM 2488 C CA . GLY B 1 91 ? 7.864 -3.857 2.143 1.00 27.99 103 GLY A CA 1
ATOM 2489 C C . GLY B 1 91 ? 8.155 -5.222 1.547 1.00 30.39 103 GLY A C 1
ATOM 2490 O O . GLY B 1 91 ? 7.271 -5.914 1.035 1.00 27.92 103 GLY A O 1
ATOM 2491 N N . ARG B 1 92 ? 9.436 -5.595 1.634 1.00 31.34 104 ARG A N 1
ATOM 2492 C CA . ARG B 1 92 ? 9.922 -6.855 1.082 1.00 31.43 104 ARG A CA 1
ATOM 2493 C C . ARG B 1 92 ? 9.462 -8.055 1.909 1.00 34.57 104 ARG A C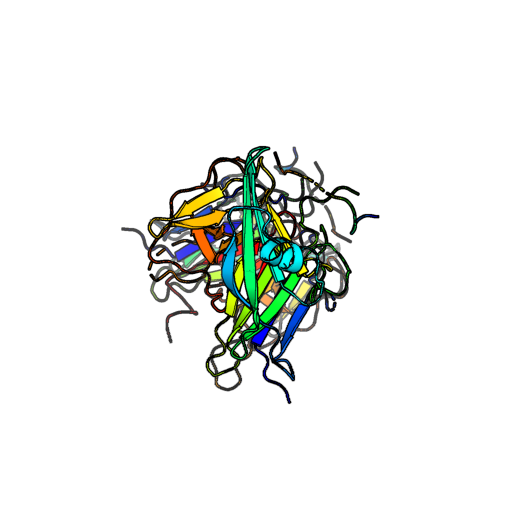 1
ATOM 2494 O O . ARG B 1 92 ? 9.239 -9.140 1.349 1.00 38.04 104 ARG A O 1
ATOM 2502 N N . SER B 1 93 ? 9.314 -7.885 3.227 1.00 32.07 105 SER A N 1
ATOM 2503 C CA . SER B 1 93 ? 8.902 -8.979 4.101 1.00 33.17 105 SER A CA 1
ATOM 2504 C C . SER B 1 93 ? 7.502 -9.451 3.744 1.00 32.38 105 SER A C 1
ATOM 2505 O O . SER B 1 93 ? 6.721 -8.733 3.118 1.00 33.43 105 SER A O 1
ATOM 2508 N N . THR B 1 94 ? 7.186 -10.681 4.151 1.00 33.20 106 THR A N 1
ATOM 2509 C CA . THR B 1 94 ? 5.860 -11.248 3.931 1.00 33.52 106 THR A CA 1
ATOM 2510 C C . THR B 1 94 ? 5.084 -11.388 5.239 1.00 33.97 106 THR A C 1
ATOM 2511 O O . THR B 1 94 ? 3.997 -11.981 5.252 1.00 36.08 106 THR A O 1
ATOM 2515 N N . GLU B 1 95 ? 5.617 -10.828 6.331 1.00 29.04 107 GLU A N 1
ATOM 2516 C CA . GLU B 1 95 ? 5.060 -10.966 7.671 1.00 30.13 107 GLU A CA 1
ATOM 2517 C C . GLU B 1 95 ? 3.741 -10.204 7.812 1.00 31.24 107 GLU A C 1
ATOM 2518 O O . GLU B 1 95 ? 3.408 -9.331 7.006 1.00 34.85 107 GLU A O 1
ATOM 2524 N N . SER B 1 96 ? 2.986 -10.551 8.870 1.00 26.50 108 SER A N 1
ATOM 2525 C CA . SER B 1 96 ? 1.710 -9.936 9.233 1.00 28.05 108 SER A CA 1
ATOM 2526 C C . SER B 1 96 ? 1.641 -8.413 9.032 1.00 29.52 108 SER A C 1
ATOM 2527 O O . SER B 1 96 ? 0.630 -7.919 8.513 1.00 30.63 108 SER A O 1
ATOM 2530 N N . PRO B 1 97 ? 2.661 -7.628 9.407 1.00 25.98 109 PRO A N 1
ATOM 2531 C CA . PRO B 1 97 ? 2.532 -6.167 9.266 1.00 26.70 109 PRO A CA 1
ATOM 2532 C C . PRO B 1 97 ? 2.440 -5.654 7.831 1.00 30.44 109 PRO A C 1
ATOM 2533 O O . PRO B 1 97 ? 1.986 -4.514 7.635 1.00 28.37 109 PRO A O 1
ATOM 2537 N N . ILE B 1 98 ? 2.837 -6.432 6.827 1.00 28.60 110 ILE A N 1
ATOM 2538 C CA . ILE B 1 98 ? 3.047 -5.909 5.480 1.00 26.64 110 ILE A CA 1
ATOM 2539 C C . ILE B 1 98 ? 1.797 -6.160 4.641 1.00 27.53 110 ILE A C 1
ATOM 2540 O O . ILE B 1 98 ? 1.576 -7.255 4.123 1.00 30.66 110 ILE A O 1
ATOM 2545 N N . ASP B 1 99 ? 1.005 -5.106 4.465 1.00 26.70 111 ASP A N 1
ATOM 2546 C CA . ASP B 1 99 ? -0.203 -5.166 3.653 1.00 25.29 111 ASP A CA 1
ATOM 2547 C C . ASP B 1 99 ? 0.107 -5.447 2.190 1.00 29.89 111 ASP A C 1
ATOM 2548 O O . ASP B 1 99 ? -0.719 -6.035 1.478 1.00 33.66 111 ASP A O 1
ATOM 2553 N N . PHE B 1 100 ? 1.270 -5.026 1.710 1.00 27.62 112 PHE A N 1
ATOM 2554 C CA . PHE B 1 100 ? 1.595 -5.161 0.291 1.00 26.39 112 PHE A CA 1
ATOM 2555 C C . PHE B 1 100 ? 3.068 -5.526 0.178 1.00 27.85 112 PHE A C 1
ATOM 2556 O O . PHE B 1 100 ? 3.937 -4.668 0.365 1.00 27.12 112 PHE A O 1
ATOM 2564 N N . VAL B 1 101 ? 3.334 -6.792 -0.139 1.00 28.72 113 VAL A N 1
ATOM 2565 C CA . VAL B 1 101 ? 4.698 -7.274 -0.291 1.00 25.13 113 VAL A CA 1
ATOM 2566 C C . VAL B 1 101 ? 5.201 -6.858 -1.664 1.00 29.62 113 VAL A C 1
ATOM 2567 O O . VAL B 1 101 ? 4.528 -7.092 -2.677 1.00 31.11 113 VAL A O 1
ATOM 2571 N N . VAL B 1 102 ? 6.368 -6.216 -1.705 1.00 26.60 114 VAL A N 1
ATOM 2572 C CA . VAL B 1 102 ? 7.003 -5.857 -2.967 1.00 28.26 114 VAL A CA 1
ATOM 2573 C C . VAL B 1 102 ? 8.295 -6.652 -3.090 1.00 33.24 114 VAL A C 1
ATOM 2574 O O . VAL B 1 102 ? 8.848 -7.158 -2.103 1.00 34.84 114 VAL A O 1
ATOM 2578 N N . THR B 1 103 ? 8.775 -6.763 -4.335 1.00 37.86 115 THR A N 1
ATOM 2579 C CA . THR B 1 103 ? 9.919 -7.596 -4.688 1.00 36.08 115 THR A CA 1
ATOM 2580 C C . THR B 1 103 ? 10.806 -6.898 -5.707 1.00 37.06 115 THR A C 1
ATOM 2581 O O . THR B 1 103 ? 10.334 -6.127 -6.550 1.00 37.74 115 THR A O 1
ATOM 2585 N N . ASP B 1 104 ? 12.099 -7.205 -5.636 1.00 41.07 116 ASP A N 1
ATOM 2586 C CA . ASP B 1 104 ? 13.020 -6.803 -6.691 1.00 44.43 116 ASP A CA 1
ATOM 2587 C C . ASP B 1 104 ? 12.579 -7.353 -8.047 1.00 45.77 116 ASP A C 1
ATOM 2588 O O . ASP B 1 104 ? 12.178 -8.516 -8.166 1.00 41.55 116 ASP A O 1
ATOM 2593 N N . THR B 1 105 ? 12.668 -6.504 -9.073 1.00 52.11 117 THR A N 1
ATOM 2594 C CA . THR B 1 105 ? 12.312 -6.860 -10.449 1.00 51.89 117 THR A CA 1
ATOM 2595 C C . THR B 1 105 ? 13.530 -6.772 -11.394 1.00 47.74 117 THR A C 1
ATOM 2596 O O . THR B 1 105 ? 14.342 -7.704 -11.505 1.00 37.44 117 THR A O 1
ATOM 2600 N N . VAL B 1 118 ? 20.663 -13.443 -3.007 1.00 57.00 130 VAL A N 1
ATOM 2601 C CA . VAL B 1 118 ? 19.301 -13.046 -2.660 1.00 63.76 130 VAL A CA 1
ATOM 2602 C C . VAL B 1 118 ? 19.353 -11.793 -1.759 1.00 67.38 130 VAL A C 1
ATOM 2603 O O . VAL B 1 118 ? 18.651 -11.680 -0.729 1.00 63.39 130 VAL A O 1
ATOM 2607 N N . GLN B 1 119 ? 20.178 -10.832 -2.191 1.00 61.33 131 GLN A N 1
ATOM 2608 C CA . GLN B 1 119 ? 20.345 -9.570 -1.476 1.00 61.39 131 GLN A CA 1
ATOM 2609 C C . GLN B 1 119 ? 19.398 -8.511 -2.014 1.00 57.84 131 GLN A C 1
ATOM 2610 O O . GLN B 1 119 ? 19.194 -8.390 -3.231 1.00 54.17 131 GLN A O 1
ATOM 2616 N N . SER B 1 120 ? 18.831 -7.734 -1.094 1.00 54.54 132 SER A N 1
ATOM 2617 C CA . SER B 1 120 ? 17.792 -6.782 -1.437 1.00 45.75 132 SER A CA 1
ATOM 2618 C C . SER B 1 120 ? 18.121 -5.445 -0.804 1.00 42.57 132 SER A C 1
ATOM 2619 O O . SER B 1 120 ? 18.505 -5.387 0.370 1.00 42.71 132 SER A O 1
ATOM 2622 N N . THR B 1 121 ? 18.005 -4.385 -1.604 1.00 37.92 133 THR A N 1
ATOM 2623 C CA . THR B 1 121 ? 18.053 -3.016 -1.110 1.00 37.59 133 THR A CA 1
ATOM 2624 C C . THR B 1 121 ? 16.703 -2.550 -0.589 1.00 36.28 133 THR A C 1
ATOM 2625 O O . THR B 1 121 ? 16.615 -1.471 0.012 1.00 36.38 133 THR A O 1
ATOM 2629 N N . ILE B 1 122 ? 15.655 -3.322 -0.817 1.00 35.92 134 ILE A N 1
ATOM 2630 C CA . ILE B 1 122 ? 14.323 -2.925 -0.390 1.00 31.71 134 ILE A CA 1
ATOM 2631 C C . ILE B 1 122 ? 14.157 -3.264 1.076 1.00 30.17 134 ILE A C 1
ATOM 2632 O O . ILE B 1 122 ? 14.619 -4.307 1.544 1.00 35.44 134 ILE A O 1
ATOM 2637 N N . SER B 1 123 ? 13.509 -2.389 1.819 1.00 25.82 135 SER A N 1
ATOM 2638 C CA . SER B 1 123 ? 13.330 -2.693 3.222 1.00 31.32 135 SER A CA 1
ATOM 2639 C C . SER B 1 123 ? 12.272 -3.767 3.413 1.00 29.43 135 SER A C 1
ATOM 2640 O O . SER B 1 123 ? 11.361 -3.930 2.600 1.00 29.11 135 SER A O 1
ATOM 2643 N N . ARG B 1 124 ? 12.406 -4.515 4.503 1.00 31.04 136 ARG A N 1
ATOM 2644 C CA . ARG B 1 124 ? 11.339 -5.431 4.881 1.00 29.23 136 ARG A CA 1
ATOM 2645 C C . ARG B 1 124 ? 10.078 -4.655 5.197 1.00 25.79 136 ARG A C 1
ATOM 2646 O O . ARG B 1 124 ? 8.993 -4.973 4.701 1.00 25.97 136 ARG A O 1
ATOM 2654 N N . PHE B 1 125 ? 10.213 -3.602 5.988 1.00 24.28 137 PHE A N 1
ATOM 2655 C CA . PHE B 1 125 ? 9.108 -2.715 6.313 1.00 23.63 137 PHE A CA 1
ATOM 2656 C C . PHE B 1 125 ? 9.543 -1.334 5.834 1.00 24.97 137 PHE A C 1
ATOM 2657 O O . PHE B 1 125 ? 10.218 -0.588 6.550 1.00 27.10 137 PHE A O 1
ATOM 2665 N N . ALA B 1 126 ? 9.172 -1.005 4.597 1.00 22.47 138 ALA A N 1
ATOM 2666 C CA . ALA B 1 126 ? 9.756 0.136 3.906 1.00 22.62 138 ALA A CA 1
ATOM 2667 C C . ALA B 1 126 ? 9.047 1.461 4.180 1.00 22.44 138 ALA A C 1
ATOM 2668 O O . ALA B 1 126 ? 9.695 2.513 4.190 1.00 18.34 138 ALA A O 1
ATOM 2670 N N . CYS B 1 127 ? 7.743 1.441 4.416 1.00 22.69 139 CYS A N 1
ATOM 2671 C CA . CYS B 1 127 ? 6.995 2.678 4.535 1.00 20.59 139 CYS A CA 1
ATOM 2672 C C . CYS B 1 127 ? 5.580 2.348 4.986 1.00 23.77 139 CYS A C 1
ATOM 2673 O O . CYS B 1 127 ? 5.147 1.196 4.919 1.00 25.63 139 CYS A O 1
ATOM 2676 N N . ARG B 1 128 ? 4.862 3.373 5.451 1.00 25.16 140 ARG A N 1
ATOM 2677 C CA . ARG B 1 128 ? 3.450 3.253 5.782 1.00 22.62 140 ARG A CA 1
ATOM 2678 C C . ARG B 1 128 ? 2.689 4.361 5.079 1.00 21.94 140 ARG A C 1
ATOM 2679 O O . ARG B 1 128 ? 3.180 5.487 4.950 1.00 23.41 140 ARG A O 1
ATOM 2687 N N . ILE B 1 129 ? 1.523 4.009 4.564 1.00 23.94 141 ILE A N 1
ATOM 2688 C CA . ILE B 1 129 ? 0.539 4.976 4.106 1.00 22.76 141 ILE A CA 1
ATOM 2689 C C . ILE B 1 129 ? -0.507 5.113 5.198 1.00 24.63 141 ILE A C 1
ATOM 2690 O O . ILE B 1 129 ? -1.075 4.108 5.656 1.00 25.76 141 ILE A O 1
ATOM 2695 N N . ILE B 1 130 ? -0.757 6.343 5.627 1.00 21.91 142 ILE A N 1
ATOM 2696 C CA . ILE B 1 130 ? -1.821 6.635 6.577 1.00 21.95 142 ILE A CA 1
ATOM 2697 C C . ILE B 1 130 ? -2.934 7.365 5.846 1.00 26.43 142 ILE A C 1
ATOM 2698 O O . ILE B 1 130 ? -2.692 8.401 5.210 1.00 24.46 142 ILE A O 1
ATOM 2703 N N . CYS B 1 131 ? -4.156 6.838 5.960 1.00 25.42 143 CYS A N 1
ATOM 2704 C CA . CYS B 1 131 ? -5.327 7.374 5.279 1.00 21.52 143 CYS A CA 1
ATOM 2705 C C . CYS B 1 131 ? -6.350 7.857 6.287 1.00 25.50 143 CYS A C 1
ATOM 2706 O O . CYS B 1 131 ? -6.751 7.105 7.176 1.00 28.22 143 CYS A O 1
ATOM 2709 N N . GLU B 1 132 ? -6.772 9.108 6.136 1.00 30.52 144 GLU A N 1
ATOM 2710 C CA . GLU B 1 132 ? -7.855 9.647 6.939 1.00 26.19 144 GLU A CA 1
ATOM 2711 C C . GLU B 1 132 ? -9.117 8.841 6.662 1.00 33.11 144 GLU A C 1
ATOM 2712 O O . GLU B 1 132 ? -9.426 8.553 5.504 1.00 36.04 144 GLU A O 1
ATOM 2718 N N . ARG B 1 133 ? -9.823 8.431 7.723 1.00 33.46 145 ARG A N 1
ATOM 2719 C CA . ARG B 1 133 ? -11.007 7.582 7.576 1.00 31.34 145 ARG A CA 1
ATOM 2720 C C . ARG B 1 133 ? -12.273 8.355 7.199 1.00 35.04 145 ARG A C 1
ATOM 2721 O O . ARG B 1 133 ? -13.310 7.726 6.962 1.00 31.08 145 ARG A O 1
ATOM 2729 N N . ASN B 1 134 ? -12.216 9.683 7.133 1.00 35.67 146 ASN A N 1
ATOM 2730 C CA . ASN B 1 134 ? -13.329 10.548 6.778 1.00 34.79 146 ASN A CA 1
ATOM 2731 C C . ASN B 1 134 ? -13.036 11.282 5.478 1.00 37.13 146 ASN A C 1
ATOM 2732 O O . ASN B 1 134 ? -11.870 11.471 5.115 1.00 37.41 146 ASN A O 1
ATOM 2737 N N . PRO B 1 135 ? -14.065 11.702 4.744 1.00 36.69 147 PRO A N 1
ATOM 2738 C CA . PRO B 1 135 ? -13.839 12.430 3.497 1.00 30.86 147 PRO A CA 1
ATOM 2739 C C . PRO B 1 135 ? -12.931 13.621 3.721 1.00 28.65 147 PRO A C 1
ATOM 2740 O O . PRO B 1 135 ? -13.029 14.294 4.760 1.00 28.30 147 PRO A O 1
ATOM 2744 N N . PRO B 1 136 ? -12.019 13.908 2.767 1.00 27.00 148 PRO A N 1
ATOM 2745 C CA . PRO B 1 136 ? -11.834 13.228 1.489 1.00 26.60 148 PRO A CA 1
ATOM 2746 C C . PRO B 1 136 ? -10.833 12.067 1.517 1.00 29.36 148 PRO A C 1
ATOM 2747 O O . PRO B 1 136 ? -10.338 11.703 0.460 1.00 28.48 148 PRO A O 1
ATOM 2751 N N . PHE B 1 137 ? -10.506 11.474 2.670 1.00 27.92 149 PHE A N 1
ATOM 2752 C CA . PHE B 1 137 ? -9.688 10.249 2.742 1.00 27.08 149 PHE A CA 1
ATOM 2753 C C . PHE B 1 137 ? -8.250 10.491 2.286 1.00 25.79 149 PHE A C 1
ATOM 2754 O O . PHE B 1 137 ? -7.665 9.659 1.592 1.00 23.49 149 PHE A O 1
ATOM 2762 N N . THR B 1 138 ? -7.679 11.627 2.697 1.00 27.83 150 THR A N 1
ATOM 2763 C CA . THR B 1 138 ? -6.319 11.998 2.317 1.00 23.83 150 THR A CA 1
ATOM 2764 C C . THR B 1 138 ? -5.303 10.952 2.766 1.00 21.31 150 THR A C 1
ATOM 2765 O O . THR B 1 138 ? -5.350 10.465 3.895 1.00 23.77 150 THR A O 1
ATOM 2769 N N . ALA B 1 139 ? -4.354 10.641 1.886 1.00 19.54 151 ALA A N 1
ATOM 2770 C CA . ALA B 1 139 ? -3.321 9.642 2.125 1.00 17.57 151 ALA A CA 1
ATOM 2771 C C . ALA B 1 139 ? -1.959 10.299 2.252 1.00 17.95 151 ALA A C 1
ATOM 2772 O O . ALA B 1 139 ? -1.587 11.115 1.408 1.00 20.23 151 ALA A O 1
ATOM 2774 N N . ARG B 1 140 ? -1.202 9.919 3.285 1.00 20.43 152 ARG A N 1
ATOM 2775 C CA . ARG B 1 140 ? 0.120 10.483 3.540 1.00 17.99 152 ARG A CA 1
ATOM 2776 C C . ARG B 1 140 ? 1.140 9.362 3.687 1.00 20.47 152 ARG A C 1
ATOM 2777 O O . ARG B 1 140 ? 0.824 8.303 4.234 1.00 23.83 152 ARG A O 1
ATOM 2785 N N . ILE B 1 141 ? 2.362 9.582 3.204 1.00 19.58 153 ILE A N 1
ATOM 2786 C CA . ILE B 1 141 ? 3.410 8.561 3.260 1.00 18.91 153 ILE A CA 1
ATOM 2787 C C . ILE B 1 141 ? 4.461 8.919 4.312 1.00 18.81 153 ILE A C 1
ATOM 2788 O O . ILE B 1 141 ? 4.841 10.088 4.463 1.00 21.44 153 ILE A O 1
ATOM 2793 N N . TYR B 1 142 ? 4.918 7.910 5.059 1.00 19.57 154 TYR A N 1
ATOM 2794 C CA . TYR B 1 142 ? 6.003 8.061 6.032 1.00 22.98 154 TYR A CA 1
ATOM 2795 C C . TYR B 1 142 ? 7.045 6.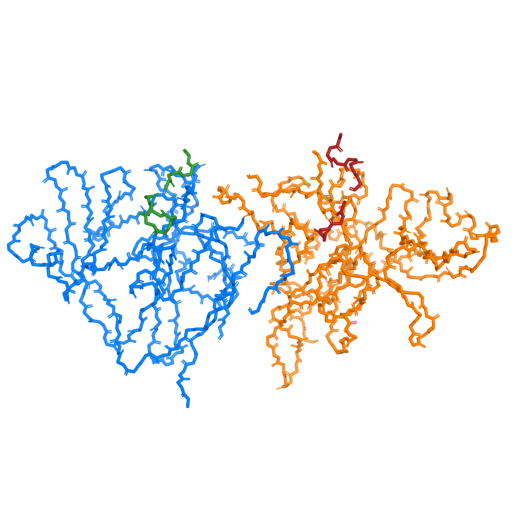986 5.747 1.00 22.35 154 TYR A C 1
ATOM 2796 O O . TYR B 1 142 ? 6.684 5.850 5.422 1.00 21.25 154 TYR A O 1
ATOM 2805 N N . ALA B 1 143 ? 8.328 7.349 5.837 1.00 19.88 155 ALA A N 1
ATOM 2806 C CA . ALA B 1 143 ? 9.379 6.353 5.702 1.00 18.93 155 ALA A CA 1
ATOM 2807 C C . ALA B 1 143 ? 9.322 5.370 6.873 1.00 21.36 155 ALA A C 1
ATOM 2808 O O . ALA B 1 143 ? 8.832 5.695 7.965 1.00 22.26 155 ALA A O 1
ATOM 2810 N N . ALA B 1 144 ? 9.813 4.149 6.618 1.00 18.80 156 ALA A N 1
ATOM 2811 C CA . ALA B 1 144 ? 9.897 3.033 7.572 1.00 21.44 156 ALA A CA 1
ATOM 2812 C C . ALA B 1 144 ? 8.535 2.440 7.942 1.00 23.28 156 ALA A C 1
ATOM 2813 O O . ALA B 1 144 ? 7.524 3.150 7.972 1.00 26.77 156 ALA A O 1
ATOM 2815 N N . GLY B 1 145 ? 8.494 1.142 8.236 1.00 21.53 157 GLY A N 1
ATOM 2816 C CA . GLY B 1 145 ? 7.276 0.483 8.677 1.00 21.40 157 GLY A CA 1
ATOM 2817 C C . GLY B 1 145 ? 7.483 -0.247 9.993 1.00 25.28 157 GLY A C 1
ATOM 2818 O O . GLY B 1 145 ? 8.578 -0.745 10.283 1.00 24.74 157 GLY A O 1
ATOM 2819 N N . PHE B 1 146 ? 6.422 -0.299 10.801 1.00 25.47 158 PHE A N 1
ATOM 2820 C CA . PHE B 1 146 ? 6.493 -0.993 12.081 1.00 22.24 158 PHE A CA 1
ATOM 2821 C C . PHE B 1 146 ? 6.577 -2.491 11.850 1.00 27.50 158 PHE A C 1
ATOM 2822 O O . PHE B 1 146 ? 5.736 -3.063 11.148 1.00 28.51 158 PHE A O 1
ATOM 2830 N N . ASP B 1 147 ? 7.577 -3.134 12.461 1.00 27.69 159 ASP A N 1
ATOM 2831 C CA . ASP B 1 147 ? 7.738 -4.579 12.337 1.00 24.22 159 ASP A CA 1
ATOM 2832 C C . ASP B 1 147 ? 6.676 -5.322 13.139 1.00 26.36 159 ASP A C 1
ATOM 2833 O O . ASP B 1 147 ? 5.662 -4.737 13.540 1.00 23.39 159 ASP A O 1
ATOM 2838 N N . SER B 1 148 ? 6.926 -6.606 13.410 1.00 29.51 160 SER A N 1
ATOM 2839 C CA . SER B 1 148 ? 5.955 -7.439 14.109 1.00 27.68 160 SER A CA 1
ATOM 2840 C C . SER B 1 148 ? 5.932 -7.196 15.605 1.00 31.62 160 SER A C 1
ATOM 2841 O O . SER B 1 148 ? 4.963 -7.589 16.267 1.00 32.70 160 SER A O 1
ATOM 2844 N N . SER B 1 149 ? 6.975 -6.578 16.150 1.00 32.73 161 SER A N 1
ATOM 2845 C CA . SER B 1 149 ? 6.965 -6.097 17.520 1.00 29.35 161 SER A CA 1
ATOM 2846 C C . SER B 1 149 ? 6.370 -4.702 17.620 1.00 31.87 161 SER A C 1
ATOM 2847 O O . SER B 1 149 ? 6.499 -4.053 18.666 1.00 34.31 161 SER A O 1
ATOM 2850 N N . LYS B 1 150 ? 5.719 -4.236 16.549 1.00 31.60 162 LYS A N 1
ATOM 2851 C CA . LYS B 1 150 ? 5.196 -2.878 16.462 1.00 26.32 162 LYS A CA 1
ATOM 2852 C C . LYS B 1 150 ? 6.295 -1.856 16.762 1.00 25.63 162 LYS A C 1
ATOM 2853 O O . LYS B 1 150 ? 6.048 -0.800 17.350 1.00 25.96 162 LYS A O 1
ATOM 2859 N N . ASN B 1 151 ? 7.519 -2.174 16.322 1.00 25.40 163 ASN A N 1
ATOM 2860 C CA . ASN B 1 151 ? 8.714 -1.374 16.554 1.00 25.24 163 ASN A CA 1
ATOM 2861 C C . ASN B 1 151 ? 9.343 -0.899 15.249 1.00 23.28 163 ASN A C 1
ATOM 2862 O O . ASN B 1 151 ? 9.343 -1.621 14.249 1.00 22.10 163 ASN A O 1
ATOM 2867 N N . ILE B 1 152 ? 9.866 0.330 15.282 1.00 24.10 164 ILE A N 1
ATOM 2868 C CA . ILE B 1 152 ? 10.760 0.894 14.274 1.00 20.68 164 ILE A CA 1
ATOM 2869 C C . ILE B 1 152 ? 12.062 1.265 14.988 1.00 23.13 164 ILE A C 1
ATOM 2870 O O . ILE B 1 152 ? 12.037 1.788 16.114 1.00 22.97 164 ILE A O 1
ATOM 2875 N N . PHE B 1 153 ? 13.199 0.933 14.361 1.00 20.26 165 PHE A N 1
ATOM 2876 C CA . PHE B 1 153 ? 14.531 1.203 14.903 1.00 20.34 165 PHE A CA 1
ATOM 2877 C C . PHE B 1 153 ? 15.358 1.950 13.862 1.00 19.03 165 PHE A C 1
ATOM 2878 O O . PHE B 1 153 ? 15.464 1.507 12.722 1.00 20.71 165 PHE A O 1
ATOM 2886 N N . LEU B 1 154 ? 15.955 3.065 14.250 1.00 20.38 166 LEU A N 1
ATOM 2887 C CA . LEU B 1 154 ? 16.961 3.738 13.440 1.00 20.01 166 LEU A CA 1
ATOM 2888 C C . LEU B 1 154 ? 18.294 3.654 14.162 1.00 19.76 166 LEU A C 1
ATOM 2889 O O . LEU B 1 154 ? 18.440 4.188 15.266 1.00 22.97 166 LEU A O 1
ATOM 2894 N N . GLY B 1 155 ? 19.254 2.982 13.538 1.00 20.25 167 GLY A N 1
ATOM 2895 C CA . GLY B 1 155 ? 20.519 2.711 14.176 1.00 23.61 167 GLY A CA 1
ATOM 2896 C C . GLY B 1 155 ? 21.396 3.928 14.252 1.00 26.19 167 GLY A C 1
ATOM 2897 O O . GLY B 1 155 ? 21.093 4.975 13.678 1.00 28.19 167 GLY A O 1
ATOM 2898 N N . GLU B 1 156 ? 22.510 3.772 14.973 1.00 27.40 168 GLU A N 1
ATOM 2899 C CA . GLU B 1 156 ? 23.416 4.895 15.172 1.00 26.58 168 GLU A CA 1
ATOM 2900 C C . GLU B 1 156 ? 23.851 5.506 13.843 1.00 27.75 168 GLU A C 1
ATOM 2901 O O . GLU B 1 156 ? 23.922 6.735 13.712 1.00 30.13 168 GLU A O 1
ATOM 2907 N N . LYS B 1 157 ? 24.117 4.669 12.834 1.00 29.31 169 LYS A N 1
ATOM 2908 C CA . LYS B 1 157 ? 24.657 5.189 11.582 1.00 30.69 169 LYS A CA 1
ATOM 2909 C C . LYS B 1 157 ? 23.617 5.937 10.755 1.00 29.41 169 LYS A C 1
ATOM 2910 O O . LYS B 1 157 ? 23.998 6.686 9.849 1.00 28.87 169 LYS A O 1
ATOM 2916 N N . ALA B 1 158 ? 22.329 5.762 11.049 1.00 27.08 170 ALA A N 1
ATOM 2917 C CA . ALA B 1 158 ? 21.278 6.410 10.280 1.00 24.80 170 ALA A CA 1
ATOM 2918 C C . ALA B 1 158 ? 21.331 7.929 10.453 1.00 23.32 170 ALA A C 1
ATOM 2919 O O . ALA B 1 158 ? 21.879 8.459 11.423 1.00 21.76 170 ALA A O 1
ATOM 2921 N N . ALA B 1 159 ? 20.757 8.630 9.482 1.00 20.28 171 ALA A N 1
ATOM 2922 C CA . ALA B 1 159 ? 20.717 10.082 9.521 1.00 18.08 171 ALA A CA 1
ATOM 2923 C C . ALA B 1 159 ? 19.545 10.505 10.375 1.00 18.45 171 ALA A C 1
ATOM 2924 O O . ALA B 1 159 ? 18.395 10.205 10.049 1.00 21.29 171 ALA A O 1
ATOM 2926 N N . LYS B 1 160 ? 19.824 11.207 11.457 1.00 17.04 172 LYS A N 1
ATOM 2927 C CA . LYS B 1 160 ? 18.759 11.685 12.314 1.00 21.01 172 LYS A CA 1
ATOM 2928 C C . LYS B 1 160 ? 19.124 13.081 12.787 1.00 21.71 172 LYS A C 1
ATOM 2929 O O . LYS B 1 160 ? 20.262 13.528 12.629 1.00 22.09 172 LYS A O 1
ATOM 2935 N N . TRP B 1 161 ? 18.136 13.778 13.338 1.00 17.90 173 TRP A N 1
ATOM 2936 C CA . TRP B 1 161 ? 18.331 15.160 13.741 1.00 21.73 173 TRP A CA 1
ATOM 2937 C C . TRP B 1 161 ? 17.222 15.509 14.718 1.00 26.19 173 TRP A C 1
ATOM 2938 O O . TRP B 1 161 ? 16.233 14.780 14.853 1.00 26.79 173 TRP A O 1
ATOM 2949 N N . LYS B 1 162 ? 17.425 16.623 15.423 1.00 28.87 174 LYS A N 1
ATOM 2950 C CA . LYS B 1 162 ? 16.436 17.239 16.297 1.00 26.77 174 LYS A CA 1
ATOM 2951 C C . LYS B 1 162 ? 15.864 18.455 15.583 1.00 30.35 174 LYS A C 1
ATOM 2952 O O . LYS B 1 162 ? 16.612 19.316 15.106 1.00 33.61 174 LYS A O 1
ATOM 2958 N N . THR B 1 163 ? 14.545 18.525 15.504 1.00 34.20 175 THR A N 1
ATOM 2959 C CA . THR B 1 163 ? 13.892 19.578 14.743 1.00 32.73 175 THR A CA 1
ATOM 2960 C C . THR B 1 163 ? 13.894 20.896 15.530 1.00 35.04 175 THR A C 1
ATOM 2961 O O . THR B 1 163 ? 14.435 20.999 16.637 1.00 35.99 175 THR A O 1
ATOM 2965 N N . SER B 1 164 ? 13.276 21.922 14.946 1.00 34.35 176 SER A N 1
ATOM 2966 C CA . SER B 1 164 ? 13.249 23.226 15.587 1.00 34.24 176 SER A CA 1
ATOM 2967 C C . SER B 1 164 ? 12.350 23.240 16.822 1.00 40.87 176 SER A C 1
ATOM 2968 O O . SER B 1 164 ? 12.577 24.041 17.737 1.00 41.85 176 SER A O 1
ATOM 2971 N N . ASP B 1 165 ? 11.335 22.373 16.887 1.00 38.64 177 ASP A N 1
ATOM 2972 C CA . ASP B 1 165 ? 10.534 22.276 18.102 1.00 41.23 177 ASP A CA 1
ATOM 2973 C C . ASP B 1 165 ? 11.004 21.157 19.014 1.00 40.06 177 ASP A C 1
ATOM 2974 O O . ASP B 1 165 ? 10.271 20.759 19.931 1.00 39.65 177 ASP A O 1
ATOM 2979 N N . GLY B 1 166 ? 12.199 20.626 18.764 1.00 40.88 178 GLY A N 1
ATOM 2980 C CA . GLY B 1 166 ? 12.832 19.700 19.682 1.00 40.35 178 GLY A CA 1
ATOM 2981 C C . GLY B 1 166 ? 12.392 18.267 19.562 1.00 33.34 178 GLY A C 1
ATOM 2982 O O . GLY B 1 166 ? 12.492 17.521 20.538 1.00 38.63 178 GLY A O 1
ATOM 2983 N N . GLN B 1 167 ? 11.905 17.861 18.401 1.00 32.27 179 GLN A N 1
ATOM 2984 C CA . GLN B 1 167 ? 11.441 16.507 18.173 1.00 32.93 179 GLN A CA 1
ATOM 2985 C C . GLN B 1 167 ? 12.470 15.708 17.376 1.00 33.69 179 GLN A C 1
ATOM 2986 O O . GLN B 1 167 ? 13.322 16.258 16.676 1.00 34.22 179 GLN A O 1
ATOM 2992 N N . MET B 1 168 ? 12.392 14.390 17.486 1.00 32.58 180 MET A N 1
ATOM 2993 C CA . MET B 1 168 ? 13.251 13.540 16.679 1.00 29.18 180 MET A CA 1
ATOM 2994 C C . MET B 1 168 ? 12.654 13.336 15.282 1.00 26.50 180 MET A C 1
ATOM 2995 O O . MET B 1 168 ? 11.431 13.348 15.093 1.00 26.75 180 MET A O 1
ATOM 3000 N N . ASP B 1 169 ? 13.540 13.172 14.295 1.00 24.11 181 ASP A N 1
ATOM 3001 C CA . ASP B 1 169 ? 13.180 12.834 12.918 1.00 22.64 181 ASP A CA 1
ATOM 3002 C C . ASP B 1 169 ? 14.398 12.179 12.280 1.00 20.98 181 ASP A C 1
ATOM 3003 O O . ASP B 1 169 ? 15.534 12.422 12.698 1.00 20.28 181 ASP A O 1
ATOM 3008 N N . GLY B 1 170 ? 14.164 11.356 11.262 1.00 17.48 182 GLY A N 1
ATOM 3009 C CA . GLY B 1 170 ? 15.316 10.796 10.582 1.00 16.02 182 GLY A CA 1
ATOM 3010 C C . GLY B 1 170 ? 14.921 10.107 9.300 1.00 15.55 182 GLY A C 1
ATOM 3011 O O . GLY B 1 170 ? 13.752 10.086 8.913 1.00 17.85 182 GLY A O 1
ATOM 3012 N N . LEU B 1 171 ? 15.921 9.532 8.645 1.00 16.81 183 LEU A N 1
ATOM 3013 C CA . LEU B 1 171 ? 15.749 8.885 7.354 1.00 19.82 183 LEU A CA 1
ATOM 3014 C C . LEU B 1 171 ? 16.196 7.436 7.423 1.00 20.36 183 LEU A C 1
ATOM 3015 O O . LEU B 1 171 ? 17.174 7.107 8.102 1.00 22.29 183 LEU A O 1
ATOM 3020 N N . THR B 1 172 ? 15.495 6.572 6.693 1.00 17.62 184 THR A N 1
ATOM 3021 C CA . THR B 1 172 ? 15.992 5.219 6.596 1.00 17.96 184 THR A CA 1
ATOM 3022 C C . THR B 1 172 ? 17.247 5.203 5.754 1.00 21.23 184 THR A C 1
ATOM 3023 O O . THR B 1 172 ? 17.609 6.185 5.102 1.00 21.50 184 THR A O 1
ATOM 3027 N N . THR B 1 173 ? 17.863 4.023 5.722 1.00 26.46 185 THR A N 1
ATOM 3028 C CA . THR B 1 173 ? 19.173 3.839 5.108 1.00 28.28 185 THR A CA 1
ATOM 3029 C C . THR B 1 173 ? 19.179 4.263 3.648 1.00 29.87 185 THR A C 1
ATOM 3030 O O . THR B 1 173 ? 19.923 5.170 3.250 1.00 27.56 185 THR A O 1
ATOM 3034 N N . ASN B 1 174 ? 18.376 3.593 2.826 1.00 29.52 186 ASN A N 1
ATOM 3035 C CA . ASN B 1 174 ? 18.265 3.957 1.424 1.00 25.33 186 ASN A CA 1
ATOM 3036 C C . ASN B 1 174 ? 17.153 4.961 1.165 1.00 24.65 186 ASN A C 1
ATOM 3037 O O . ASN B 1 174 ? 17.083 5.500 0.056 1.00 23.34 186 ASN A O 1
ATOM 3042 N N . GLY B 1 175 ? 16.309 5.230 2.169 1.00 22.04 187 GLY A N 1
ATOM 3043 C CA . GLY B 1 175 ? 15.314 6.280 2.100 1.00 22.50 187 GLY A CA 1
ATOM 3044 C C . GLY B 1 175 ? 14.066 5.875 1.326 1.00 29.16 187 GLY A C 1
ATOM 3045 O O . GLY B 1 175 ? 14.006 4.840 0.648 1.00 29.45 187 GLY A O 1
ATOM 3046 N N . VAL B 1 176 ? 13.041 6.724 1.426 1.00 24.67 188 VAL A N 1
ATOM 3047 C CA . VAL B 1 176 ? 11.835 6.600 0.616 1.00 22.87 188 VAL A CA 1
ATOM 3048 C C . VAL B 1 176 ? 11.686 7.875 -0.201 1.00 23.40 188 VAL A C 1
ATOM 3049 O O . VAL B 1 176 ? 11.745 8.983 0.349 1.00 21.64 188 VAL A O 1
ATOM 3053 N N . LEU B 1 177 ? 11.480 7.712 -1.508 1.00 24.53 189 LEU A N 1
ATOM 3054 C CA . LEU B 1 177 ? 11.478 8.796 -2.478 1.00 21.42 189 LEU A CA 1
ATOM 3055 C C . LEU B 1 177 ? 10.104 8.899 -3.119 1.00 19.17 189 LEU A C 1
ATOM 3056 O O . LEU B 1 177 ? 9.458 7.881 -3.389 1.00 17.73 189 LEU A O 1
ATOM 3061 N N . VAL B 1 178 ? 9.653 10.127 -3.347 1.00 21.26 190 VAL A N 1
ATOM 3062 C CA . VAL B 1 178 ? 8.298 10.388 -3.834 1.00 23.95 190 VAL A CA 1
ATOM 3063 C C . VAL B 1 178 ? 8.338 11.492 -4.887 1.00 23.25 190 VAL A C 1
ATOM 3064 O O . VAL B 1 178 ? 9.033 12.503 -4.730 1.00 22.01 190 VAL A O 1
ATOM 3068 N N . MET B 1 179 ? 7.585 11.301 -5.960 1.00 24.17 191 MET A N 1
ATOM 3069 C CA . MET B 1 179 ? 7.416 12.318 -6.980 1.00 25.12 191 MET A CA 1
ATOM 3070 C C . MET B 1 179 ? 5.947 12.669 -7.041 1.00 24.54 191 MET A C 1
ATOM 3071 O O . MET B 1 179 ? 5.106 11.776 -7.145 1.00 24.35 191 MET A O 1
ATOM 3076 N N . HIS B 1 180 ? 5.654 13.926 -6.954 1.00 28.75 192 HIS A N 1
ATOM 3077 C CA . HIS B 1 180 ? 4.305 14.439 -7.065 1.00 30.59 192 HIS A CA 1
ATOM 3078 C C . HIS B 1 180 ? 4.055 14.961 -8.472 1.00 36.50 192 HIS A C 1
ATOM 3079 O O . HIS B 1 180 ? 4.993 15.376 -9.161 1.00 38.06 192 HIS A O 1
ATOM 3086 N N . PRO B 1 181 ? 2.789 14.943 -8.917 1.00 40.48 193 PRO A N 1
ATOM 3087 C CA . PRO B 1 181 ? 2.457 15.421 -10.272 1.00 45.96 193 PRO A CA 1
ATOM 3088 C C . PRO B 1 181 ? 2.294 16.937 -10.362 1.00 49.60 193 PRO A C 1
ATOM 3089 O O . PRO B 1 181 ? 2.425 17.532 -11.441 1.00 44.66 193 PRO A O 1
ATOM 3093 N N . ARG B 1 182 ? 1.990 17.556 -9.222 1.00 51.31 194 ARG A N 1
ATOM 3094 C CA . ARG B 1 182 ? 1.816 18.996 -9.086 1.00 58.61 194 ARG A CA 1
ATOM 3095 C C . ARG B 1 182 ? 2.532 19.443 -7.813 1.00 68.63 194 ARG A C 1
ATOM 3096 O O . ARG B 1 182 ? 2.676 18.656 -6.871 1.00 69.27 194 ARG A O 1
ATOM 3104 N N . ASN B 1 183 ? 3.011 20.698 -7.793 1.00 80.11 195 ASN A N 1
ATOM 3105 C CA . ASN B 1 183 ? 3.727 21.233 -6.625 1.00 78.38 195 ASN A CA 1
ATOM 3106 C C . ASN B 1 183 ? 2.755 21.770 -5.564 1.00 78.97 195 ASN A C 1
ATOM 3107 O O . ASN B 1 183 ? 1.898 21.023 -5.072 1.00 73.42 195 ASN A O 1
ATOM 3112 N N . GLY B 1 184 ? 2.872 23.047 -5.189 1.00 77.26 196 GLY A N 1
ATOM 3113 C CA . GLY B 1 184 ? 1.968 23.617 -4.202 1.00 62.04 196 GLY A CA 1
ATOM 3114 C C . GLY B 1 184 ? 2.259 25.049 -3.809 1.00 61.14 196 GLY A C 1
ATOM 3115 O O . GLY B 1 184 ? 1.341 25.861 -3.665 1.00 52.98 196 GLY A O 1
ATOM 3116 N N . PRO B 1 191 ? 7.950 20.031 -14.251 1.00 76.87 203 PRO A N 1
ATOM 3117 C CA . PRO B 1 191 ? 9.133 19.696 -13.442 1.00 75.61 203 PRO A CA 1
ATOM 3118 C C . PRO B 1 191 ? 8.889 18.528 -12.478 1.00 64.53 203 PRO A C 1
ATOM 3119 O O . PRO B 1 191 ? 8.470 18.743 -11.346 1.00 61.15 203 PRO A O 1
ATOM 3123 N N . GLY B 1 192 ? 9.151 17.308 -12.941 1.00 92.87 204 GLY A N 1
ATOM 3124 C CA . GLY B 1 192 ? 8.994 16.116 -12.129 1.00 57.38 204 GLY A CA 1
ATOM 3125 C C . GLY B 1 192 ? 10.256 15.771 -11.363 1.00 52.56 204 GLY A C 1
ATOM 3126 O O . GLY B 1 192 ? 11.206 15.198 -11.923 1.00 49.42 204 GLY A O 1
ATOM 3127 N N . ILE B 1 193 ? 10.260 16.117 -10.071 1.00 48.99 205 ILE A N 1
ATOM 3128 C CA . ILE B 1 193 ? 11.460 16.141 -9.243 1.00 37.73 205 ILE A CA 1
ATOM 3129 C C . ILE B 1 193 ? 11.247 15.258 -8.029 1.00 30.71 205 ILE A C 1
ATOM 3130 O O . ILE B 1 193 ? 10.238 15.389 -7.327 1.00 28.40 205 ILE A O 1
ATOM 3135 N N . TRP B 1 194 ? 12.206 14.377 -7.774 1.00 29.44 206 TRP A N 1
ATOM 3136 C CA . TRP B 1 194 ? 12.105 13.446 -6.666 1.00 23.62 206 TRP A CA 1
ATOM 3137 C C . TRP B 1 194 ? 12.461 14.139 -5.365 1.00 19.28 206 TRP A C 1
ATOM 3138 O O . TRP B 1 194 ? 13.389 14.951 -5.304 1.00 18.32 206 TRP A O 1
ATOM 3149 N N . ARG B 1 195 ? 11.694 13.828 -4.332 1.00 22.01 207 ARG A N 1
ATOM 3150 C CA . ARG B 1 195 ? 11.921 14.304 -2.980 1.00 20.72 207 ARG A CA 1
ATOM 3151 C C . ARG B 1 195 ? 12.032 13.105 -2.037 1.00 22.56 207 ARG A C 1
ATOM 3152 O O . ARG B 1 195 ? 11.598 11.987 -2.358 1.00 22.65 207 ARG A O 1
ATOM 3160 N N . GLU B 1 196 ? 12.670 13.329 -0.886 1.00 21.79 208 GLU A N 1
ATOM 3161 C CA . GLU B 1 196 ? 12.787 12.299 0.135 1.00 20.15 208 GLU A CA 1
ATOM 3162 C C . GLU B 1 196 ? 11.787 12.524 1.260 1.00 19.74 208 GLU A C 1
ATOM 3163 O O . GLU B 1 196 ? 11.487 13.662 1.636 1.00 15.07 208 GLU A O 1
ATOM 3169 N N . ILE B 1 197 ? 11.281 11.421 1.794 1.00 19.06 209 ILE A N 1
ATOM 3170 C CA . ILE B 1 197 ? 10.279 11.433 2.842 1.00 18.33 209 ILE A CA 1
ATOM 3171 C C . ILE B 1 197 ? 10.902 10.837 4.094 1.00 21.41 209 ILE A C 1
ATOM 3172 O O . ILE B 1 197 ? 11.562 9.785 4.037 1.00 20.79 209 ILE A O 1
ATOM 3177 N N . SER B 1 198 ? 10.737 11.543 5.213 1.00 17.70 210 SER A N 1
ATOM 3178 C CA . SER B 1 198 ? 11.358 11.138 6.458 1.00 19.11 210 SER A CA 1
ATOM 3179 C C . SER B 1 198 ? 10.404 10.269 7.266 1.00 19.43 210 SER A C 1
ATOM 3180 O O . SER B 1 198 ? 9.239 10.093 6.927 1.00 22.65 210 SER A O 1
ATOM 3183 N N . VAL B 1 199 ? 10.921 9.708 8.355 1.00 19.77 211 VAL A N 1
ATOM 3184 C CA . VAL B 1 199 ? 10.108 8.828 9.179 1.00 22.01 211 VAL A CA 1
ATOM 3185 C C . VAL B 1 199 ? 8.949 9.597 9.811 1.00 24.05 211 VAL A C 1
ATOM 3186 O O . VAL B 1 199 ? 7.926 9.005 10.167 1.00 28.55 211 VAL A O 1
ATOM 3190 N N . CYS B 1 200 ? 9.044 10.915 9.894 1.00 20.23 212 CYS A N 1
ATOM 3191 C CA . CYS B 1 200 ? 7.936 11.704 10.399 1.00 19.12 212 CYS A CA 1
ATOM 3192 C C . CYS B 1 200 ? 7.116 12.388 9.305 1.00 21.31 212 CYS A C 1
ATOM 3193 O O . CYS B 1 200 ? 6.295 13.247 9.618 1.00 25.58 212 CYS A O 1
ATOM 3196 N N . GLY B 1 201 ? 7.322 12.054 8.039 1.00 19.08 213 GLY A N 1
ATOM 3197 C CA . GLY B 1 201 ? 6.516 12.627 6.984 1.00 17.12 213 GLY A CA 1
ATOM 3198 C C . GLY B 1 201 ? 6.972 13.966 6.451 1.00 18.55 213 GLY A C 1
ATOM 3199 O O . GLY B 1 201 ? 6.199 14.626 5.742 1.00 18.27 213 GLY A O 1
ATOM 3200 N N . ASN B 1 202 ? 8.189 14.399 6.762 1.00 18.23 214 ASN A N 1
ATOM 3201 C CA . ASN B 1 202 ? 8.693 15.646 6.213 1.00 16.25 214 ASN A CA 1
ATOM 3202 C C . ASN B 1 202 ? 9.399 15.387 4.895 1.00 16.75 214 ASN A C 1
ATOM 3203 O O . ASN B 1 202 ? 9.778 14.255 4.577 1.00 16.66 214 ASN A O 1
ATOM 3208 N N . VAL B 1 203 ? 9.581 16.459 4.129 1.00 14.04 215 VAL A N 1
ATOM 3209 C CA . VAL B 1 203 ? 9.996 16.372 2.738 1.00 17.12 215 VAL A CA 1
ATOM 3210 C C . VAL B 1 203 ? 11.354 17.043 2.595 1.00 19.80 215 VAL A C 1
ATOM 3211 O O . VAL B 1 203 ? 11.529 18.195 3.007 1.00 22.35 215 VAL A O 1
ATOM 3215 N N . PHE B 1 204 ? 12.311 16.328 2.011 1.00 17.91 216 PHE A N 1
ATOM 3216 C CA . PHE B 1 204 ? 13.652 16.851 1.812 1.00 19.69 216 PHE A CA 1
ATOM 3217 C C . PHE B 1 204 ? 14.106 16.643 0.377 1.00 19.75 216 PHE A C 1
ATOM 3218 O O . PHE B 1 204 ? 13.655 15.730 -0.317 1.00 19.09 216 PHE A O 1
ATOM 3226 N N . SER B 1 205 ? 15.016 17.502 -0.058 1.00 24.08 217 SER A N 1
ATOM 3227 C CA . SER B 1 205 ? 15.701 17.272 -1.318 1.00 25.37 217 SER A CA 1
ATOM 3228 C C . SER B 1 205 ? 16.559 16.011 -1.227 1.00 22.76 217 SER A C 1
ATOM 3229 O O . SER B 1 205 ? 16.823 15.467 -0.150 1.00 23.63 217 SER A O 1
ATOM 3232 N N . LEU B 1 206 ? 16.978 15.537 -2.384 1.00 20.98 218 LEU A N 1
ATOM 3233 C CA . LEU B 1 206 ? 17.662 14.264 -2.450 1.00 23.14 218 LEU A CA 1
ATOM 3234 C C . LEU B 1 206 ? 19.020 14.356 -1.767 1.00 24.91 218 LEU A C 1
ATOM 3235 O O . LEU B 1 206 ? 19.604 15.435 -1.642 1.00 22.55 218 LEU A O 1
ATOM 3240 N N . ARG B 1 207 ? 19.515 13.207 -1.308 1.00 28.26 219 ARG A N 1
ATOM 3241 C CA . ARG B 1 207 ? 20.879 13.143 -0.806 1.00 27.60 219 ARG A CA 1
ATOM 3242 C C . ARG B 1 207 ? 21.884 13.229 -1.951 1.00 30.93 219 ARG A C 1
ATOM 3243 O O . ARG B 1 207 ? 21.529 13.223 -3.134 1.00 30.84 219 ARG A O 1
ATOM 3251 N N . GLU B 1 208 ? 23.169 13.327 -1.581 1.00 38.40 220 GLU A N 1
ATOM 3252 C CA . GLU B 1 208 ? 24.233 13.348 -2.588 1.00 37.22 220 GLU A CA 1
ATOM 3253 C C . GLU B 1 208 ? 24.492 11.963 -3.171 1.00 35.91 220 GLU A C 1
ATOM 3254 O O . GLU B 1 208 ? 24.909 11.847 -4.330 1.00 36.34 220 GLU A O 1
ATOM 3260 N N . THR B 1 209 ? 24.273 10.919 -2.379 1.00 34.03 221 THR A N 1
ATOM 3261 C CA . THR B 1 209 ? 24.228 9.553 -2.856 1.00 34.45 221 THR A CA 1
ATOM 3262 C C . THR B 1 209 ? 23.123 8.848 -2.096 1.00 34.99 221 THR A C 1
ATOM 3263 O O . THR B 1 209 ? 22.755 9.260 -0.995 1.00 32.43 221 THR A O 1
ATOM 3267 N N . ARG B 1 210 ? 22.612 7.766 -2.695 1.00 37.80 222 ARG A N 1
ATOM 3268 C CA . ARG B 1 210 ? 21.403 7.111 -2.192 1.00 37.08 222 ARG A CA 1
ATOM 3269 C C . ARG B 1 210 ? 21.482 6.762 -0.704 1.00 33.66 222 ARG A C 1
ATOM 3270 O O . ARG B 1 210 ? 20.514 6.988 0.034 1.00 28.28 222 ARG A O 1
ATOM 3278 N N . SER B 1 211 ? 22.623 6.220 -0.246 1.00 38.68 223 SER A N 1
ATOM 3279 C CA . SER B 1 211 ? 22.826 5.778 1.141 1.00 36.85 223 SER A CA 1
ATOM 3280 C C . SER B 1 211 ? 23.611 6.770 2.004 1.00 37.46 223 SER A C 1
ATOM 3281 O O . SER B 1 211 ? 24.020 6.406 3.113 1.00 37.36 223 SER A O 1
ATOM 3284 N N . ALA B 1 212 ? 23.819 8.006 1.537 1.00 34.09 224 ALA A N 1
ATOM 3285 C CA . ALA B 1 212 ? 24.644 8.970 2.263 1.00 32.19 224 ALA A CA 1
ATOM 3286 C C . ALA B 1 212 ? 24.103 9.237 3.670 1.00 32.73 224 ALA A C 1
ATOM 3287 O O . ALA B 1 212 ? 22.892 9.281 3.894 1.00 31.70 224 ALA A O 1
ATOM 3289 N N . GLN B 1 213 ? 24.977 9.451 4.653 1.00 32.85 225 GLN A N 1
ATOM 3290 C CA . GLN B 1 213 ? 24.527 9.611 6.063 1.00 29.73 225 GLN A CA 1
ATOM 3291 C C . GLN B 1 213 ? 24.199 11.074 6.334 1.00 32.98 225 GLN A C 1
ATOM 3292 O O . GLN B 1 213 ? 24.162 11.457 7.505 1.00 38.31 225 GLN A O 1
ATOM 3298 N N . GLN B 1 214 ? 23.952 11.840 5.287 1.00 40.17 226 GLN A N 1
ATOM 3299 C CA . GLN B 1 214 ? 23.668 13.269 5.364 1.00 39.19 226 GLN A CA 1
ATOM 3300 C C . GLN B 1 214 ? 22.365 13.562 4.623 1.00 37.03 226 GLN A C 1
ATOM 3301 O O . GLN B 1 214 ? 22.186 13.128 3.482 1.00 37.71 226 GLN A O 1
ATOM 3307 N N . ARG B 1 215 ? 21.458 14.284 5.266 1.00 32.22 227 ARG A N 1
ATOM 3308 C CA . ARG B 1 215 ? 20.165 14.576 4.672 1.00 29.07 227 ARG A CA 1
ATOM 3309 C C . ARG B 1 215 ? 20.248 15.768 3.717 1.00 34.99 227 ARG A C 1
ATOM 3310 O O . ARG B 1 215 ? 21.093 16.656 3.865 1.00 39.21 227 ARG A O 1
ATOM 3318 N N . GLY B 1 216 ? 19.353 15.777 2.728 1.00 27.58 228 GLY A N 1
ATOM 3319 C CA . GLY B 1 216 ? 19.132 16.934 1.888 1.00 20.90 228 GLY A CA 1
ATOM 3320 C C . GLY B 1 216 ? 18.523 18.089 2.667 1.00 24.53 228 GLY A C 1
ATOM 3321 O O . GLY B 1 216 ? 18.293 18.040 3.879 1.00 25.44 228 GLY A O 1
ATOM 3322 N N . LYS B 1 217 ? 18.279 19.169 1.934 1.00 25.47 229 LYS A N 1
ATOM 3323 C CA . LYS B 1 217 ? 17.751 20.391 2.520 1.00 21.96 229 LYS A CA 1
ATOM 3324 C C . LYS B 1 217 ? 16.236 20.289 2.650 1.00 23.38 229 LYS A C 1
ATOM 3325 O O . LYS B 1 217 ? 15.556 19.809 1.743 1.00 25.78 229 LYS A O 1
ATOM 3331 N N . MET B 1 218 ? 15.702 20.712 3.792 1.00 25.65 230 MET A N 1
ATOM 3332 C CA . MET B 1 218 ? 14.254 20.647 3.961 1.00 23.97 230 MET A CA 1
ATOM 3333 C C . MET B 1 218 ? 13.538 21.430 2.881 1.00 28.05 230 MET A C 1
ATOM 3334 O O . MET B 1 218 ? 13.851 22.595 2.625 1.00 31.11 230 MET A O 1
ATOM 3339 N N . VAL B 1 219 ? 12.553 20.795 2.273 1.00 28.49 231 VAL A N 1
ATOM 3340 C CA . VAL B 1 219 ? 11.650 21.458 1.347 1.00 30.80 231 VAL A CA 1
ATOM 3341 C C . VAL B 1 219 ? 10.385 21.793 2.110 1.00 35.03 231 VAL A C 1
ATOM 3342 O O . VAL B 1 219 ? 9.768 20.915 2.716 1.00 36.52 231 VAL A O 1
ATOM 3346 N N . GLU B 1 220 ? 9.996 23.061 2.067 1.00 46.78 232 GLU A N 1
ATOM 3347 C CA . GLU B 1 220 ? 9.006 23.669 2.954 1.00 51.98 232 GLU A CA 1
ATOM 3348 C C . GLU B 1 220 ? 7.573 23.557 2.429 1.00 48.02 232 GLU A C 1
ATOM 3349 O O . GLU B 1 220 ? 6.684 23.110 3.162 1.00 48.35 232 GLU A O 1
ATOM 3355 N N . ILE B 1 221 ? 7.332 23.939 1.168 1.00 46.55 233 ILE A N 1
ATOM 3356 C CA . ILE B 1 221 ? 5.956 23.998 0.673 1.00 46.38 233 ILE A CA 1
ATOM 3357 C C . ILE B 1 221 ? 5.371 22.602 0.454 1.00 44.23 233 ILE A C 1
ATOM 3358 O O . ILE B 1 221 ? 4.210 22.353 0.808 1.00 44.39 233 ILE A O 1
ATOM 3363 N N . GLU B 1 222 ? 6.142 21.677 -0.130 1.00 38.62 234 GLU A N 1
ATOM 3364 C CA . GLU B 1 222 ? 5.606 20.356 -0.451 1.00 32.94 234 GLU A CA 1
ATOM 3365 C C . GLU B 1 222 ? 5.302 19.549 0.812 1.00 26.21 234 GLU A C 1
ATOM 3366 O O . GLU B 1 222 ? 5.829 19.810 1.895 1.00 30.72 234 GLU A O 1
ATOM 3372 N N . THR B 1 223 ? 4.430 18.555 0.660 1.00 21.63 235 THR A N 1
ATOM 3373 C CA . THR B 1 223 ? 4.051 17.685 1.760 1.00 20.97 235 THR A CA 1
ATOM 3374 C C . THR B 1 223 ? 4.159 16.229 1.333 1.00 20.10 235 THR A C 1
ATOM 3375 O O . THR B 1 223 ? 4.416 15.913 0.171 1.00 20.04 235 THR A O 1
ATOM 3379 N N . ASN B 1 224 ? 3.953 15.341 2.306 1.00 19.36 236 ASN A N 1
ATOM 3380 C CA . ASN B 1 224 ? 3.956 13.901 2.107 1.00 17.56 236 ASN A CA 1
ATOM 3381 C C . ASN B 1 224 ? 2.577 13.353 1.788 1.00 18.09 236 ASN A C 1
ATOM 3382 O O . ASN B 1 224 ? 2.367 12.136 1.892 1.00 18.74 236 ASN A O 1
ATOM 3387 N N . GLN B 1 225 ? 1.630 14.223 1.442 1.00 17.20 237 GLN A N 1
ATOM 3388 C CA . GLN B 1 225 ? 0.356 13.778 0.900 1.00 19.40 237 GLN A CA 1
ATOM 3389 C C . GLN B 1 225 ? 0.560 13.159 -0.464 1.00 22.35 237 GLN A C 1
ATOM 3390 O O . GLN B 1 225 ? 1.223 13.746 -1.322 1.00 26.20 237 GLN A O 1
ATOM 3396 N N . LEU B 1 226 ? -0.055 12.000 -0.678 1.00 20.73 238 LEU A N 1
ATOM 3397 C CA . LEU B 1 226 ? 0.013 11.295 -1.955 1.00 24.28 238 LEU A CA 1
ATOM 3398 C C . LEU B 1 226 ? -1.118 11.801 -2.846 1.00 26.86 238 LEU A C 1
ATOM 3399 O O . LEU B 1 226 ? -2.282 11.436 -2.660 1.00 27.37 238 LEU A O 1
ATOM 3404 N N . GLN B 1 227 ? -0.779 12.652 -3.815 1.00 27.40 239 GLN A N 1
ATOM 3405 C CA . GLN B 1 227 ? -1.739 13.039 -4.835 1.00 25.80 239 GLN A CA 1
ATOM 3406 C C . GLN B 1 227 ? -1.940 11.905 -5.826 1.00 26.99 239 GLN A C 1
ATOM 3407 O O . GLN B 1 227 ? -1.052 11.079 -6.041 1.00 26.85 239 GLN A O 1
ATOM 3413 N N . ASP B 1 228 ? -3.130 11.864 -6.414 1.00 27.58 240 ASP A N 1
ATOM 3414 C CA . ASP B 1 228 ? -3.396 11.024 -7.571 1.00 22.83 240 ASP A CA 1
ATOM 3415 C C . ASP B 1 228 ? -2.227 11.082 -8.542 1.00 27.31 240 ASP A C 1
ATOM 3416 O O . ASP B 1 228 ? -1.802 12.165 -8.959 1.00 28.52 240 ASP A O 1
ATOM 3421 N N . GLY B 1 229 ? -1.673 9.919 -8.874 1.00 28.91 241 GLY A N 1
ATOM 3422 C CA . GLY B 1 229 ? -0.564 9.880 -9.801 1.00 25.72 241 GLY A CA 1
ATOM 3423 C C . GLY B 1 229 ? 0.782 10.155 -9.184 1.00 29.24 241 GLY A C 1
ATOM 3424 O O . GLY B 1 229 ? 1.719 10.523 -9.900 1.00 34.72 241 GLY A O 1
ATOM 3425 N N . SER B 1 230 ? 0.907 10.009 -7.873 1.00 26.81 242 SER A N 1
ATOM 3426 C CA . SER B 1 230 ? 2.195 10.157 -7.225 1.00 25.54 242 SER A CA 1
ATOM 3427 C C . SER B 1 230 ? 3.038 8.916 -7.498 1.00 26.11 242 SER A C 1
ATOM 3428 O O . SER B 1 230 ? 2.507 7.827 -7.720 1.00 27.47 242 SER A O 1
ATOM 3431 N N . LEU B 1 231 ? 4.365 9.082 -7.486 1.00 27.20 243 LEU A N 1
ATOM 3432 C CA . LEU B 1 231 ? 5.292 7.973 -7.708 1.00 24.82 243 LEU A CA 1
ATOM 3433 C C . LEU B 1 231 ? 6.082 7.691 -6.437 1.00 21.88 243 LEU A C 1
ATOM 3434 O O . LEU B 1 231 ? 6.536 8.620 -5.765 1.00 21.69 243 LEU A O 1
ATOM 3439 N N . ILE B 1 232 ? 6.243 6.414 -6.107 1.00 21.86 244 ILE A N 1
ATOM 3440 C CA . ILE B 1 232 ? 6.917 5.993 -4.885 1.00 22.97 244 ILE A CA 1
ATOM 3441 C C . ILE B 1 232 ? 8.107 5.131 -5.264 1.00 26.13 244 ILE A C 1
ATOM 3442 O O . ILE B 1 232 ? 7.975 4.223 -6.090 1.00 28.29 244 ILE A O 1
ATOM 3447 N N . ASP B 1 233 ? 9.260 5.411 -4.663 1.00 24.79 245 ASP A N 1
ATOM 3448 C CA . ASP B 1 233 ? 10.487 4.681 -4.941 1.00 25.43 245 ASP A CA 1
ATOM 3449 C C . ASP B 1 233 ? 10.999 4.081 -3.648 1.00 26.32 245 ASP A C 1
ATOM 3450 O O . ASP B 1 233 ? 11.183 4.801 -2.663 1.00 26.68 245 ASP A O 1
ATOM 3455 N N . LEU B 1 234 ? 11.257 2.778 -3.658 1.00 25.53 246 LEU A N 1
ATOM 3456 C CA . LEU B 1 234 ? 11.642 2.084 -2.439 1.00 25.11 246 LEU A CA 1
ATOM 3457 C C . LEU B 1 234 ? 12.980 1.361 -2.578 1.00 30.29 246 LEU A C 1
ATOM 3458 O O . LEU B 1 234 ? 13.266 0.433 -1.808 1.00 32.93 246 LEU A O 1
ATOM 3463 N N . CYS B 1 235 ? 13.811 1.778 -3.541 1.00 27.12 247 CYS A N 1
ATOM 3464 C CA . CYS B 1 235 ? 15.142 1.201 -3.774 1.00 30.52 247 CYS A CA 1
ATOM 3465 C C . CYS B 1 235 ? 15.051 -0.229 -4.322 1.00 31.86 247 CYS A C 1
ATOM 3466 O O . CYS B 1 235 ? 15.457 -1.210 -3.695 1.00 27.16 247 CYS A O 1
ATOM 3469 N N . GLY B 1 236 ? 14.566 -0.302 -5.552 1.00 28.17 248 GLY A N 1
ATOM 3470 C CA . GLY B 1 236 ? 14.391 -1.554 -6.248 1.00 31.17 248 GLY A CA 1
ATOM 3471 C C . GLY B 1 236 ? 12.970 -1.787 -6.677 1.00 33.35 248 GLY A C 1
ATOM 3472 O O . GLY B 1 236 ? 12.712 -2.691 -7.487 1.00 36.87 248 GLY A O 1
ATOM 3473 N N . ALA B 1 237 ? 12.039 -0.995 -6.147 1.00 31.19 249 ALA A N 1
ATOM 3474 C CA . ALA B 1 237 ? 10.640 -1.016 -6.541 1.00 28.03 249 ALA A CA 1
ATOM 3475 C C . ALA B 1 237 ? 10.163 0.418 -6.706 1.00 28.81 249 ALA A C 1
ATOM 3476 O O . ALA B 1 237 ? 10.406 1.263 -5.835 1.00 26.89 249 ALA A O 1
ATOM 3478 N N . THR B 1 238 ? 9.502 0.686 -7.829 1.00 29.72 250 THR A N 1
ATOM 3479 C CA . THR B 1 238 ? 8.815 1.947 -8.070 1.00 29.73 250 THR A CA 1
ATOM 3480 C C . THR B 1 238 ? 7.315 1.669 -8.153 1.00 30.03 250 THR A C 1
ATOM 3481 O O . THR B 1 238 ? 6.894 0.669 -8.745 1.00 30.77 250 THR A O 1
ATOM 3485 N N . LEU B 1 239 ? 6.508 2.538 -7.539 1.00 26.81 251 LEU A N 1
ATOM 3486 C CA . LEU B 1 239 ? 5.079 2.308 -7.381 1.00 24.87 251 LEU A CA 1
ATOM 3487 C C . LEU B 1 239 ? 4.281 3.538 -7.787 1.00 25.62 251 LEU A C 1
ATOM 3488 O O . LEU B 1 239 ? 4.655 4.667 -7.458 1.00 27.41 251 LEU A O 1
ATOM 3493 N N . LEU B 1 240 ? 3.157 3.314 -8.462 1.00 27.68 252 LEU A N 1
ATOM 3494 C CA . LEU B 1 240 ? 2.235 4.381 -8.841 1.00 25.83 252 LEU A CA 1
ATOM 3495 C C . LEU B 1 240 ? 1.010 4.353 -7.928 1.00 27.55 252 LEU A C 1
ATOM 3496 O O . LEU B 1 240 ? 0.434 3.287 -7.680 1.00 27.81 252 LEU A O 1
ATOM 3501 N N . TRP B 1 241 ? 0.628 5.524 -7.424 1.00 25.17 253 TRP A N 1
ATOM 3502 C CA . TRP B 1 241 ? -0.516 5.687 -6.541 1.00 25.11 253 TRP A CA 1
ATOM 3503 C C . TRP B 1 241 ? -1.627 6.401 -7.296 1.00 29.63 253 TRP A C 1
ATOM 3504 O O . TRP B 1 241 ? -1.422 7.521 -7.777 1.00 27.99 253 TRP A O 1
ATOM 3515 N N . ARG B 1 242 ? -2.797 5.760 -7.386 1.00 32.48 254 ARG A N 1
ATOM 3516 C CA . ARG B 1 242 ? -3.992 6.333 -7.991 1.00 28.84 254 ARG A CA 1
ATOM 3517 C C . ARG B 1 242 ? -5.050 6.551 -6.913 1.00 29.82 254 ARG A C 1
ATOM 3518 O O . ARG B 1 242 ? -5.164 5.769 -5.969 1.00 31.72 254 ARG A O 1
ATOM 3526 N N . THR B 1 243 ? -5.831 7.612 -7.075 1.00 30.03 255 THR A N 1
ATOM 3527 C CA . THR B 1 243 ? -6.800 8.054 -6.088 1.00 26.06 255 THR A CA 1
ATOM 3528 C C . THR B 1 243 ? -8.230 7.732 -6.522 1.00 32.58 255 THR A C 1
ATOM 3529 O O . THR B 1 243 ? -8.899 6.865 -5.945 1.00 33.04 255 THR A O 1
ATOM 3533 N N . ALA C 2 1 ? 16.165 -16.503 4.107 1.00 46.38 1 ALA C N 1
ATOM 3534 C CA . ALA C 2 1 ? 15.372 -16.330 2.887 1.00 53.00 1 ALA C CA 1
ATOM 3535 C C . ALA C 2 1 ? 15.588 -14.947 2.271 1.00 54.96 1 ALA C C 1
ATOM 3536 O O . ALA C 2 1 ? 16.332 -14.131 2.815 1.00 55.89 1 ALA C O 1
ATOM 3538 N N . TYR C 2 2 ? 14.928 -14.695 1.135 1.00 50.33 2 TYR C N 1
ATOM 3539 C CA . TYR C 2 2 ? 15.029 -13.388 0.494 1.00 48.76 2 TYR C CA 1
ATOM 3540 C C . TYR C 2 2 ? 14.291 -12.321 1.297 1.00 51.23 2 TYR C C 1
ATOM 3541 O O . TYR C 2 2 ? 14.795 -11.204 1.461 1.00 49.91 2 TYR C O 1
ATOM 3550 N N . GLU C 2 3 ? 13.102 -12.649 1.816 1.00 54.85 3 GLU C N 1
ATOM 3551 C CA . GLU C 2 3 ? 12.259 -11.706 2.550 1.00 48.57 3 GLU C CA 1
ATOM 3552 C C . GLU C 2 3 ? 12.737 -11.450 3.972 1.00 47.34 3 GLU C C 1
ATOM 3553 O O . GLU C 2 3 ? 12.180 -10.578 4.647 1.00 45.42 3 GLU C O 1
ATOM 3559 N N . ASP C 2 4 ? 13.698 -12.219 4.467 1.00 48.63 4 ASP C N 1
ATOM 3560 C CA . ASP C 2 4 ? 14.171 -12.049 5.829 1.00 50.86 4 ASP C CA 1
ATOM 3561 C C . ASP C 2 4 ? 15.568 -11.470 5.897 1.00 45.03 4 ASP C C 1
ATOM 3562 O O . ASP C 2 4 ? 15.957 -10.960 6.956 1.00 43.25 4 ASP C O 1
ATOM 3567 N N . SER C 2 5 ? 16.309 -11.503 4.791 1.00 43.43 5 SER C N 1
ATOM 3568 C CA . SER C 2 5 ? 17.625 -10.900 4.746 1.00 44.46 5 SER C CA 1
ATOM 3569 C C . SER C 2 5 ? 17.552 -9.437 5.194 1.00 49.09 5 SER C C 1
ATOM 3570 O O . SER C 2 5 ? 16.489 -8.814 5.249 1.00 48.97 5 SER C O 1
ATOM 3573 N N . GLU C 2 6 ? 18.712 -8.899 5.534 1.00 51.16 6 GLU C N 1
ATOM 3574 C CA . GLU C 2 6 ? 18.825 -7.532 6.008 1.00 46.44 6 GLU C CA 1
ATOM 3575 C C . GLU C 2 6 ? 18.906 -6.550 4.841 1.00 41.81 6 GLU C C 1
ATOM 3576 O O . GLU C 2 6 ? 19.397 -6.892 3.768 1.00 42.08 6 GLU C O 1
ATOM 3593 N N . GLN C 2 8 ? 20.303 -4.116 2.542 1.00 38.97 8 GLN C N 1
ATOM 3594 C CA . GLN C 2 8 ? 21.602 -3.703 2.028 1.00 41.61 8 GLN C CA 1
ATOM 3595 C C . GLN C 2 8 ? 21.646 -2.216 1.723 1.00 47.73 8 GLN C C 1
ATOM 3596 O O . GLN C 2 8 ? 20.681 -1.671 1.174 1.00 47.38 8 GLN C O 1
ATOM 3602 N N . PRO C 2 9 ? 22.752 -1.554 2.075 1.00 50.71 9 PRO C N 1
ATOM 3603 C CA . PRO C 2 9 ? 22.940 -0.150 1.667 1.00 44.88 9 PRO C CA 1
ATOM 3604 C C . PRO C 2 9 ? 23.310 -0.069 0.192 1.00 42.57 9 PRO C C 1
ATOM 3605 O O . PRO C 2 9 ? 24.165 -0.822 -0.287 1.00 40.45 9 PRO C O 1
ATOM 3609 N N . PHE C 2 10 ? 22.650 0.849 -0.527 1.00 38.72 10 PHE C N 1
ATOM 3610 C CA . PHE C 2 10 ? 22.855 0.953 -1.969 1.00 41.97 10 PHE C CA 1
ATOM 3611 C C . PHE C 2 10 ? 24.292 1.342 -2.322 1.00 46.51 10 PHE C C 1
ATOM 3612 O O . PHE C 2 10 ? 24.798 0.950 -3.383 1.00 42.38 10 PHE C O 1
ATOM 3620 N N . ASP C 2 11 ? 24.955 2.125 -1.468 1.00 54.00 11 ASP C N 1
ATOM 3621 C CA . ASP C 2 11 ? 26.335 2.563 -1.721 1.00 55.34 11 ASP C CA 1
ATOM 3622 C C . ASP C 2 11 ? 27.354 1.697 -0.976 1.00 53.90 11 ASP C C 1
ATOM 3623 O O . ASP C 2 11 ? 27.153 0.498 -0.788 1.00 50.30 11 ASP C O 1
ATOM 3628 N N . ALA D 2 1 ? 29.108 -2.887 -30.085 1.00 45.96 1 ALA D N 1
ATOM 3629 C CA . ALA D 2 1 ? 28.409 -1.613 -29.917 1.00 56.87 1 ALA D CA 1
ATOM 3630 C C . ALA D 2 1 ? 26.963 -1.808 -29.410 1.00 56.34 1 ALA D C 1
ATOM 3631 O O . ALA D 2 1 ? 26.063 -2.168 -30.180 1.00 54.50 1 ALA D O 1
ATOM 3633 N N . TYR D 2 2 ? 26.745 -1.568 -28.111 1.00 49.11 2 TYR D N 1
ATOM 3634 C CA . TYR D 2 2 ? 25.410 -1.745 -27.537 1.00 54.44 2 TYR D CA 1
ATOM 3635 C C . TYR D 2 2 ? 24.368 -0.892 -28.261 1.00 51.11 2 TYR D C 1
ATOM 3636 O O . TYR D 2 2 ? 23.212 -1.307 -28.399 1.00 49.65 2 TYR D O 1
ATOM 3645 N N . GLU D 2 3 ? 24.769 0.280 -28.762 1.00 49.06 3 GLU D N 1
ATOM 3646 C CA . GLU D 2 3 ? 23.855 1.147 -29.501 1.00 46.12 3 GLU D CA 1
ATOM 3647 C C . GLU D 2 3 ? 23.543 0.579 -30.878 1.00 51.46 3 GLU D C 1
ATOM 3648 O O . GLU D 2 3 ? 22.417 0.719 -31.371 1.00 48.76 3 GLU D O 1
ATOM 3654 N N . ASP D 2 4 ? 24.533 -0.046 -31.522 1.00 52.01 4 ASP D N 1
ATOM 3655 C CA . ASP D 2 4 ? 24.392 -0.559 -32.880 1.00 51.93 4 ASP D CA 1
ATOM 3656 C C . ASP D 2 4 ? 23.924 -2.019 -32.920 1.00 51.23 4 ASP D C 1
ATOM 3657 O O . ASP D 2 4 ? 23.866 -2.616 -34.002 1.00 50.43 4 ASP D O 1
ATOM 3662 N N . SER D 2 5 ? 23.584 -2.601 -31.775 1.00 51.07 5 SER D N 1
ATOM 3663 C CA . SER D 2 5 ? 23.059 -3.956 -31.757 1.00 48.35 5 SER D CA 1
ATOM 3664 C C . SER D 2 5 ? 21.689 -3.979 -32.440 1.00 46.59 5 SER D C 1
ATOM 3665 O O . SER D 2 5 ? 21.116 -2.935 -32.741 1.00 50.22 5 SER D O 1
ATOM 3668 N N . GLU D 2 6 ? 21.179 -5.180 -32.721 1.00 48.02 6 GLU D N 1
ATOM 3669 C CA . GLU D 2 6 ? 19.812 -5.329 -33.260 1.00 47.57 6 GLU D CA 1
ATOM 3670 C C . GLU D 2 6 ? 18.789 -5.654 -32.154 1.00 44.48 6 GLU D C 1
ATOM 3671 O O . GLU D 2 6 ? 19.086 -6.384 -31.209 1.00 48.13 6 GLU D O 1
ATOM 3688 N N . GLN D 2 8 ? 16.613 -7.434 -30.123 1.00 38.72 8 GLN D N 1
ATOM 3689 C CA . GLN D 2 8 ? 16.239 -8.827 -29.847 1.00 43.75 8 GLN D CA 1
ATOM 3690 C C . GLN D 2 8 ? 14.821 -8.932 -29.278 1.00 43.95 8 GLN D C 1
ATOM 3691 O O . GLN D 2 8 ? 14.364 -8.043 -28.555 1.00 47.65 8 GLN D O 1
ATOM 3697 N N . PRO D 2 9 ? 14.118 -10.014 -29.609 1.00 42.16 9 PRO D N 1
ATOM 3698 C CA . PRO D 2 9 ? 12.769 -10.217 -29.057 1.00 41.66 9 PRO D CA 1
ATOM 3699 C C . PRO D 2 9 ? 12.803 -10.510 -27.566 1.00 40.81 9 PRO D C 1
ATOM 3700 O O . PRO D 2 9 ? 13.648 -11.266 -27.082 1.00 41.33 9 PRO D O 1
ATOM 3704 N N . PHE D 2 10 ? 11.869 -9.900 -26.832 1.00 43.23 10 PHE D N 1
ATOM 3705 C CA . PHE D 2 10 ? 11.761 -10.204 -25.409 1.00 44.24 10 PHE D CA 1
ATOM 3706 C C . PHE D 2 10 ? 11.362 -11.660 -25.189 1.00 40.31 10 PHE D C 1
ATOM 3707 O O . PHE D 2 10 ? 11.905 -12.332 -24.305 1.00 43.06 10 PHE D O 1
ATOM 3715 N N . ASP D 2 11 ? 10.418 -12.162 -25.980 1.00 39.94 11 ASP D N 1
ATOM 3716 C CA . ASP D 2 11 ? 9.997 -13.551 -25.864 1.00 41.89 11 ASP D CA 1
ATOM 3717 C C . ASP D 2 11 ? 11.180 -14.497 -26.030 1.00 45.78 11 ASP D C 1
ATOM 3718 O O . ASP D 2 11 ? 11.959 -14.357 -26.971 1.00 50.13 11 ASP D O 1
#

Sequence (477 aa):
APVKYGELIVLGYNGSLPGRRKSRFALFKRPKANGVKPSTVHIACTPQAAKAISNKDQHSISYTLSRAQTVVVEYTHDSNTDMFQIGRSTESPIDFVVTDTVPVQSTISRFACRIICERNPPFTARIYAAGFDSSKNIFLGEKAAKWKTSDGQMDGLTTNGVLVMHPRNGFTEDSKPGIWREISVCGNVFSLRETRSAQQRGKMVEIETNQLQDGSLIDLCGATLLWRTAEGLSHTPAPVKYGELIVLGYNGSLPNGKSRFALFKRPKANGVKPSTVHIACTPQAAKAISN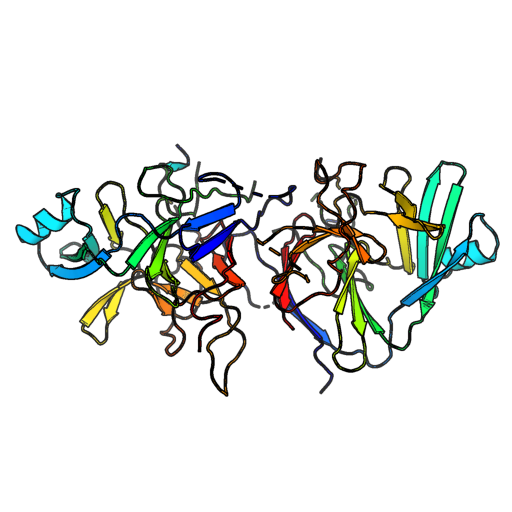KDQHSISYTLSRAQTVVVEYTHDSNTDMFQIGRSTESPIDFVVTDTVQSTISRFACRIICERNPPFTARIYAAGFDSSKNIFLGEKAAKWKTSDGQMDGLTTNGVLVMHPRNGPGIWREISVCGNVFSLRETRSAQQRGKMVEIETNQLQDGSLIDLCGATLLWRTAYEDSEQPFDAYEDSEQPFD

Organism: Homo sapiens (NCBI:txid9606)

InterPro domains:
  IPR006800 Pellino family [PIRSF038886] (7-418)
  IPR006800 Pellino family [PTHR12098] (5-418)
  IPR048334 Pellino, FHA domain [PF04710] (10-270)
  IPR048335 Pellino, RING domain [PF20723] (275-418)

Solvent-accessible surface area: 22330 Å² total

Radius of gyration: 25.41 Å; Cα contacts (8 Å, |Δi|>4): 1242; chains: 4; bounding box: 48×48×92 Å

B-factor: mean 33.43, std 11.75, range [12.11, 92.87]

GO terms:
  GO:0061630 ubiquitin protein ligase activity (F, IDA)
  GO:1904262 negative regulation of TORC1 signaling (P, IDA)
  GO:0070534 protein K63-linked ubiquitination (P, IDA)
  GO:0005737 cytoplasm (C, IC)
  GO:0032496 response to lipopolysaccharide (P, IDA)
  GO:0035861 site of double-strand break (C, IDA)
  GO:0034450 ubiquitin-ubiquitin ligase activity (F, IDA)
  GO:1905168 positive regulation of double-strand break repair via homologous recombination (P, IDA)
  GO:0061630 ubiquitin protein ligase activity (F, EXP)
  GO:0005694 chromosome (C, EXP)
  GO:0043161 proteasome-mediated ubiquitin-dependent protein catabolic process (P, IMP)
  GO:0060546 negative regulation of necroptotic process (P, IMP)
  GO:0070534 protein K63-linked ubiquitination (P, IMP)
  GO:0070936 protein K48-linked ubiquitination (P, IMP)
  GO:0005515 protein binding (F, IPI)
  GO:0000209 protein polyubiquitination (P, IDA)
  GO:0043123 positive regulation of canonical NF-kappaB signal transduction (P, TAS)
  GO:0005829 cytosol (C, TAS)
  GO:0034450 ubiquitin-ubiquitin ligase activity (F, TAS)
  GO:0060544 regulation of necroptotic process (P, TAS)